Protein AF-A0A957UHN5-F1 (afdb_monomer)

Structure (mmCIF, N/CA/C/O backbone):
data_AF-A0A957UHN5-F1
#
_entry.id   AF-A0A957UHN5-F1
#
loop_
_atom_site.group_PDB
_atom_site.id
_atom_site.type_symbol
_atom_site.label_atom_id
_atom_site.label_alt_id
_atom_site.label_comp_id
_atom_site.label_asym_id
_atom_site.label_entity_id
_atom_site.label_seq_id
_atom_site.pdbx_PDB_ins_code
_atom_site.Cartn_x
_atom_site.Cartn_y
_atom_site.Cartn_z
_atom_site.occupancy
_atom_site.B_iso_or_equiv
_atom_site.auth_seq_id
_atom_site.auth_comp_id
_atom_site.auth_asym_id
_atom_site.auth_atom_id
_atom_site.pdbx_PDB_model_num
ATOM 1 N N . MET A 1 1 ? 10.992 -14.397 36.607 1.00 50.09 1 MET A N 1
ATOM 2 C CA . MET A 1 1 ? 12.455 -14.624 36.574 1.00 50.09 1 MET A CA 1
ATOM 3 C C . MET A 1 1 ? 13.112 -13.612 37.499 1.00 50.09 1 MET A C 1
ATOM 5 O O . MET A 1 1 ? 12.620 -12.495 37.577 1.00 50.09 1 MET A O 1
ATOM 9 N N . SER A 1 2 ? 14.151 -13.987 38.242 1.00 45.00 2 SER A N 1
ATOM 10 C CA . SER A 1 2 ? 14.883 -13.064 39.114 1.00 45.00 2 SER A CA 1
ATOM 11 C C . SER A 1 2 ? 15.567 -11.973 38.268 1.00 45.00 2 SER A C 1
ATOM 13 O O . SER A 1 2 ? 16.329 -12.276 37.353 1.00 45.00 2 SER A O 1
ATOM 15 N N . SER A 1 3 ? 15.278 -10.702 38.579 1.00 57.16 3 SER A N 1
ATOM 16 C CA . SER A 1 3 ? 15.786 -9.481 37.912 1.00 57.16 3 SER A CA 1
ATOM 17 C C . SER A 1 3 ? 17.284 -9.489 37.508 1.00 57.16 3 SER A C 1
ATOM 19 O O . SER A 1 3 ? 17.598 -9.035 36.409 1.00 57.16 3 SER A O 1
ATOM 21 N N . PRO A 1 4 ? 18.224 -10.070 38.287 1.00 66.56 4 PRO A N 1
ATOM 22 C CA . PRO A 1 4 ? 19.654 -10.019 37.962 1.00 66.56 4 PRO A CA 1
ATOM 23 C C . PRO A 1 4 ? 20.065 -10.830 36.725 1.00 66.56 4 PRO A C 1
ATOM 25 O O . PRO A 1 4 ? 20.971 -10.422 36.005 1.00 66.56 4 PRO A O 1
ATOM 28 N N . ILE A 1 5 ? 19.416 -11.971 36.463 1.00 75.88 5 ILE A N 1
ATOM 29 C CA . ILE A 1 5 ? 19.797 -12.859 35.351 1.00 75.88 5 ILE A CA 1
ATOM 30 C C . ILE A 1 5 ? 19.305 -12.284 34.023 1.00 75.88 5 ILE A C 1
ATOM 32 O O . ILE A 1 5 ? 20.009 -12.353 33.023 1.00 75.88 5 ILE A O 1
ATOM 36 N N . LEU A 1 6 ? 18.116 -11.673 34.015 1.00 66.88 6 LEU A N 1
ATOM 37 C CA . LEU A 1 6 ? 17.565 -11.046 32.816 1.00 66.88 6 LEU A CA 1
ATOM 38 C C . LEU A 1 6 ? 18.423 -9.858 32.361 1.00 66.88 6 LEU A C 1
ATOM 40 O O . LEU A 1 6 ? 18.708 -9.733 31.172 1.00 66.88 6 LEU A O 1
ATOM 44 N N . ASN A 1 7 ? 18.899 -9.047 33.310 1.00 72.56 7 ASN A N 1
ATOM 45 C CA . ASN A 1 7 ? 19.839 -7.962 33.026 1.00 72.56 7 ASN A CA 1
ATOM 46 C C . ASN A 1 7 ? 21.154 -8.511 32.456 1.00 72.56 7 ASN A C 1
ATOM 48 O O . ASN A 1 7 ? 21.607 -8.039 31.423 1.00 72.56 7 ASN A O 1
ATOM 52 N N . LEU A 1 8 ? 21.696 -9.590 33.030 1.00 79.19 8 LEU A N 1
ATOM 53 C CA . LEU A 1 8 ? 22.914 -10.235 32.528 1.00 79.19 8 LEU A CA 1
ATOM 54 C C . LEU A 1 8 ? 22.765 -10.797 31.098 1.00 79.19 8 LEU A C 1
ATOM 56 O O . LEU A 1 8 ? 23.678 -10.667 30.284 1.00 79.19 8 LEU A O 1
ATOM 60 N N . LEU A 1 9 ? 21.623 -11.412 30.767 1.00 76.44 9 LEU A N 1
ATOM 61 C CA . LEU A 1 9 ? 21.339 -11.893 29.406 1.00 76.44 9 LEU A CA 1
ATOM 62 C C . LEU A 1 9 ? 21.158 -10.729 28.416 1.00 76.44 9 LEU A C 1
ATOM 64 O O . LEU A 1 9 ? 21.575 -10.828 27.262 1.00 76.44 9 LEU A O 1
ATOM 68 N N . THR A 1 10 ? 20.590 -9.617 28.883 1.00 74.00 10 THR A N 1
ATOM 69 C CA . THR A 1 10 ? 20.438 -8.382 28.103 1.00 74.00 10 THR A CA 1
ATOM 70 C C . THR A 1 10 ? 21.800 -7.736 27.833 1.00 74.00 10 THR A C 1
ATOM 72 O O . THR A 1 10 ? 22.093 -7.382 26.693 1.00 74.00 10 THR A O 1
ATOM 75 N N . ASP A 1 11 ? 22.679 -7.671 28.835 1.00 76.19 11 ASP A N 1
ATOM 76 C CA . ASP A 1 11 ? 24.036 -7.126 28.712 1.00 76.19 11 ASP A CA 1
ATOM 77 C C . ASP A 1 11 ? 24.893 -7.943 27.725 1.00 76.19 11 ASP A C 1
ATOM 79 O O . ASP A 1 11 ? 25.666 -7.382 26.940 1.00 76.19 11 ASP A O 1
ATOM 83 N N . LEU A 1 12 ? 24.723 -9.274 27.708 1.00 76.31 12 LEU A N 1
ATOM 84 C CA . LEU A 1 12 ? 25.336 -10.164 26.713 1.00 76.31 12 LEU A CA 1
ATOM 85 C C . LEU A 1 12 ? 24.874 -9.835 25.282 1.00 76.31 12 LEU A C 1
ATOM 87 O O . LEU A 1 12 ? 25.707 -9.714 24.380 1.00 76.31 12 LEU A O 1
ATOM 91 N N . GLN A 1 13 ? 23.564 -9.651 25.076 1.00 72.94 13 GLN A N 1
ATOM 92 C CA . GLN A 1 13 ? 22.997 -9.298 23.769 1.00 72.94 13 GLN A CA 1
ATOM 93 C C . GLN A 1 13 ? 23.448 -7.907 23.303 1.00 72.94 13 GLN A C 1
ATOM 95 O O . GLN A 1 13 ? 23.866 -7.749 22.155 1.00 72.94 13 GLN A O 1
ATOM 100 N N . GLN A 1 14 ? 23.442 -6.912 24.196 1.00 75.25 14 GLN A N 1
ATOM 101 C CA . GLN A 1 14 ? 23.924 -5.555 23.907 1.00 75.25 14 GLN A CA 1
ATOM 102 C C . GLN A 1 14 ? 25.415 -5.537 23.544 1.00 75.25 14 GLN A C 1
ATOM 104 O O . GLN A 1 14 ? 25.841 -4.773 22.677 1.00 75.25 14 GLN A O 1
ATOM 109 N N . SER A 1 15 ? 26.197 -6.442 24.135 1.00 74.62 15 SER A N 1
ATOM 110 C CA . SER A 1 15 ? 27.620 -6.630 23.828 1.00 74.62 15 SER A CA 1
ATOM 111 C C . SER A 1 15 ? 27.869 -7.449 22.549 1.00 74.62 15 SER A C 1
ATOM 113 O O . SER A 1 15 ? 29.023 -7.738 22.225 1.00 74.62 15 SER A O 1
ATOM 115 N N . LYS A 1 16 ? 26.811 -7.815 21.803 1.00 79.25 16 LYS A N 1
ATOM 116 C CA . LYS A 1 16 ? 26.855 -8.672 20.603 1.00 79.25 16 LYS A CA 1
ATOM 117 C C . LYS A 1 16 ? 27.543 -10.019 20.858 1.00 79.25 16 LYS A C 1
ATOM 119 O O . LYS A 1 16 ? 28.311 -10.502 20.024 1.00 79.25 16 LYS A O 1
ATOM 124 N N . ILE A 1 17 ? 27.300 -10.601 22.030 1.00 77.25 17 ILE A N 1
ATOM 125 C CA . ILE A 1 17 ? 27.783 -11.930 22.399 1.00 77.25 17 ILE A CA 1
ATOM 126 C C . ILE A 1 17 ? 26.618 -12.906 22.241 1.00 77.25 17 ILE A C 1
ATOM 128 O O . ILE A 1 17 ? 25.651 -12.862 22.997 1.00 77.25 17 ILE A O 1
ATOM 132 N N . GLU A 1 18 ? 26.715 -13.791 21.256 1.00 79.44 18 GLU A N 1
ATOM 133 C CA . GLU A 1 18 ? 25.829 -14.946 21.121 1.00 79.44 18 GLU A CA 1
ATOM 134 C C . GLU A 1 18 ? 26.127 -15.945 22.243 1.00 79.44 18 GLU A C 1
ATOM 136 O O . GLU A 1 18 ? 27.290 -16.177 22.587 1.00 79.44 18 GLU A O 1
ATOM 141 N N . PHE A 1 19 ? 25.093 -16.568 22.803 1.00 83.62 19 PHE A N 1
ATOM 142 C CA . PHE A 1 19 ? 25.237 -17.566 23.858 1.00 83.62 19 PHE A CA 1
ATOM 143 C C . PHE A 1 19 ? 24.239 -18.711 23.682 1.00 83.62 19 PHE A C 1
ATOM 145 O O . PHE A 1 19 ? 23.089 -18.493 23.314 1.00 83.62 19 PHE A O 1
ATOM 152 N N . TRP A 1 20 ? 24.679 -19.940 23.940 1.00 83.19 20 TRP A N 1
ATOM 153 C CA . TRP A 1 20 ? 23.849 -21.145 23.837 1.00 83.19 20 TRP A CA 1
ATOM 154 C C . TRP A 1 20 ? 24.332 -22.222 24.809 1.00 83.19 20 TRP A C 1
ATOM 156 O O . TRP A 1 20 ? 25.403 -22.099 25.403 1.00 83.19 20 TRP A O 1
ATOM 166 N N . VAL A 1 21 ? 23.549 -23.286 24.988 1.00 81.75 21 VAL A N 1
ATOM 167 C CA . VAL A 1 21 ? 23.973 -24.468 25.749 1.00 81.75 21 VAL A CA 1
ATOM 168 C C . VAL A 1 21 ? 24.248 -25.609 24.784 1.00 81.75 21 VAL A C 1
ATOM 170 O O . VAL A 1 21 ? 23.410 -25.945 23.956 1.00 81.75 21 VAL A O 1
ATOM 173 N N . GLU A 1 22 ? 25.416 -26.222 24.919 1.00 78.50 22 GLU A N 1
ATOM 174 C CA . GLU A 1 22 ? 25.838 -27.402 24.166 1.00 78.50 22 GLU A CA 1
ATOM 175 C C . GLU A 1 22 ? 26.517 -28.362 25.149 1.00 78.50 22 GLU A C 1
ATOM 177 O O . GLU A 1 22 ? 27.344 -27.928 25.952 1.00 78.50 22 GLU A O 1
ATOM 182 N N . ASP A 1 23 ? 26.135 -29.642 25.155 1.00 80.69 23 ASP A N 1
ATOM 183 C CA . ASP A 1 23 ? 26.653 -30.663 26.085 1.00 80.69 23 ASP A CA 1
ATOM 184 C C . ASP A 1 23 ? 26.649 -30.232 27.564 1.00 80.69 23 ASP A C 1
ATOM 186 O O . ASP A 1 23 ? 27.620 -30.427 28.302 1.00 80.69 23 ASP A O 1
ATOM 190 N N . ASN A 1 24 ? 25.556 -29.597 28.004 1.00 80.25 24 ASN A N 1
ATOM 191 C CA . ASN A 1 24 ? 25.398 -29.062 29.363 1.00 80.25 24 ASN A CA 1
ATOM 192 C C . ASN A 1 24 ? 26.446 -27.989 29.743 1.00 80.25 24 ASN A C 1
ATOM 194 O O . ASN A 1 24 ? 26.750 -27.778 30.918 1.00 80.25 24 ASN A O 1
ATOM 198 N N . LYS A 1 25 ? 27.026 -27.304 28.750 1.00 80.06 25 LYS A N 1
ATOM 199 C CA . LYS A 1 25 ? 27.984 -26.209 28.932 1.00 80.06 25 LYS A CA 1
ATOM 200 C C . LYS A 1 25 ? 27.469 -24.948 28.250 1.00 80.06 25 LYS A C 1
ATOM 202 O O . LYS A 1 25 ? 27.083 -24.976 27.087 1.00 80.06 25 LYS A O 1
ATOM 207 N N . LEU A 1 26 ? 27.516 -23.827 28.969 1.00 84.06 26 LEU A N 1
ATOM 208 C CA . LEU A 1 26 ? 27.280 -22.506 28.393 1.00 84.06 26 LEU A CA 1
ATOM 209 C C . LEU A 1 26 ? 28.421 -22.161 27.425 1.00 84.06 26 LEU A C 1
ATOM 211 O O . LEU A 1 26 ? 29.592 -22.132 27.814 1.00 84.06 26 LEU A O 1
ATOM 215 N N . ARG A 1 27 ? 28.068 -21.915 26.168 1.00 84.94 27 ARG A N 1
ATOM 216 C CA . ARG A 1 27 ? 28.946 -21.469 25.089 1.00 84.94 27 ARG A CA 1
ATOM 217 C C . ARG A 1 27 ? 28.671 -20.004 24.786 1.00 84.94 27 ARG A C 1
ATOM 219 O O . ARG A 1 27 ? 27.535 -19.556 24.897 1.00 84.94 27 ARG A O 1
ATOM 226 N N . LEU A 1 28 ? 29.722 -19.281 24.412 1.00 83.69 28 LEU A N 1
ATOM 227 C CA . LEU A 1 28 ? 29.684 -17.859 24.083 1.00 83.69 28 LEU A CA 1
ATOM 228 C C . LEU A 1 28 ? 30.454 -17.636 22.778 1.00 83.69 28 LEU A C 1
ATOM 230 O O . LEU A 1 28 ? 31.549 -18.181 22.614 1.00 83.69 28 LEU A O 1
ATOM 234 N N . ARG A 1 29 ? 29.927 -16.807 21.879 1.00 82.19 29 ARG A N 1
ATOM 235 C CA . ARG A 1 29 ? 30.596 -16.368 20.650 1.00 82.19 29 ARG A CA 1
ATOM 236 C C . ARG A 1 29 ? 30.459 -14.858 20.514 1.00 82.19 29 ARG A C 1
ATOM 238 O O . ARG A 1 29 ? 29.368 -14.319 20.588 1.00 82.19 29 ARG A O 1
ATOM 245 N N . GLY A 1 30 ? 31.572 -14.169 20.301 1.00 81.19 30 GLY A N 1
ATOM 246 C CA . GLY A 1 30 ? 31.586 -12.718 20.145 1.00 81.19 30 GLY A CA 1
ATOM 247 C C . GLY A 1 30 ? 32.954 -12.207 19.708 1.00 81.19 30 GLY A C 1
ATOM 248 O O . GLY A 1 30 ? 33.914 -12.975 19.593 1.00 81.19 30 GLY A O 1
ATOM 249 N N . ASN A 1 31 ? 33.044 -10.901 19.460 1.00 80.25 31 ASN A N 1
ATOM 250 C CA . ASN A 1 31 ? 34.291 -10.250 19.061 1.00 80.25 31 ASN A CA 1
ATOM 251 C C . ASN A 1 31 ? 35.358 -10.339 20.166 1.00 80.25 31 ASN A C 1
ATOM 253 O O . ASN A 1 31 ? 35.057 -10.338 21.362 1.00 80.25 31 ASN A O 1
ATOM 257 N N . ARG A 1 32 ? 36.636 -10.388 19.770 1.00 68.56 32 ARG A N 1
ATOM 258 C CA . ARG A 1 32 ? 37.772 -10.455 20.703 1.00 68.56 32 ARG A CA 1
ATOM 259 C C . ARG A 1 32 ? 37.766 -9.207 21.601 1.00 68.56 32 ARG A C 1
ATOM 261 O O . ARG A 1 32 ? 37.912 -8.100 21.099 1.00 68.56 32 ARG A O 1
ATOM 268 N N . GLY A 1 33 ? 37.574 -9.392 22.909 1.00 71.12 33 GLY A N 1
ATOM 269 C CA . GLY A 1 33 ? 37.469 -8.298 23.888 1.00 71.12 33 GLY A CA 1
ATOM 270 C C . GLY A 1 33 ? 36.043 -7.833 24.219 1.00 71.12 33 GLY A C 1
ATOM 271 O O . GLY A 1 33 ? 35.894 -6.977 25.082 1.00 71.12 33 GLY A O 1
ATOM 272 N N . ALA A 1 34 ? 35.001 -8.408 23.601 1.00 75.06 34 ALA A N 1
ATOM 273 C CA . ALA A 1 34 ? 33.602 -8.095 23.931 1.00 75.06 34 ALA A CA 1
ATOM 274 C C . ALA A 1 34 ? 33.196 -8.575 25.339 1.00 75.06 34 ALA A C 1
ATOM 276 O O . ALA A 1 34 ? 32.295 -8.016 25.957 1.00 75.06 34 ALA A O 1
ATOM 277 N N . LEU A 1 35 ? 33.878 -9.597 25.865 1.00 82.06 35 LEU A N 1
ATOM 278 C CA . LEU A 1 35 ? 33.633 -10.124 27.203 1.00 82.06 35 LEU A CA 1
ATOM 279 C C . LEU A 1 35 ? 34.475 -9.361 28.236 1.00 82.06 35 LEU A C 1
ATOM 281 O O . LEU A 1 35 ? 35.668 -9.624 28.388 1.00 82.06 35 LEU A O 1
ATOM 285 N N . SER A 1 36 ? 33.862 -8.411 28.943 1.00 83.06 36 SER A N 1
ATOM 286 C CA . SER A 1 36 ? 34.535 -7.692 30.030 1.00 83.06 36 SER A CA 1
ATOM 287 C C . SER A 1 36 ? 34.774 -8.604 31.242 1.00 83.06 36 SER A C 1
ATOM 289 O O . SER A 1 36 ? 34.027 -9.557 31.478 1.00 83.06 36 SER A O 1
ATOM 291 N N . ALA A 1 37 ? 35.789 -8.297 32.059 1.00 80.94 37 ALA A N 1
ATOM 292 C CA . ALA A 1 37 ? 36.086 -9.063 33.277 1.00 80.94 37 ALA A CA 1
ATOM 293 C C . ALA A 1 37 ? 34.902 -9.083 34.268 1.00 80.94 37 ALA A C 1
ATOM 295 O O . ALA A 1 37 ? 34.665 -10.088 34.939 1.00 80.94 37 ALA A O 1
ATOM 296 N N . ALA A 1 38 ? 34.123 -7.996 34.319 1.00 80.19 38 ALA A N 1
ATOM 297 C CA . ALA A 1 38 ? 32.913 -7.904 35.132 1.00 80.19 38 ALA A CA 1
ATOM 298 C C . ALA A 1 38 ? 31.805 -8.843 34.623 1.00 80.19 38 ALA A C 1
ATOM 300 O O . ALA A 1 38 ? 31.204 -9.571 35.414 1.00 80.19 38 ALA A O 1
ATOM 301 N N . LEU A 1 39 ? 31.584 -8.884 33.303 1.00 80.69 39 LEU A N 1
ATOM 302 C CA . LEU A 1 39 ? 30.591 -9.761 32.679 1.00 80.69 39 LEU A CA 1
ATOM 303 C C . LEU A 1 39 ? 30.988 -11.235 32.839 1.00 80.69 39 LEU A C 1
ATOM 305 O O . LEU A 1 39 ? 30.161 -12.074 33.181 1.00 80.69 39 LEU A O 1
ATOM 309 N N . GLN A 1 40 ? 32.279 -11.547 32.697 1.00 83.06 40 GLN A N 1
ATOM 310 C CA . GLN A 1 40 ? 32.812 -12.892 32.911 1.00 83.06 40 GLN A CA 1
ATOM 311 C C . GLN A 1 40 ? 32.597 -13.387 34.352 1.00 83.06 40 GLN A C 1
ATOM 313 O O . GLN A 1 40 ? 32.196 -14.536 34.548 1.00 83.06 40 GLN A O 1
ATOM 318 N N . ALA A 1 41 ? 32.803 -12.525 35.353 1.00 82.62 41 ALA A N 1
ATOM 319 C CA . ALA A 1 41 ? 32.561 -12.860 36.756 1.00 82.62 41 ALA A CA 1
ATOM 320 C C . ALA A 1 41 ? 31.070 -13.113 37.045 1.00 82.62 41 ALA A C 1
ATOM 322 O O . ALA A 1 41 ? 30.730 -14.059 37.759 1.00 82.62 41 ALA A O 1
ATOM 323 N N . GLN A 1 42 ? 30.168 -12.319 36.456 1.00 83.81 42 GLN A N 1
ATOM 324 C CA . GLN A 1 42 ? 28.724 -12.541 36.590 1.00 83.81 42 GLN A CA 1
ATOM 325 C C . GLN A 1 42 ? 28.259 -13.825 35.888 1.00 83.81 42 GLN A C 1
ATOM 327 O O . GLN A 1 42 ? 27.458 -14.570 36.454 1.00 83.81 42 GLN A O 1
ATOM 332 N N . LEU A 1 43 ? 28.814 -14.143 34.714 1.00 85.50 43 LEU A N 1
ATOM 333 C CA . LEU A 1 43 ? 28.518 -15.389 34.000 1.00 85.50 43 LEU A CA 1
ATOM 334 C C . LEU A 1 43 ? 29.001 -16.623 34.750 1.00 85.50 43 LEU A C 1
ATOM 336 O O . LEU A 1 43 ? 28.302 -17.629 34.759 1.00 85.50 43 LEU A O 1
ATOM 340 N N . GLN A 1 44 ? 30.162 -16.558 35.405 1.00 84.88 44 GLN A N 1
ATOM 341 C CA . GLN A 1 44 ? 30.614 -17.637 36.285 1.00 84.88 44 GLN A CA 1
ATOM 342 C C . GLN A 1 44 ? 29.697 -17.806 37.494 1.00 84.88 44 GLN A C 1
ATOM 344 O O . GLN A 1 44 ? 29.377 -18.936 37.853 1.00 84.88 44 GLN A O 1
ATOM 349 N N . LYS A 1 45 ? 29.246 -16.698 38.092 1.00 87.00 45 LYS A N 1
ATOM 350 C CA . LYS A 1 45 ? 28.382 -16.710 39.276 1.00 87.00 45 LYS A CA 1
ATOM 351 C C . LYS A 1 45 ? 26.994 -17.302 39.003 1.00 87.00 45 LYS A C 1
ATOM 353 O O . LYS A 1 45 ? 26.477 -18.016 39.853 1.00 87.00 45 LYS A O 1
ATOM 358 N N . HIS A 1 46 ? 26.411 -17.024 37.836 1.00 86.50 46 HIS A N 1
ATOM 359 C CA . HIS A 1 46 ? 25.054 -17.459 37.469 1.00 86.50 46 HIS A CA 1
ATOM 360 C C . HIS A 1 46 ? 25.026 -18.593 36.433 1.00 86.50 46 HIS A C 1
ATOM 362 O O . HIS A 1 46 ? 23.973 -18.898 35.877 1.00 86.50 46 HIS A O 1
ATOM 368 N N . LYS A 1 47 ? 26.170 -19.235 36.164 1.00 84.06 47 LYS A N 1
ATOM 369 C CA . LYS A 1 47 ? 26.335 -20.227 35.092 1.00 84.06 47 LYS A CA 1
ATOM 370 C C . LYS A 1 47 ? 25.274 -21.327 35.120 1.00 84.06 47 LYS A C 1
ATOM 372 O O . LYS A 1 47 ? 24.663 -21.603 34.091 1.00 84.06 47 LYS A O 1
ATOM 377 N N . ASP A 1 48 ? 25.062 -21.945 36.277 1.00 82.06 48 ASP A N 1
ATOM 378 C CA . ASP A 1 48 ? 24.172 -23.102 36.400 1.00 82.06 48 ASP A CA 1
ATOM 379 C C . ASP A 1 48 ? 22.694 -22.701 36.271 1.00 82.06 48 ASP A C 1
ATOM 381 O O . ASP A 1 48 ? 21.917 -23.412 35.636 1.00 82.06 48 ASP A O 1
ATOM 385 N N . GLU A 1 49 ? 22.310 -21.522 36.773 1.00 80.00 49 GLU A N 1
ATOM 386 C CA . GLU A 1 49 ? 20.966 -20.963 36.573 1.00 80.00 49 GLU A CA 1
ATOM 387 C C . GLU A 1 49 ? 20.718 -20.600 35.104 1.00 80.00 49 GLU A C 1
ATOM 389 O O . GLU A 1 49 ? 19.649 -20.896 34.575 1.00 80.00 49 GLU A O 1
ATOM 394 N N . ILE A 1 50 ? 21.705 -20.012 34.420 1.00 80.94 50 ILE A N 1
ATOM 395 C CA . ILE A 1 50 ? 21.619 -19.687 32.988 1.00 80.94 50 ILE A CA 1
ATOM 396 C C . ILE A 1 50 ? 21.476 -20.968 32.163 1.00 80.94 50 ILE A C 1
ATOM 398 O O . ILE A 1 50 ? 20.612 -21.035 31.291 1.00 80.94 50 ILE A O 1
ATOM 402 N N . ILE A 1 51 ? 22.275 -22.000 32.455 1.00 80.19 51 ILE A N 1
ATOM 403 C CA . ILE A 1 51 ? 22.170 -23.302 31.785 1.00 80.19 51 ILE A CA 1
ATOM 404 C C . ILE A 1 51 ? 20.780 -23.902 32.015 1.00 80.19 51 ILE A C 1
ATOM 406 O O . ILE A 1 51 ? 20.136 -24.300 31.048 1.00 80.19 51 ILE A O 1
ATOM 410 N N . GLN A 1 52 ? 20.268 -23.891 33.250 1.00 75.62 52 GLN A N 1
ATOM 411 C CA . GLN A 1 52 ? 18.919 -24.381 33.546 1.00 75.62 52 GLN A CA 1
ATOM 412 C C . GLN A 1 52 ? 17.820 -23.573 32.849 1.00 75.62 52 GLN A C 1
ATOM 414 O O . GLN A 1 52 ? 16.833 -24.158 32.411 1.00 75.62 52 GLN A O 1
ATOM 419 N N . ILE A 1 53 ? 17.955 -22.250 32.736 1.00 71.81 53 ILE A N 1
ATOM 420 C CA . ILE A 1 53 ? 16.990 -21.395 32.031 1.00 71.81 53 ILE A CA 1
ATOM 421 C C . ILE A 1 53 ? 17.003 -21.717 30.539 1.00 71.81 53 ILE A C 1
ATOM 423 O O . ILE A 1 53 ? 15.947 -21.979 29.965 1.00 71.81 53 ILE A O 1
ATOM 427 N N . LEU A 1 54 ? 18.180 -21.776 29.918 1.00 70.19 54 LEU A N 1
ATOM 428 C CA . LEU A 1 54 ? 18.323 -22.093 28.498 1.00 70.19 54 LEU A CA 1
ATOM 429 C C . LEU A 1 54 ? 17.870 -23.527 28.183 1.00 70.19 54 LEU A C 1
ATOM 431 O O . LEU A 1 54 ? 17.247 -23.755 27.153 1.00 70.19 54 LEU A O 1
ATOM 435 N N . GLN A 1 55 ? 18.071 -24.476 29.099 1.00 68.81 55 GLN A N 1
ATOM 436 C CA . GLN A 1 55 ? 17.573 -25.850 28.968 1.00 68.81 55 GLN A CA 1
ATOM 437 C C . GLN A 1 55 ? 16.074 -25.990 29.249 1.00 68.81 55 GLN A C 1
ATOM 439 O O . GLN A 1 55 ? 15.410 -26.783 28.598 1.00 68.81 55 GLN A O 1
ATOM 444 N N . LYS A 1 56 ? 15.493 -25.217 30.173 1.00 59.22 56 LYS A N 1
ATOM 445 C CA . LYS A 1 56 ? 14.029 -25.168 30.355 1.00 59.22 56 LYS A CA 1
ATOM 446 C C . LYS A 1 56 ? 13.329 -24.520 29.158 1.00 59.22 56 LYS A C 1
ATOM 448 O O . LYS A 1 56 ? 12.192 -24.879 28.863 1.00 59.22 56 LYS A O 1
ATOM 453 N N . SER A 1 57 ? 14.018 -23.604 28.475 1.00 50.66 57 SER A N 1
ATOM 454 C CA . SER A 1 57 ? 13.590 -23.007 27.201 1.00 50.66 57 SER A CA 1
ATOM 455 C C . SER A 1 57 ? 13.703 -24.000 26.038 1.00 50.66 57 SER A C 1
ATOM 457 O O . SER A 1 57 ? 12.896 -23.966 25.116 1.00 50.66 57 SER A O 1
ATOM 459 N N . ALA A 1 58 ? 14.672 -24.917 26.102 1.00 44.00 58 ALA A N 1
ATOM 460 C CA . ALA A 1 58 ? 14.901 -25.976 25.126 1.00 44.00 58 ALA A CA 1
ATOM 461 C C . ALA A 1 58 ? 14.368 -27.328 25.637 1.00 44.00 58 ALA A C 1
ATOM 463 O O . ALA A 1 58 ? 15.117 -28.163 26.143 1.00 44.00 58 ALA A O 1
ATOM 464 N N . ARG A 1 59 ? 13.057 -27.577 25.509 1.00 34.81 59 ARG A N 1
ATOM 465 C CA . ARG A 1 59 ? 12.494 -28.909 25.801 1.00 34.81 59 ARG A CA 1
ATOM 466 C C . ARG A 1 59 ? 13.162 -29.980 24.911 1.00 34.81 59 ARG A C 1
ATOM 468 O O . ARG A 1 59 ? 13.219 -29.794 23.693 1.00 34.81 59 ARG A O 1
ATOM 475 N N . PRO A 1 60 ? 13.618 -31.116 25.473 1.00 31.55 60 PRO A N 1
ATOM 476 C CA . PRO A 1 60 ? 14.218 -32.196 24.697 1.00 31.55 60 PRO A CA 1
ATOM 477 C C . PRO A 1 60 ? 13.130 -32.882 23.860 1.00 31.55 60 PRO A C 1
ATOM 479 O O . PRO A 1 60 ? 12.251 -33.552 24.395 1.00 31.55 60 PRO A O 1
ATOM 482 N N . GLY A 1 61 ? 13.164 -32.641 22.548 1.00 31.25 61 GLY A N 1
ATOM 483 C CA . GLY A 1 61 ? 12.165 -33.097 21.572 1.00 31.25 61 GLY A CA 1
ATOM 484 C C . GLY A 1 61 ? 11.924 -32.095 20.438 1.00 31.25 61 GLY A C 1
ATOM 485 O O . GLY A 1 61 ? 11.555 -32.495 19.341 1.00 31.25 61 GLY A O 1
ATOM 486 N N . ALA A 1 62 ? 12.222 -30.810 20.653 1.00 32.22 62 ALA A N 1
ATOM 487 C CA . ALA A 1 62 ? 12.226 -29.809 19.591 1.00 32.22 62 ALA A CA 1
ATOM 488 C C . ALA A 1 62 ? 13.584 -29.817 18.869 1.00 32.22 62 ALA A C 1
ATOM 490 O O . ALA A 1 62 ? 14.484 -29.042 19.189 1.00 32.22 62 ALA A O 1
ATOM 491 N N . GLN A 1 63 ? 13.756 -30.714 17.896 1.00 32.50 63 GLN A N 1
ATOM 492 C CA . GLN A 1 63 ? 14.745 -30.466 16.845 1.00 32.50 63 GLN A CA 1
ATOM 493 C C . GLN A 1 63 ? 14.368 -29.142 16.159 1.00 32.50 63 GLN A C 1
ATOM 495 O O . GLN A 1 63 ? 13.199 -28.931 15.877 1.00 32.50 63 GLN A O 1
ATOM 500 N N . ASN A 1 64 ? 15.332 -28.237 15.980 1.00 35.53 64 ASN A N 1
ATOM 501 C CA . ASN A 1 64 ? 15.298 -26.987 15.201 1.00 35.53 64 ASN A CA 1
ATOM 502 C C . ASN A 1 64 ? 14.096 -26.768 14.239 1.00 35.53 64 ASN A C 1
ATOM 504 O O . ASN A 1 64 ? 14.257 -26.878 13.027 1.00 35.53 64 ASN A O 1
ATOM 508 N N . HIS A 1 65 ? 12.927 -26.356 14.744 1.00 40.50 65 HIS A N 1
ATOM 509 C CA . HIS A 1 65 ? 11.756 -26.024 13.907 1.00 40.50 65 HIS A CA 1
ATOM 510 C C . HIS A 1 65 ? 11.734 -24.565 13.405 1.00 40.50 65 HIS A C 1
ATOM 512 O O . HIS A 1 65 ? 10.841 -24.191 12.657 1.00 40.50 65 HIS A O 1
ATOM 518 N N . ASN A 1 66 ? 12.742 -23.752 13.750 1.00 46.59 66 ASN A N 1
ATOM 519 C CA . ASN A 1 66 ? 12.835 -22.337 13.353 1.00 46.59 66 ASN A CA 1
ATOM 520 C C . ASN A 1 66 ? 13.945 -22.030 12.331 1.00 46.59 66 ASN A C 1
ATOM 522 O O . ASN A 1 66 ? 14.287 -20.865 12.128 1.00 46.59 66 ASN A O 1
ATOM 526 N N . ILE A 1 67 ? 14.535 -23.036 11.674 1.00 62.38 67 ILE A N 1
ATOM 527 C CA . ILE A 1 67 ? 15.476 -22.762 10.580 1.00 62.38 67 ILE A CA 1
ATOM 528 C C . ILE A 1 67 ? 14.670 -22.567 9.305 1.00 62.38 67 ILE A C 1
ATOM 530 O O . ILE A 1 67 ? 14.283 -23.524 8.638 1.00 62.38 67 ILE A O 1
ATOM 534 N N . VAL A 1 68 ? 14.443 -21.303 8.965 1.00 78.25 68 VAL A N 1
ATOM 535 C CA . VAL A 1 68 ? 13.982 -20.927 7.636 1.00 78.25 68 VAL A CA 1
ATOM 536 C C . VAL A 1 68 ? 15.011 -21.430 6.607 1.00 78.25 68 VAL A C 1
ATOM 538 O O . VAL A 1 68 ? 16.186 -21.055 6.701 1.00 78.25 68 VAL A O 1
ATOM 541 N N . PRO A 1 69 ? 14.628 -22.283 5.639 1.00 85.81 69 PRO A N 1
ATOM 542 C CA . PRO A 1 69 ? 15.563 -22.782 4.639 1.00 85.81 69 PRO A CA 1
ATOM 543 C C . PRO A 1 69 ? 16.035 -21.638 3.727 1.00 85.81 69 PRO A C 1
ATOM 545 O O . PRO A 1 69 ? 15.273 -20.702 3.480 1.00 85.81 69 PRO A O 1
ATOM 548 N N . PRO A 1 70 ? 17.268 -21.680 3.193 1.00 89.06 70 PRO A N 1
ATOM 549 C CA . PRO A 1 70 ? 17.726 -20.662 2.255 1.00 89.06 70 PRO A CA 1
ATOM 550 C C . PRO A 1 70 ? 16.932 -20.727 0.945 1.00 89.06 70 PRO A C 1
ATOM 552 O O . PRO A 1 70 ? 16.608 -21.809 0.455 1.00 89.06 70 PRO A O 1
ATOM 555 N N . ILE A 1 71 ? 16.678 -19.564 0.344 1.00 92.75 71 ILE A N 1
ATOM 556 C CA . ILE A 1 71 ? 16.089 -19.468 -0.996 1.00 92.75 71 ILE A CA 1
ATOM 557 C C . ILE A 1 71 ? 17.181 -19.790 -2.018 1.00 92.75 71 ILE A C 1
ATOM 559 O O . ILE A 1 71 ? 18.218 -19.123 -2.058 1.00 92.75 71 ILE A O 1
ATOM 563 N N . THR A 1 72 ? 16.964 -20.815 -2.839 1.00 93.31 72 THR A N 1
ATOM 564 C CA . THR A 1 72 ? 17.924 -21.279 -3.847 1.00 93.31 72 THR A CA 1
ATOM 565 C C . THR A 1 72 ? 17.309 -21.255 -5.239 1.00 93.31 72 THR A C 1
ATOM 567 O O . THR A 1 72 ? 16.101 -21.406 -5.401 1.00 93.31 72 THR A O 1
ATOM 570 N N . ALA A 1 73 ? 18.150 -21.057 -6.255 1.00 94.06 73 ALA A N 1
ATOM 571 C CA . ALA A 1 73 ? 17.711 -21.106 -7.642 1.00 94.06 73 ALA A CA 1
ATOM 572 C C . ALA A 1 73 ? 17.275 -22.528 -8.028 1.00 94.06 73 ALA A C 1
ATOM 574 O O . ALA A 1 73 ? 17.999 -23.496 -7.783 1.00 94.06 73 ALA A O 1
ATOM 575 N N . VAL A 1 74 ? 16.117 -22.642 -8.673 1.00 92.44 74 VAL A N 1
ATOM 576 C CA . VAL A 1 74 ? 15.557 -23.904 -9.166 1.00 92.44 74 VAL A CA 1
ATOM 577 C C . VAL A 1 74 ? 15.666 -24.024 -10.689 1.00 92.44 74 VAL A C 1
ATOM 579 O O . VAL A 1 74 ? 15.799 -23.039 -11.414 1.00 92.44 74 VAL A O 1
ATOM 582 N N . GLN A 1 75 ? 15.589 -25.238 -11.229 1.00 90.00 75 GLN A N 1
ATOM 583 C CA . GLN A 1 75 ? 15.571 -25.414 -12.684 1.00 90.00 75 GLN A CA 1
ATOM 584 C C . GLN A 1 75 ? 14.223 -24.972 -13.275 1.00 90.00 75 GLN A C 1
ATOM 586 O O . GLN A 1 75 ? 13.171 -25.282 -12.729 1.00 90.00 75 GLN A O 1
ATOM 591 N N . ARG A 1 76 ? 14.242 -24.282 -14.425 1.00 92.19 76 ARG A N 1
ATOM 592 C CA . ARG A 1 76 ? 13.034 -23.801 -15.136 1.00 92.19 76 ARG A CA 1
ATOM 593 C C . ARG A 1 76 ? 12.329 -24.879 -15.978 1.00 92.19 76 ARG A C 1
ATOM 595 O O . ARG A 1 76 ? 11.503 -24.561 -16.822 1.00 92.19 76 ARG A O 1
ATOM 602 N N . THR A 1 77 ? 12.694 -26.146 -15.788 1.00 84.94 77 THR A N 1
ATOM 603 C CA . THR A 1 77 ? 12.140 -27.313 -16.496 1.00 84.94 77 THR A CA 1
ATOM 604 C C . THR A 1 77 ? 10.962 -27.956 -15.765 1.00 84.94 77 THR A C 1
ATOM 606 O O . THR A 1 77 ? 10.268 -28.783 -16.351 1.00 84.94 77 THR A O 1
ATOM 609 N N . GLN A 1 78 ? 10.746 -27.600 -14.498 1.00 84.56 78 GLN A N 1
ATOM 610 C CA . GLN A 1 78 ? 9.617 -28.063 -13.694 1.00 84.56 78 GLN A CA 1
ATOM 611 C C . GLN A 1 78 ? 8.437 -27.090 -13.771 1.00 84.56 78 GLN A C 1
ATOM 613 O O . GLN A 1 78 ? 8.592 -25.939 -14.180 1.00 84.56 78 GLN A O 1
ATOM 618 N N . GLU A 1 79 ? 7.265 -27.545 -13.337 1.00 85.62 79 GLU A N 1
ATOM 619 C CA . GLU A 1 79 ? 6.103 -26.676 -13.175 1.00 85.62 79 GLU A CA 1
ATOM 620 C C . GLU A 1 79 ? 6.384 -25.611 -12.105 1.00 85.62 79 GLU A C 1
ATOM 622 O O . GLU A 1 79 ? 6.882 -25.915 -11.019 1.00 85.62 79 GLU A O 1
ATOM 627 N N . LEU A 1 80 ? 6.109 -24.348 -12.434 1.00 94.25 80 LEU A N 1
ATOM 628 C CA . LEU A 1 80 ? 6.408 -23.210 -11.574 1.00 94.25 80 LEU A CA 1
ATOM 629 C C . LEU A 1 80 ? 5.109 -22.738 -10.904 1.00 94.25 80 LEU A C 1
ATOM 631 O O . LEU A 1 80 ? 4.303 -22.063 -11.549 1.00 94.25 80 LEU A O 1
ATOM 635 N N . PRO A 1 81 ? 4.863 -23.077 -9.627 1.00 94.06 81 PRO A N 1
ATOM 636 C CA . PRO A 1 81 ? 3.666 -22.628 -8.931 1.00 94.06 81 PRO A CA 1
ATOM 637 C C . PRO A 1 81 ? 3.711 -21.117 -8.709 1.00 94.06 81 PRO A C 1
ATOM 639 O O . PRO A 1 81 ? 4.781 -20.529 -8.551 1.00 94.06 81 PRO A O 1
ATOM 642 N N . LEU A 1 82 ? 2.545 -20.482 -8.633 1.00 95.00 82 LEU A N 1
ATOM 643 C CA . LEU A 1 82 ? 2.433 -19.099 -8.168 1.00 95.00 82 LEU A CA 1
ATOM 644 C C . LEU A 1 82 ? 2.758 -19.030 -6.669 1.00 95.00 82 LEU A C 1
ATOM 646 O O . LEU A 1 82 ? 2.436 -19.958 -5.910 1.00 95.00 82 LEU A O 1
ATOM 650 N N . SER A 1 83 ? 3.306 -17.898 -6.220 1.00 92.44 83 SER A N 1
ATOM 651 C CA . SER A 1 83 ? 3.285 -17.569 -4.788 1.00 92.44 83 SER A CA 1
ATOM 652 C C . SER A 1 83 ? 1.834 -17.523 -4.296 1.00 92.44 83 SER A C 1
ATOM 654 O O . SER A 1 83 ? 0.893 -17.436 -5.095 1.00 92.44 83 SER A O 1
ATOM 656 N N . PHE A 1 84 ? 1.607 -17.602 -2.987 1.00 87.19 84 PHE A N 1
ATOM 657 C CA . PHE A 1 84 ? 0.236 -17.534 -2.473 1.00 87.19 84 PHE A CA 1
ATOM 658 C C . PHE A 1 84 ? -0.455 -16.209 -2.845 1.00 87.19 84 PHE A C 1
ATOM 660 O O . PHE A 1 84 ? -1.604 -16.216 -3.287 1.00 87.19 84 PHE A O 1
ATOM 667 N N . ALA A 1 85 ? 0.279 -15.094 -2.766 1.00 86.06 85 ALA A N 1
ATOM 668 C CA . ALA A 1 85 ? -0.214 -13.765 -3.119 1.00 86.06 85 ALA A CA 1
ATOM 669 C C . ALA A 1 85 ? -0.537 -13.652 -4.624 1.00 86.06 85 ALA A C 1
ATOM 671 O O . ALA A 1 85 ? -1.600 -13.165 -5.010 1.00 86.06 85 ALA A O 1
ATOM 672 N N . GLN A 1 86 ? 0.320 -14.192 -5.500 1.00 93.12 86 GLN A N 1
ATOM 673 C CA . GLN A 1 86 ? 0.017 -14.251 -6.933 1.00 93.12 86 GLN A CA 1
ATOM 674 C C . GLN A 1 86 ? -1.203 -15.130 -7.232 1.00 93.12 86 GLN A C 1
ATOM 676 O O . GLN A 1 86 ? -2.035 -14.760 -8.059 1.00 93.12 86 GLN A O 1
ATOM 681 N N . GLN A 1 87 ? -1.335 -16.283 -6.563 1.00 90.62 87 GLN A N 1
ATOM 682 C CA . GLN A 1 87 ? -2.479 -17.181 -6.756 1.00 90.62 87 GLN A CA 1
ATOM 683 C C . GLN A 1 87 ? -3.800 -16.485 -6.411 1.00 90.62 87 GLN A C 1
ATOM 685 O O . GLN A 1 87 ? -4.808 -16.724 -7.079 1.00 90.62 87 GLN A O 1
ATOM 690 N N . ARG A 1 88 ? -3.800 -15.598 -5.409 1.00 84.56 88 ARG A N 1
ATOM 691 C CA . ARG A 1 88 ? -4.968 -14.783 -5.078 1.00 84.56 88 ARG A CA 1
ATOM 692 C C . ARG A 1 88 ? -5.349 -13.838 -6.209 1.00 84.56 88 ARG A C 1
ATOM 694 O O . ARG A 1 88 ? -6.506 -13.868 -6.622 1.00 84.56 88 ARG A O 1
ATOM 701 N N . LEU A 1 89 ? -4.415 -13.015 -6.691 1.00 88.19 89 LEU A N 1
ATOM 702 C CA . LEU A 1 89 ? -4.705 -12.063 -7.769 1.00 88.19 89 LEU A CA 1
ATOM 703 C C . LEU A 1 89 ? -5.174 -12.786 -9.032 1.00 88.19 89 LEU A C 1
ATOM 705 O O . LEU A 1 89 ? -6.132 -12.357 -9.665 1.00 88.19 89 LEU A O 1
ATOM 709 N N . TRP A 1 90 ? -4.575 -13.940 -9.331 1.00 91.94 90 TRP A N 1
ATOM 710 C CA . TRP A 1 90 ? -5.037 -14.808 -10.408 1.00 91.94 90 TRP A CA 1
ATOM 711 C C . TRP A 1 90 ? -6.473 -15.309 -10.188 1.00 91.94 90 TRP A C 1
ATOM 713 O O . TRP A 1 90 ? -7.278 -15.293 -11.112 1.00 91.94 90 TRP A O 1
ATOM 723 N N . PHE A 1 91 ? -6.837 -15.726 -8.969 1.00 86.12 91 PHE A N 1
ATOM 724 C CA . PHE A 1 91 ? -8.211 -16.140 -8.664 1.00 86.12 91 PHE A CA 1
ATOM 725 C C . PHE A 1 91 ? -9.212 -14.988 -8.831 1.00 86.12 91 PHE A C 1
ATOM 727 O O . PHE A 1 91 ? -10.298 -15.215 -9.360 1.00 86.12 91 PHE A O 1
ATOM 734 N N . ILE A 1 92 ? -8.860 -13.776 -8.384 1.00 82.88 92 ILE A N 1
ATOM 735 C CA . ILE A 1 92 ? -9.718 -12.590 -8.527 1.00 82.88 92 ILE A CA 1
ATOM 736 C C . ILE A 1 92 ? -9.925 -12.268 -10.010 1.00 82.88 92 ILE A C 1
ATOM 738 O O . ILE A 1 92 ? -11.069 -12.172 -10.437 1.00 82.88 92 ILE A O 1
ATOM 742 N N . ASP A 1 93 ? -8.855 -12.227 -10.807 1.00 87.12 93 ASP A N 1
ATOM 743 C CA . ASP A 1 93 ? -8.930 -12.020 -12.262 1.00 87.12 93 ASP A CA 1
ATOM 744 C C . ASP A 1 93 ? -9.815 -13.073 -12.956 1.00 87.12 93 ASP A C 1
ATOM 746 O O . ASP A 1 93 ? -10.635 -12.756 -13.815 1.00 87.12 93 ASP A O 1
ATOM 750 N N . ARG A 1 94 ? -9.742 -14.341 -12.532 1.00 85.62 94 ARG A N 1
ATOM 751 C CA . ARG A 1 94 ? -10.613 -15.408 -13.058 1.00 85.62 94 ARG A CA 1
ATOM 752 C C . ARG A 1 94 ? -12.076 -15.273 -12.641 1.00 85.62 94 ARG A C 1
ATOM 754 O O . ARG A 1 94 ? -12.939 -15.785 -13.354 1.00 85.62 94 ARG A O 1
ATOM 761 N N . PHE A 1 95 ? -12.344 -14.661 -11.491 1.00 82.31 95 PHE A N 1
ATOM 762 C CA . PHE A 1 95 ? -13.689 -14.489 -10.946 1.00 82.31 95 PHE A CA 1
ATOM 763 C C . PHE A 1 95 ? -14.381 -13.238 -11.502 1.00 82.31 95 PHE A C 1
ATOM 765 O O . PHE A 1 95 ? -15.537 -13.316 -11.908 1.00 82.31 95 PHE A O 1
ATOM 772 N N . GLU A 1 96 ? -13.673 -12.110 -11.540 1.00 79.19 96 GLU A N 1
ATOM 773 C CA . GLU A 1 96 ? -14.185 -10.810 -11.998 1.00 79.19 96 GLU A CA 1
ATOM 774 C C . GLU A 1 96 ? -14.049 -10.625 -13.519 1.00 79.19 96 GLU A C 1
ATOM 776 O O . GLU A 1 96 ? -14.798 -9.858 -14.123 1.00 79.19 96 GLU A O 1
ATOM 781 N N . GLY A 1 97 ? -13.131 -11.363 -14.151 1.00 79.94 97 GLY A N 1
ATOM 782 C CA . GLY A 1 97 ? -12.668 -11.104 -15.511 1.00 79.94 97 GLY A CA 1
ATOM 783 C C . GLY A 1 97 ? -11.562 -10.037 -15.551 1.00 79.94 97 GLY A C 1
ATOM 784 O O . GLY A 1 97 ? -11.207 -9.474 -14.513 1.00 79.94 97 GLY A O 1
ATOM 785 N N . PRO A 1 98 ? -11.016 -9.734 -16.747 1.00 78.19 98 PRO A N 1
ATOM 786 C CA . PRO A 1 98 ? -9.972 -8.726 -16.897 1.00 78.19 98 PRO A CA 1
ATOM 787 C C . PRO A 1 98 ? -10.431 -7.371 -16.353 1.00 78.19 98 PRO A C 1
ATOM 789 O O . PRO A 1 98 ? -11.417 -6.804 -16.829 1.00 78.19 98 PRO A O 1
ATOM 792 N N . SER A 1 99 ? -9.696 -6.845 -15.376 1.00 83.88 99 SER A N 1
ATOM 793 C CA . SER A 1 99 ? -10.059 -5.636 -14.637 1.00 83.88 99 SER A CA 1
ATOM 794 C C . SER A 1 99 ? -8.844 -4.722 -14.439 1.00 83.88 99 SER A C 1
ATOM 796 O O . SER A 1 99 ? -7.736 -5.221 -14.234 1.00 83.88 99 SER A O 1
ATOM 798 N N . PRO A 1 100 ? -9.014 -3.386 -14.476 1.00 84.56 100 PRO A N 1
ATOM 799 C CA . PRO A 1 100 ? -7.937 -2.449 -14.172 1.00 84.56 100 PRO A CA 1
ATOM 800 C C . PRO A 1 100 ? -7.630 -2.320 -12.674 1.00 84.56 100 PRO A C 1
ATOM 802 O O . PRO A 1 100 ? -6.683 -1.621 -12.324 1.00 84.56 100 PRO A O 1
ATOM 805 N N . THR A 1 101 ? -8.419 -2.955 -11.794 1.00 82.00 101 THR A N 1
ATOM 806 C CA . THR A 1 101 ? -8.333 -2.792 -10.333 1.00 82.00 101 THR A CA 1
ATOM 807 C C . THR A 1 101 ? -6.906 -2.957 -9.810 1.00 82.00 101 THR A C 1
ATOM 809 O O . THR A 1 101 ? -6.472 -2.166 -8.988 1.00 82.00 101 THR A O 1
ATOM 812 N N . TYR A 1 102 ? -6.143 -3.928 -10.315 1.00 87.50 102 TYR A N 1
ATOM 813 C CA . TYR A 1 102 ? -4.780 -4.215 -9.848 1.00 87.50 102 TYR A CA 1
ATOM 814 C C . TYR A 1 102 ? -3.692 -3.671 -10.780 1.00 87.50 102 TYR A C 1
ATOM 816 O O . TYR A 1 102 ? -2.620 -4.262 -10.915 1.00 87.50 102 TYR A O 1
ATOM 824 N N . ASN A 1 103 ? -3.949 -2.540 -11.429 1.00 89.75 103 ASN A N 1
ATOM 825 C CA . ASN A 1 103 ? -2.920 -1.794 -12.139 1.00 89.75 103 ASN A CA 1
ATOM 826 C C . ASN A 1 103 ? -2.107 -0.921 -11.178 1.00 89.75 103 ASN A C 1
ATOM 828 O O . ASN A 1 103 ? -2.651 -0.302 -10.270 1.00 89.75 103 ASN A O 1
ATOM 832 N N . ILE A 1 104 ? -0.808 -0.806 -11.437 1.00 87.38 104 ILE A N 1
ATOM 833 C CA . ILE A 1 104 ? 0.116 0.074 -10.710 1.00 87.38 104 ILE A CA 1
ATOM 834 C C . ILE A 1 104 ? 0.763 1.069 -11.691 1.00 87.38 104 ILE A C 1
ATOM 836 O O . ILE A 1 104 ? 1.880 0.847 -12.168 1.00 87.38 104 ILE A O 1
ATOM 840 N N . PRO A 1 105 ? 0.060 2.161 -12.051 1.00 87.25 105 PRO A N 1
ATOM 841 C CA . PRO A 1 105 ? 0.606 3.179 -12.935 1.00 87.25 105 PRO A CA 1
ATOM 842 C C . PRO A 1 105 ? 1.649 4.045 -12.213 1.00 87.25 105 PRO A C 1
ATOM 844 O O . PRO A 1 105 ? 1.395 4.619 -11.158 1.00 87.25 105 PRO A O 1
ATOM 847 N N . LEU A 1 106 ? 2.814 4.203 -12.833 1.00 86.81 106 LEU A N 1
ATOM 848 C CA . LEU A 1 106 ? 3.866 5.134 -12.443 1.00 86.81 106 LEU A CA 1
ATOM 849 C C . LEU A 1 106 ? 4.003 6.212 -13.521 1.00 86.81 106 LEU A C 1
ATOM 851 O O . LEU A 1 106 ? 4.424 5.917 -14.640 1.00 86.81 106 LEU A O 1
ATOM 855 N N . THR A 1 107 ? 3.691 7.463 -13.175 1.00 87.75 107 THR A N 1
ATOM 856 C CA . THR A 1 107 ? 3.816 8.608 -14.090 1.00 87.75 107 THR A CA 1
ATOM 857 C C . THR A 1 107 ? 4.914 9.554 -13.623 1.00 87.75 107 THR A C 1
ATOM 859 O O . THR A 1 107 ? 4.862 10.100 -12.521 1.00 87.75 107 THR A O 1
ATOM 862 N N . LEU A 1 108 ? 5.906 9.770 -14.482 1.00 89.81 108 LEU A N 1
ATOM 863 C CA . LEU A 1 108 ? 7.064 10.615 -14.222 1.00 89.81 108 LEU A CA 1
ATOM 864 C C . LEU A 1 108 ? 7.166 11.711 -15.271 1.00 89.81 108 LEU A C 1
ATOM 866 O O . LEU A 1 108 ? 7.092 11.451 -16.469 1.00 89.81 108 LEU A O 1
ATOM 870 N N . ARG A 1 109 ? 7.424 12.933 -14.829 1.00 89.50 109 ARG A N 1
ATOM 871 C CA . ARG A 1 109 ? 7.892 14.016 -15.684 1.00 89.50 109 ARG A CA 1
ATOM 872 C C . ARG A 1 109 ? 9.408 13.923 -15.789 1.00 89.50 109 ARG A C 1
ATOM 874 O O . ARG A 1 109 ? 10.092 13.846 -14.772 1.00 89.50 109 ARG A O 1
ATOM 881 N N . LEU A 1 110 ? 9.914 13.913 -17.018 1.00 94.94 110 LEU A N 1
ATOM 882 C CA . LEU A 1 110 ? 11.334 13.874 -17.351 1.00 94.94 110 LEU A CA 1
ATOM 883 C C . LEU A 1 110 ? 11.728 15.186 -18.035 1.00 94.94 110 LEU A C 1
ATOM 885 O O . LEU A 1 110 ? 11.267 15.490 -19.139 1.00 94.94 110 LEU A O 1
ATOM 889 N N . GLU A 1 111 ? 12.611 15.939 -17.391 1.00 93.81 111 GLU A N 1
ATOM 890 C CA . GLU A 1 111 ? 13.122 17.217 -17.878 1.00 93.81 111 GLU A CA 1
ATOM 891 C C . GLU A 1 111 ? 14.604 17.096 -18.262 1.00 93.81 111 GLU A C 1
ATOM 893 O O . GLU A 1 111 ? 15.458 16.719 -17.454 1.00 93.81 111 GLU A O 1
ATOM 898 N N . GLY A 1 112 ? 14.911 17.419 -19.516 1.00 94.62 112 GLY A N 1
ATOM 899 C CA . GLY A 1 112 ? 16.235 17.333 -20.127 1.00 94.62 112 GLY A CA 1
ATOM 900 C C . GLY A 1 112 ? 16.208 16.690 -21.517 1.00 94.62 112 GLY A C 1
ATOM 901 O O . GLY A 1 112 ? 15.168 16.249 -22.008 1.00 94.62 112 GLY A O 1
ATOM 902 N N . ALA A 1 113 ? 17.374 16.643 -22.166 1.00 94.38 113 ALA A N 1
ATOM 903 C CA . ALA A 1 113 ? 17.543 16.014 -23.475 1.00 94.38 113 ALA A CA 1
ATOM 904 C C . ALA A 1 113 ? 17.535 14.479 -23.338 1.00 94.38 113 ALA A C 1
ATOM 906 O O . ALA A 1 113 ? 18.572 13.843 -23.126 1.00 94.38 113 ALA A O 1
ATOM 907 N N . LEU A 1 114 ? 16.340 13.894 -23.426 1.00 96.62 114 LEU A N 1
ATOM 908 C CA . LEU A 1 114 ? 16.118 12.458 -23.296 1.00 96.62 114 LEU A CA 1
ATOM 909 C C . LEU A 1 114 ? 16.691 11.690 -24.495 1.00 96.62 114 LEU A C 1
ATOM 911 O O . LEU A 1 114 ? 16.337 11.947 -25.645 1.00 96.62 114 LEU A O 1
ATOM 915 N N . ASN A 1 115 ? 17.524 10.684 -24.224 1.00 97.12 115 ASN A N 1
ATOM 916 C CA . ASN A 1 115 ? 17.918 9.693 -25.222 1.00 97.12 115 ASN A CA 1
ATOM 917 C C . ASN A 1 115 ? 16.914 8.527 -25.206 1.00 97.12 115 ASN A C 1
ATOM 919 O O . ASN A 1 115 ? 17.000 7.626 -24.370 1.00 97.12 115 ASN A O 1
ATOM 923 N N . THR A 1 116 ? 15.954 8.535 -26.132 1.00 95.75 116 THR A N 1
A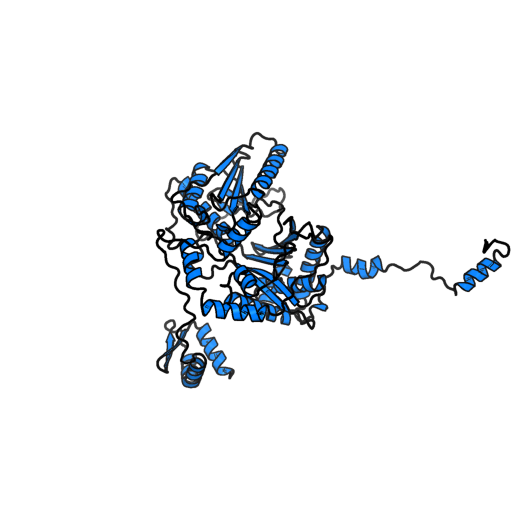TOM 924 C CA . THR A 1 116 ? 14.885 7.521 -26.188 1.00 95.75 116 THR A CA 1
ATOM 925 C C . THR A 1 116 ? 15.404 6.109 -26.466 1.00 95.75 116 THR A C 1
ATOM 927 O O . THR A 1 116 ? 14.852 5.143 -25.941 1.00 95.75 116 THR A O 1
ATOM 930 N N . LYS A 1 117 ? 16.504 5.970 -27.219 1.00 96.62 117 LYS A N 1
ATOM 931 C CA . LYS A 1 117 ? 17.147 4.674 -27.478 1.00 96.62 117 LYS A CA 1
ATOM 932 C C . LYS A 1 117 ? 17.741 4.088 -26.196 1.00 96.62 117 LYS A C 1
ATOM 934 O O . LYS A 1 117 ? 17.495 2.922 -25.902 1.00 96.62 117 LYS A O 1
ATOM 939 N N . ALA A 1 118 ? 18.456 4.902 -25.417 1.00 97.69 118 ALA A N 1
ATOM 940 C CA . ALA A 1 118 ? 19.004 4.486 -24.127 1.00 97.69 118 ALA A CA 1
ATOM 941 C C . ALA A 1 118 ? 17.891 4.121 -23.132 1.00 97.69 118 ALA A C 1
ATOM 943 O O . ALA A 1 118 ? 18.013 3.132 -22.415 1.00 97.69 118 ALA A O 1
ATOM 944 N N . LEU A 1 119 ? 16.776 4.866 -23.130 1.00 97.31 119 LEU A N 1
ATOM 945 C CA . LEU A 1 119 ? 15.601 4.543 -22.313 1.00 97.31 119 LEU A CA 1
ATOM 946 C C . LEU A 1 119 ? 14.991 3.183 -22.696 1.00 97.31 119 LEU A C 1
ATOM 948 O O . LEU A 1 119 ? 14.749 2.353 -21.823 1.00 97.31 119 LEU A O 1
ATOM 952 N N . GLN A 1 120 ? 14.780 2.929 -23.991 1.00 97.50 120 GLN A N 1
ATOM 953 C CA . GLN A 1 120 ? 14.273 1.643 -24.479 1.00 97.50 120 GLN A CA 1
ATOM 954 C C . GLN A 1 120 ? 15.219 0.488 -24.120 1.00 97.50 120 GLN A C 1
ATOM 956 O O . GLN A 1 120 ? 14.761 -0.557 -23.661 1.00 97.50 120 GLN A O 1
ATOM 961 N N . GLN A 1 121 ? 16.531 0.668 -24.305 1.00 97.94 121 GLN A N 1
ATOM 962 C CA . GLN A 1 121 ? 17.537 -0.332 -23.935 1.00 97.94 121 GLN A CA 1
ATOM 963 C C . GLN A 1 121 ? 17.523 -0.613 -22.430 1.00 97.94 121 GLN A C 1
ATOM 965 O O . GLN A 1 121 ? 17.552 -1.775 -22.037 1.00 97.94 121 GLN A O 1
ATOM 970 N N . ALA A 1 122 ? 17.399 0.427 -21.600 1.00 97.94 122 ALA A N 1
ATOM 971 C CA . ALA A 1 122 ? 17.293 0.284 -20.154 1.00 97.94 122 ALA A CA 1
ATOM 972 C C . ALA A 1 122 ? 16.056 -0.530 -19.752 1.00 97.94 122 ALA A C 1
ATOM 974 O O . ALA A 1 122 ? 16.182 -1.487 -18.995 1.00 97.94 122 ALA A O 1
ATOM 975 N N . LEU A 1 123 ? 14.880 -0.227 -20.311 1.00 97.31 123 LEU A N 1
ATOM 976 C CA . LEU A 1 123 ? 13.661 -1.002 -20.046 1.00 97.31 123 LEU A CA 1
ATOM 977 C C . LEU A 1 123 ? 13.791 -2.466 -20.482 1.00 97.31 123 LEU A C 1
ATOM 979 O O . LEU A 1 123 ? 13.381 -3.364 -19.750 1.00 97.31 123 LEU A O 1
ATOM 983 N N . ASN A 1 124 ? 14.383 -2.717 -21.651 1.00 97.75 124 ASN A N 1
ATOM 984 C CA . ASN A 1 124 ? 14.593 -4.075 -22.152 1.00 97.75 124 ASN A CA 1
ATOM 985 C C . ASN A 1 124 ? 15.554 -4.876 -21.271 1.00 97.75 124 ASN A C 1
ATOM 987 O O . ASN A 1 124 ? 15.306 -6.052 -21.020 1.00 97.75 124 ASN A O 1
ATOM 991 N N . GLU A 1 125 ? 16.620 -4.246 -20.778 1.00 98.19 125 GLU A N 1
ATOM 992 C CA . GLU A 1 125 ? 17.570 -4.880 -19.865 1.00 98.19 125 GLU A CA 1
ATOM 993 C C . GLU A 1 125 ? 16.911 -5.223 -18.522 1.00 98.19 125 GLU A C 1
ATOM 995 O O . GLU A 1 125 ? 17.102 -6.330 -18.027 1.00 98.19 125 GLU A O 1
ATOM 1000 N N . ILE A 1 126 ? 16.064 -4.344 -17.967 1.00 98.00 126 ILE A N 1
ATOM 1001 C CA . ILE A 1 126 ? 15.293 -4.638 -16.743 1.00 98.00 126 ILE A CA 1
ATOM 1002 C C . ILE A 1 126 ? 14.349 -5.830 -16.976 1.00 98.00 126 ILE A C 1
ATOM 1004 O O . ILE A 1 126 ? 14.319 -6.759 -16.169 1.00 98.00 126 ILE A O 1
ATOM 1008 N N . VAL A 1 127 ? 13.616 -5.855 -18.096 1.00 97.50 127 VAL A N 1
ATOM 1009 C CA . VAL A 1 127 ? 12.728 -6.982 -18.452 1.00 97.50 127 VAL A CA 1
ATOM 1010 C C . VAL A 1 127 ? 13.507 -8.285 -18.666 1.00 97.50 127 VAL A C 1
ATOM 1012 O O . VAL A 1 127 ? 13.033 -9.357 -18.291 1.00 97.50 127 VAL A O 1
ATOM 1015 N N . ALA A 1 128 ? 14.707 -8.225 -19.243 1.00 97.31 128 ALA A N 1
ATOM 1016 C CA . ALA A 1 128 ? 15.560 -9.399 -19.409 1.00 97.31 128 ALA A CA 1
ATOM 1017 C C . ALA A 1 128 ? 16.078 -9.921 -18.058 1.00 97.31 128 ALA A C 1
ATOM 1019 O O . ALA A 1 128 ? 16.040 -11.130 -17.800 1.00 97.31 128 ALA A O 1
ATOM 1020 N N . ARG A 1 129 ? 16.521 -8.997 -17.198 1.00 97.50 129 ARG A N 1
ATOM 1021 C CA . ARG A 1 129 ? 17.116 -9.239 -15.881 1.00 97.50 129 ARG A CA 1
ATOM 1022 C C . ARG A 1 129 ? 16.135 -9.844 -14.876 1.00 97.50 129 ARG A C 1
ATOM 1024 O O . ARG A 1 129 ? 16.535 -10.736 -14.125 1.00 97.50 129 ARG A O 1
ATOM 1031 N N . HIS A 1 130 ? 14.883 -9.387 -14.873 1.00 98.06 130 HIS A N 1
ATOM 1032 C CA . HIS A 1 130 ? 13.838 -9.834 -13.945 1.00 98.06 130 HIS A CA 1
ATOM 1033 C C . HIS A 1 130 ? 12.812 -10.715 -14.653 1.00 98.06 130 HIS A C 1
ATOM 1035 O O . HIS A 1 130 ? 11.951 -10.227 -15.383 1.00 98.06 130 HIS A O 1
ATOM 1041 N N . GLU A 1 131 ? 12.857 -12.024 -14.392 1.00 97.69 131 GLU A N 1
ATOM 1042 C CA . GLU A 1 131 ? 11.965 -13.012 -15.020 1.00 97.69 131 GLU A CA 1
ATOM 1043 C C . GLU A 1 131 ? 10.480 -12.674 -14.851 1.00 97.69 131 GLU A C 1
ATOM 1045 O O . GLU A 1 131 ? 9.685 -12.878 -15.771 1.00 97.69 131 GLU A O 1
ATOM 1050 N N . VAL A 1 132 ? 10.108 -12.108 -13.701 1.00 97.75 132 VAL A N 1
ATOM 1051 C CA . VAL A 1 132 ? 8.715 -11.790 -13.369 1.00 97.75 132 VAL A CA 1
ATOM 1052 C C . VAL A 1 132 ? 8.073 -10.823 -14.373 1.00 97.75 132 VAL A C 1
ATOM 1054 O O . VAL A 1 132 ? 6.902 -10.977 -14.703 1.00 97.75 132 VAL A O 1
ATOM 1057 N N . LEU A 1 133 ? 8.839 -9.886 -14.949 1.00 97.69 133 LEU A N 1
ATOM 1058 C CA . LEU A 1 133 ? 8.318 -8.901 -15.909 1.00 97.69 133 LEU A CA 1
ATOM 1059 C C . LEU A 1 133 ? 7.960 -9.514 -17.269 1.00 97.69 133 LEU A C 1
ATOM 1061 O O . LEU A 1 133 ? 7.233 -8.913 -18.058 1.00 97.69 133 LEU A O 1
ATOM 1065 N N . ARG A 1 134 ? 8.472 -10.715 -17.541 1.00 97.38 134 ARG A N 1
ATOM 1066 C CA . ARG A 1 134 ? 8.205 -11.515 -18.742 1.00 97.38 134 ARG A CA 1
ATOM 1067 C C . ARG A 1 134 ? 7.458 -12.810 -18.419 1.00 97.38 134 ARG A C 1
ATOM 1069 O O . ARG A 1 134 ? 7.470 -13.750 -19.214 1.00 97.38 134 ARG A O 1
ATOM 1076 N N . THR A 1 135 ? 6.809 -12.852 -17.256 1.00 97.81 135 THR A N 1
ATOM 1077 C CA . THR A 1 135 ? 5.999 -13.980 -16.793 1.00 97.81 135 THR A CA 1
ATOM 1078 C C . THR A 1 135 ? 4.520 -13.764 -17.110 1.00 97.81 135 THR A C 1
ATOM 1080 O O . THR A 1 135 ? 3.993 -12.660 -16.992 1.00 97.81 135 THR A O 1
ATOM 1083 N N . THR A 1 136 ? 3.859 -14.845 -17.513 1.00 96.75 136 THR A N 1
ATOM 1084 C CA . THR A 1 136 ? 2.407 -14.962 -17.707 1.00 96.75 136 THR A CA 1
ATOM 1085 C C . THR A 1 136 ? 1.859 -16.061 -16.798 1.00 96.75 136 THR A C 1
ATOM 1087 O O . THR A 1 136 ? 2.619 -16.896 -16.308 1.00 96.75 136 THR A O 1
ATOM 1090 N N . PHE A 1 137 ? 0.548 -16.066 -16.567 1.00 96.38 137 PHE A N 1
ATOM 1091 C CA . PHE A 1 137 ? -0.127 -16.920 -15.587 1.00 96.38 137 PHE A CA 1
ATOM 1092 C C . PHE A 1 137 ? -1.282 -17.721 -16.217 1.00 96.38 137 PHE A C 1
ATOM 1094 O O . PHE A 1 137 ? -2.454 -17.501 -15.885 1.00 96.38 137 PHE A O 1
ATOM 1101 N N . PRO A 1 138 ? -1.005 -18.627 -17.174 1.00 94.25 138 PRO A N 1
ATOM 1102 C CA . PRO A 1 138 ? -2.036 -19.474 -17.763 1.00 94.25 138 PRO A CA 1
ATOM 1103 C C . PRO A 1 138 ? -2.624 -20.469 -16.750 1.00 94.25 138 PRO A C 1
ATOM 1105 O O . PRO A 1 138 ? -2.017 -20.801 -15.729 1.00 94.25 138 PRO A O 1
ATOM 1108 N N . SER A 1 139 ? -3.809 -20.996 -17.074 1.00 91.19 139 SER A N 1
ATOM 1109 C CA . SER A 1 139 ? -4.344 -22.178 -16.397 1.00 91.19 139 SER A CA 1
ATOM 1110 C C . SER A 1 139 ? -3.825 -23.444 -17.073 1.00 91.19 139 SER A C 1
ATOM 1112 O O . SER A 1 139 ? -4.056 -23.644 -18.266 1.00 91.19 139 SER A O 1
ATOM 1114 N N . VAL A 1 140 ? -3.165 -24.310 -16.312 1.00 87.31 140 VAL A N 1
ATOM 1115 C CA . VAL A 1 140 ? -2.712 -25.635 -16.743 1.00 87.31 140 VAL A CA 1
ATOM 1116 C C . VAL A 1 140 ? -3.456 -26.663 -15.897 1.00 87.31 140 VAL A C 1
ATOM 1118 O O . VAL A 1 140 ? -3.387 -26.630 -14.674 1.00 87.31 140 VAL A O 1
ATOM 1121 N N . ASN A 1 141 ? -4.245 -27.537 -16.530 1.00 84.94 141 ASN A N 1
ATOM 1122 C CA . ASN A 1 141 ? -5.073 -28.544 -15.842 1.00 84.94 141 ASN A CA 1
ATOM 1123 C C . ASN A 1 141 ? -5.983 -27.974 -14.729 1.00 84.94 141 ASN A C 1
ATOM 1125 O O . ASN A 1 141 ? -6.217 -28.618 -13.709 1.00 84.94 141 ASN A O 1
ATOM 1129 N N . GLY A 1 142 ? -6.491 -26.749 -14.908 1.00 81.38 142 GLY A N 1
ATOM 1130 C CA . GLY A 1 142 ? -7.342 -26.075 -13.921 1.00 81.38 142 GLY A CA 1
ATOM 1131 C C . GLY A 1 142 ? -6.587 -25.427 -12.755 1.00 81.38 142 GLY A C 1
ATOM 1132 O O . GLY A 1 142 ? -7.224 -24.838 -11.884 1.00 81.38 142 GLY A O 1
ATOM 1133 N N . GLN A 1 143 ? -5.253 -25.480 -12.744 1.00 86.00 143 GLN A N 1
ATOM 1134 C CA . GLN A 1 143 ? -4.400 -24.821 -11.754 1.00 86.00 143 GLN A CA 1
ATOM 1135 C C . GLN A 1 143 ? -3.641 -23.647 -12.378 1.00 86.00 143 GLN A C 1
ATOM 1137 O O . GLN A 1 143 ? -3.431 -23.599 -13.589 1.00 86.00 143 GLN A O 1
ATOM 1142 N N . ALA A 1 144 ? -3.271 -22.665 -11.559 1.00 89.94 144 ALA A N 1
ATOM 1143 C CA . ALA A 1 144 ? -2.470 -21.531 -12.002 1.00 89.94 144 ALA A CA 1
ATOM 1144 C C . ALA A 1 144 ? -0.993 -21.937 -12.089 1.00 89.94 144 ALA A C 1
ATOM 1146 O O . ALA A 1 144 ? -0.471 -22.535 -11.147 1.00 89.94 144 ALA A O 1
ATOM 1147 N N . SER A 1 145 ? -0.318 -21.568 -13.177 1.00 94.00 145 SER A N 1
ATOM 1148 C CA . SER A 1 145 ? 1.108 -21.848 -13.384 1.00 94.00 145 SER A CA 1
ATOM 1149 C C . SER A 1 145 ? 1.835 -20.606 -13.895 1.00 94.00 145 SER A C 1
ATOM 1151 O O . SER A 1 145 ? 1.248 -19.810 -14.624 1.00 94.00 145 SER A O 1
ATOM 1153 N N . GLN A 1 146 ? 3.098 -20.418 -13.508 1.00 96.50 146 GLN A N 1
ATOM 1154 C CA . GLN A 1 146 ? 3.946 -19.349 -14.034 1.00 96.50 146 GLN A CA 1
ATOM 1155 C C . GLN A 1 146 ? 4.618 -19.814 -15.327 1.00 96.50 146 GLN A C 1
ATOM 1157 O O . GLN A 1 146 ? 5.347 -20.805 -15.347 1.00 96.50 146 GLN A O 1
ATOM 1162 N N . HIS A 1 147 ? 4.430 -19.058 -16.404 1.00 96.12 147 HIS A N 1
ATOM 1163 C CA . HIS A 1 147 ? 5.113 -19.275 -17.672 1.00 96.12 147 HIS A CA 1
ATOM 1164 C C . HIS A 1 147 ? 6.007 -18.080 -18.001 1.00 96.12 147 HIS A C 1
ATOM 1166 O O . HIS A 1 147 ? 5.530 -16.988 -18.316 1.00 96.12 147 HIS A O 1
ATOM 1172 N N . ILE A 1 148 ? 7.318 -18.305 -17.918 1.00 96.50 148 ILE A N 1
ATOM 1173 C CA . ILE A 1 148 ? 8.348 -17.285 -18.112 1.00 96.50 148 ILE A CA 1
ATOM 1174 C C . ILE A 1 148 ? 8.781 -17.287 -19.581 1.00 96.50 148 ILE A C 1
ATOM 1176 O O . ILE A 1 148 ? 9.449 -18.213 -20.041 1.00 96.50 148 ILE A O 1
ATOM 1180 N N . CYS A 1 149 ? 8.446 -16.230 -20.320 1.00 95.56 149 CYS A N 1
ATOM 1181 C CA . CYS A 1 149 ? 8.861 -16.092 -21.713 1.00 95.56 149 CYS A CA 1
ATOM 1182 C C . CYS A 1 149 ? 10.384 -15.877 -21.795 1.00 95.56 149 CYS A C 1
ATOM 1184 O O . CYS A 1 149 ? 10.862 -14.950 -21.141 1.00 95.56 149 CYS A O 1
ATOM 1186 N N . PRO A 1 150 ? 11.164 -16.643 -22.590 1.00 93.19 150 PRO A N 1
ATOM 1187 C CA . PRO A 1 150 ? 12.630 -16.543 -22.624 1.00 93.19 150 PRO A CA 1
ATOM 1188 C C . PRO A 1 150 ? 13.158 -15.144 -22.950 1.00 93.19 150 PRO A C 1
ATOM 1190 O O . PRO A 1 150 ? 14.176 -14.719 -22.411 1.00 93.19 150 PRO A O 1
ATOM 1193 N N . THR A 1 151 ? 12.449 -14.423 -23.817 1.00 93.38 151 THR A N 1
ATOM 1194 C CA . THR A 1 151 ? 12.804 -13.074 -24.254 1.00 93.38 151 THR A CA 1
ATOM 1195 C C . THR A 1 151 ? 11.548 -12.235 -24.414 1.00 93.38 151 THR A C 1
ATOM 1197 O O . THR A 1 151 ? 10.607 -12.659 -25.081 1.00 93.38 151 THR A O 1
ATOM 1200 N N . LEU A 1 152 ? 11.558 -11.019 -23.877 1.00 94.44 152 LEU A N 1
ATOM 1201 C CA . LEU A 1 152 ? 10.506 -10.029 -24.082 1.00 94.44 152 LEU A CA 1
ATOM 1202 C C . LEU A 1 152 ? 11.156 -8.656 -24.258 1.00 94.44 152 LEU A C 1
ATOM 1204 O O . LEU A 1 152 ? 12.037 -8.287 -23.487 1.00 94.44 152 LEU A O 1
ATOM 1208 N N . GLN A 1 153 ? 10.729 -7.913 -25.275 1.00 92.81 153 GLN A N 1
ATOM 1209 C CA . GLN A 1 153 ? 11.071 -6.499 -25.417 1.00 92.81 153 GLN A CA 1
ATOM 1210 C C . GLN A 1 153 ? 9.961 -5.684 -24.754 1.00 92.81 153 GLN A C 1
ATOM 1212 O O . GLN A 1 153 ? 8.781 -5.933 -25.010 1.00 92.81 153 GLN A O 1
ATOM 1217 N N . ALA A 1 154 ? 10.326 -4.735 -23.895 1.00 89.38 154 ALA A N 1
ATOM 1218 C CA . ALA A 1 154 ? 9.365 -3.884 -23.212 1.00 89.38 154 ALA A CA 1
ATOM 1219 C C . ALA A 1 154 ? 8.645 -2.993 -24.242 1.00 89.38 154 ALA A C 1
ATOM 1221 O O . ALA A 1 154 ? 9.320 -2.255 -24.971 1.00 89.38 154 ALA A O 1
ATOM 1222 N N . PRO A 1 155 ? 7.303 -3.019 -24.319 1.00 89.75 155 PRO A N 1
ATOM 1223 C CA . PRO A 1 155 ? 6.580 -2.147 -25.232 1.00 89.75 155 PRO A CA 1
ATOM 1224 C C . PRO A 1 155 ? 6.680 -0.698 -24.742 1.00 89.75 155 PRO A C 1
ATOM 1226 O O . PRO A 1 155 ? 6.169 -0.372 -23.670 1.00 89.75 155 PRO A O 1
ATOM 1229 N N . LEU A 1 156 ? 7.336 0.161 -25.529 1.00 95.19 156 LEU A N 1
ATOM 1230 C CA . LEU A 1 156 ? 7.426 1.606 -25.313 1.00 95.19 156 LEU A CA 1
ATOM 1231 C C . LEU A 1 156 ? 6.731 2.334 -26.465 1.00 95.19 156 LEU A C 1
ATOM 1233 O O . LEU A 1 156 ? 7.268 2.463 -27.566 1.00 95.19 156 LEU A O 1
ATOM 1237 N N . HIS A 1 157 ? 5.524 2.820 -26.211 1.00 95.62 157 HIS A N 1
ATOM 1238 C CA . HIS A 1 157 ? 4.781 3.610 -27.186 1.00 95.62 157 HIS A CA 1
ATOM 1239 C C . HIS A 1 157 ? 5.199 5.076 -27.101 1.00 95.62 157 HIS A C 1
ATOM 1241 O O . HIS A 1 157 ? 5.197 5.654 -26.020 1.00 95.62 157 HIS A O 1
ATOM 1247 N N . MET A 1 158 ? 5.544 5.694 -28.228 1.00 95.56 158 MET A N 1
ATOM 1248 C CA . MET A 1 158 ? 5.855 7.124 -28.281 1.00 95.56 158 MET A CA 1
ATOM 1249 C C . MET A 1 158 ? 4.634 7.901 -28.769 1.00 95.56 158 MET A C 1
ATOM 1251 O O . MET A 1 158 ? 4.017 7.521 -29.764 1.00 95.56 158 MET A O 1
ATOM 1255 N N . VAL A 1 159 ? 4.292 8.981 -28.069 1.00 95.88 159 VAL A N 1
ATOM 1256 C CA . VAL A 1 159 ? 3.179 9.874 -28.408 1.00 95.88 159 VAL A CA 1
ATOM 1257 C C . VAL A 1 159 ? 3.706 11.302 -28.496 1.00 95.88 159 VAL A C 1
ATOM 1259 O O . VAL A 1 159 ? 4.185 11.865 -27.513 1.00 95.88 159 VAL A O 1
ATOM 1262 N N . GLU A 1 160 ? 3.602 11.895 -29.678 1.00 95.38 160 GLU A N 1
ATOM 1263 C CA . GLU A 1 160 ? 4.044 13.264 -29.943 1.00 95.38 160 GLU A CA 1
ATOM 1264 C C . GLU A 1 160 ? 2.922 14.252 -29.591 1.00 95.38 160 GLU A C 1
ATOM 1266 O O . GLU A 1 160 ? 1.854 14.223 -30.199 1.00 95.38 160 GLU A O 1
ATOM 1271 N N . LEU A 1 161 ? 3.150 15.120 -28.598 1.00 92.44 161 LEU A N 1
ATOM 1272 C CA . LEU A 1 161 ? 2.210 16.173 -28.166 1.00 92.44 161 LEU A CA 1
ATOM 1273 C C . LEU A 1 161 ? 2.815 17.585 -28.276 1.00 92.44 161 LEU A C 1
ATOM 1275 O O . LEU A 1 161 ? 2.228 18.568 -27.812 1.00 92.44 161 LEU A O 1
ATOM 1279 N N . GLN A 1 162 ? 4.009 17.683 -28.859 1.00 90.31 162 GLN A N 1
ATOM 1280 C CA . GLN A 1 162 ? 4.809 18.904 -28.921 1.00 90.31 162 GLN A CA 1
ATOM 1281 C C . GLN A 1 162 ? 4.186 20.006 -29.790 1.00 90.31 162 GLN A C 1
ATOM 1283 O O . GLN A 1 162 ? 4.337 21.181 -29.461 1.00 90.31 162 GLN A O 1
ATOM 1288 N N . ASP A 1 163 ? 3.434 19.630 -30.828 1.00 92.06 163 ASP A N 1
ATOM 1289 C CA . ASP A 1 163 ? 2.822 20.563 -31.785 1.00 92.06 163 ASP A CA 1
ATOM 1290 C C . ASP A 1 163 ? 1.414 21.029 -31.365 1.00 92.06 163 ASP A C 1
ATOM 1292 O O . ASP A 1 163 ? 0.809 21.865 -32.033 1.00 92.06 163 ASP A O 1
ATOM 1296 N N . LEU A 1 164 ? 0.884 20.501 -30.255 1.00 91.12 164 LEU A N 1
ATOM 1297 C CA . LEU A 1 164 ? -0.415 20.896 -29.705 1.00 91.12 164 LEU A CA 1
ATOM 1298 C C . LEU A 1 164 ? -0.303 22.161 -28.851 1.00 91.12 164 LEU A C 1
ATOM 1300 O O . LEU A 1 164 ? 0.725 22.403 -28.205 1.00 91.12 164 LEU A O 1
ATOM 1304 N N . THR A 1 165 ? -1.400 22.919 -28.769 1.00 90.00 165 THR A N 1
ATOM 1305 C CA . THR A 1 165 ? -1.530 23.982 -27.765 1.00 90.00 165 THR A CA 1
ATOM 1306 C C . THR A 1 165 ? -1.457 23.399 -26.349 1.00 90.00 165 THR A C 1
ATOM 1308 O O . THR A 1 165 ? -1.664 22.203 -26.132 1.00 90.00 165 THR A O 1
ATOM 1311 N N . ILE A 1 166 ? -1.163 24.241 -25.353 1.00 77.94 166 ILE A N 1
ATOM 1312 C CA . ILE A 1 166 ? -1.063 23.801 -23.949 1.00 77.94 166 ILE A CA 1
ATOM 1313 C C . ILE A 1 166 ? -2.377 23.156 -23.482 1.00 77.94 166 ILE A C 1
ATOM 1315 O O . ILE A 1 166 ? -2.345 22.117 -22.829 1.00 77.94 166 ILE A O 1
ATOM 1319 N N . GLU A 1 167 ? -3.521 23.738 -23.843 1.00 76.44 167 GLU A N 1
ATOM 1320 C CA . GLU A 1 167 ? -4.838 23.231 -23.451 1.00 76.44 167 GLU A CA 1
ATOM 1321 C C . GLU A 1 167 ? -5.128 21.852 -24.062 1.00 76.44 167 GLU A C 1
ATOM 1323 O O . GLU A 1 167 ? -5.430 20.904 -23.334 1.00 76.44 167 GLU A O 1
ATOM 1328 N N . GLU A 1 168 ? -4.943 21.701 -25.376 1.00 86.75 168 GLU A N 1
ATOM 1329 C CA . GLU A 1 168 ? -5.131 20.421 -26.075 1.00 86.75 168 GLU A CA 1
ATOM 1330 C C . GLU A 1 168 ? -4.181 19.342 -25.549 1.00 86.75 168 GLU A C 1
ATOM 1332 O O . GLU A 1 168 ? -4.570 18.184 -25.378 1.00 86.75 168 GLU A O 1
ATOM 1337 N N . ARG A 1 169 ? -2.930 19.717 -25.259 1.00 82.94 169 ARG A N 1
ATOM 1338 C CA . ARG A 1 169 ? -1.925 18.829 -24.671 1.00 82.94 169 ARG A CA 1
ATOM 1339 C C . ARG A 1 169 ? -2.362 18.327 -23.299 1.00 82.94 169 ARG A C 1
ATOM 1341 O O . ARG A 1 169 ? -2.286 17.124 -23.061 1.00 82.94 169 ARG A O 1
ATOM 1348 N N . CYS A 1 170 ? -2.821 19.217 -22.420 1.00 75.50 170 CYS A N 1
ATOM 1349 C CA . CYS A 1 170 ? -3.312 18.852 -21.092 1.00 75.50 170 CYS A CA 1
ATOM 1350 C C . CYS A 1 170 ? -4.514 17.902 -21.183 1.00 75.50 170 CYS A C 1
ATOM 1352 O O . CYS A 1 170 ? -4.489 16.838 -20.568 1.00 75.50 170 CYS A O 1
ATOM 1354 N N . GLN A 1 171 ? -5.515 18.229 -22.007 1.00 80.06 171 GLN A N 1
ATOM 1355 C CA . GLN A 1 171 ? -6.704 17.389 -22.198 1.00 80.06 171 GLN A CA 1
ATOM 1356 C C . GLN A 1 171 ? -6.352 16.003 -22.759 1.00 80.06 171 GLN A C 1
ATOM 1358 O O . GLN A 1 171 ? -6.858 14.978 -22.289 1.00 80.06 171 GLN A O 1
ATOM 1363 N N . ARG A 1 172 ? -5.456 15.950 -23.753 1.00 87.44 172 ARG A N 1
ATOM 1364 C CA . ARG A 1 172 ? -5.012 14.696 -24.373 1.00 87.44 172 ARG A CA 1
ATOM 1365 C C . ARG A 1 172 ? -4.223 13.832 -23.395 1.00 87.44 172 ARG A C 1
ATOM 1367 O O . ARG A 1 172 ? -4.501 12.639 -23.290 1.00 87.44 172 ARG A O 1
ATOM 1374 N N . LEU A 1 173 ? -3.274 14.431 -22.673 1.00 84.56 173 LEU A N 1
ATOM 1375 C CA . LEU A 1 173 ? -2.484 13.738 -21.659 1.00 84.56 173 LEU A CA 1
ATOM 1376 C C . LEU A 1 173 ? -3.393 13.175 -20.565 1.00 84.56 173 LEU A C 1
ATOM 1378 O O . LEU A 1 173 ? -3.309 11.990 -20.262 1.00 84.56 173 LEU A O 1
ATOM 1382 N N . GLN A 1 174 ? -4.310 13.988 -20.037 1.00 81.56 174 GLN A N 1
ATOM 1383 C CA . GLN A 1 174 ? -5.2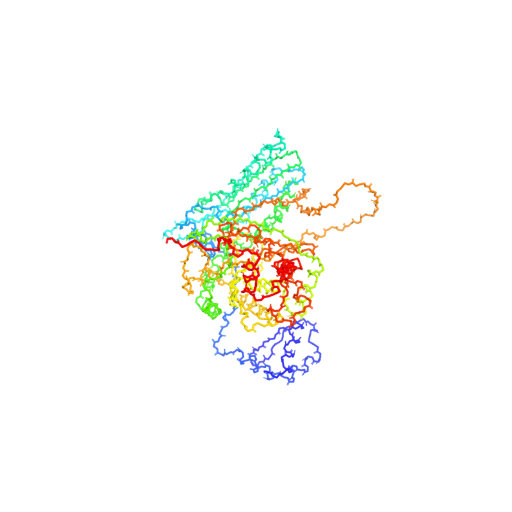82 13.555 -19.037 1.00 81.56 174 GLN A CA 1
ATOM 1384 C C . GLN A 1 174 ? -6.122 12.379 -19.549 1.00 81.56 174 GLN A C 1
ATOM 1386 O O . GLN A 1 174 ? -6.258 11.377 -18.853 1.00 81.56 174 GLN A O 1
ATOM 1391 N N . SER A 1 175 ? -6.639 12.448 -20.778 1.00 85.31 175 SER A N 1
ATOM 1392 C CA . SER A 1 175 ? -7.428 11.359 -21.372 1.00 85.31 175 SER A CA 1
ATOM 1393 C C . SER A 1 175 ? -6.628 10.055 -21.489 1.00 85.31 175 SER A C 1
ATOM 1395 O O . SER A 1 175 ? -7.125 8.993 -21.123 1.00 85.31 175 SER A O 1
ATOM 1397 N N . HIS A 1 176 ? -5.373 10.126 -21.941 1.00 88.94 176 HIS A N 1
ATOM 1398 C CA . HIS A 1 176 ? -4.523 8.942 -22.094 1.00 88.94 176 HIS A CA 1
ATOM 1399 C C . HIS A 1 176 ? -4.082 8.348 -20.746 1.00 88.94 176 HIS A C 1
ATOM 1401 O O . HIS A 1 176 ? -3.965 7.128 -20.623 1.00 88.94 176 HIS A O 1
ATOM 1407 N N . LEU A 1 177 ? -3.856 9.180 -19.722 1.00 83.06 177 LEU A N 1
ATOM 1408 C CA . LEU A 1 177 ? -3.577 8.705 -18.363 1.00 83.06 177 LEU A CA 1
ATOM 1409 C C . LEU A 1 177 ? -4.774 7.926 -17.799 1.00 83.06 177 LEU A C 1
ATOM 1411 O O . LEU A 1 177 ? -4.588 6.817 -17.299 1.00 83.06 177 LEU A O 1
ATOM 1415 N N . HIS A 1 178 ? -5.999 8.438 -17.970 1.00 82.31 178 HIS A N 1
ATOM 1416 C CA . HIS A 1 178 ? -7.218 7.716 -17.587 1.00 82.31 178 HIS A CA 1
ATOM 1417 C C . HIS A 1 178 ? -7.397 6.404 -18.364 1.00 82.31 178 HIS A C 1
ATOM 1419 O O . HIS A 1 178 ? -7.759 5.385 -17.778 1.00 82.31 178 HIS A O 1
ATOM 1425 N N . GLU A 1 179 ? -7.161 6.408 -19.680 1.00 87.56 179 GLU A N 1
ATOM 1426 C CA . GLU A 1 179 ? -7.247 5.195 -20.504 1.00 87.56 179 GLU A CA 1
ATOM 1427 C C . GLU A 1 179 ? -6.230 4.145 -20.046 1.00 87.56 179 GLU A C 1
ATOM 1429 O O . GLU A 1 179 ? -6.563 2.970 -19.906 1.00 87.56 179 GLU A O 1
ATOM 1434 N N . SER A 1 180 ? -5.000 4.573 -19.750 1.00 86.69 180 SER A N 1
ATOM 1435 C CA . SER A 1 180 ? -3.974 3.686 -19.218 1.00 86.69 180 SER A CA 1
ATOM 1436 C C . SER A 1 180 ? -4.364 3.123 -17.855 1.00 86.69 180 SER A C 1
ATOM 1438 O O . SER A 1 180 ? -4.199 1.925 -17.649 1.00 86.69 180 SER A O 1
ATOM 1440 N N . ALA A 1 181 ? -4.894 3.941 -16.941 1.00 80.12 181 ALA A N 1
ATOM 1441 C CA . ALA A 1 181 ? -5.357 3.472 -15.635 1.00 80.12 181 ALA A CA 1
ATOM 1442 C C . ALA A 1 181 ? -6.452 2.402 -15.774 1.00 80.12 181 ALA A C 1
ATOM 1444 O O . ALA A 1 181 ? -6.433 1.415 -15.047 1.00 80.12 181 ALA A O 1
ATOM 1445 N N . ARG A 1 182 ? -7.341 2.549 -16.768 1.00 85.31 182 ARG A N 1
ATOM 1446 C CA . ARG A 1 182 ? -8.443 1.619 -17.079 1.00 85.31 182 ARG A CA 1
ATOM 1447 C C . ARG A 1 182 ? -8.047 0.453 -17.993 1.00 85.31 182 ARG A C 1
ATOM 1449 O O . ARG A 1 182 ? -8.908 -0.338 -18.375 1.00 85.31 182 ARG A O 1
ATOM 1456 N N . HIS A 1 183 ? -6.770 0.326 -18.350 1.00 89.88 183 HIS A N 1
ATOM 1457 C CA . HIS A 1 183 ? -6.296 -0.772 -19.184 1.00 89.88 183 HIS A CA 1
ATOM 1458 C C . HIS A 1 183 ? -6.474 -2.120 -18.476 1.00 89.88 183 HIS A C 1
ATOM 1460 O O . HIS A 1 183 ? -6.127 -2.264 -17.311 1.00 89.88 183 HIS A O 1
ATOM 1466 N N . THR A 1 184 ? -6.962 -3.133 -19.181 1.00 92.81 184 THR A N 1
ATOM 1467 C CA . THR A 1 184 ? -7.086 -4.492 -18.643 1.00 92.81 184 THR A CA 1
ATOM 1468 C C . THR A 1 184 ? -5.958 -5.368 -19.176 1.00 92.81 184 THR A C 1
ATOM 1470 O O . THR A 1 184 ? -5.849 -5.552 -20.392 1.00 92.81 184 THR A O 1
ATOM 1473 N N . PHE A 1 185 ? -5.145 -5.936 -18.288 1.00 94.12 185 PHE A N 1
ATOM 1474 C CA . PHE A 1 185 ? -4.135 -6.925 -18.665 1.00 94.12 185 PHE A CA 1
ATOM 1475 C C . PHE A 1 185 ? -4.745 -8.334 -18.729 1.00 94.12 185 PHE A C 1
ATOM 1477 O O . PHE A 1 185 ? -5.503 -8.721 -17.849 1.00 94.12 185 PHE A O 1
ATOM 1484 N N . ASP A 1 186 ? -4.389 -9.123 -19.747 1.00 93.56 186 ASP A N 1
ATOM 1485 C CA . ASP A 1 186 ? -4.710 -10.559 -19.800 1.00 93.56 186 ASP A CA 1
ATOM 1486 C C . ASP A 1 186 ? -3.571 -11.340 -19.134 1.00 93.56 186 ASP A C 1
ATOM 1488 O O . ASP A 1 186 ? -2.498 -11.509 -19.728 1.00 93.56 186 ASP A O 1
ATOM 1492 N N . LEU A 1 187 ? -3.799 -11.819 -17.905 1.00 95.38 187 LEU A N 1
ATOM 1493 C CA . LEU A 1 187 ? -2.781 -12.515 -17.113 1.00 95.38 187 LEU A CA 1
ATOM 1494 C C . LEU A 1 187 ? -2.224 -13.758 -17.810 1.00 95.38 187 LEU A C 1
ATOM 1496 O O . LEU A 1 187 ? -1.055 -14.086 -17.613 1.00 95.38 187 LEU A O 1
ATOM 1500 N N . ALA A 1 188 ? -3.014 -14.431 -18.649 1.00 93.88 188 ALA A N 1
ATOM 1501 C CA . ALA A 1 188 ? -2.597 -15.651 -19.330 1.00 93.88 188 ALA A CA 1
ATOM 1502 C C . ALA A 1 188 ? -1.730 -15.388 -20.571 1.00 93.88 188 ALA A C 1
ATOM 1504 O O . ALA A 1 188 ? -1.006 -16.289 -20.995 1.00 93.88 188 ALA A O 1
ATOM 1505 N N . LYS A 1 189 ? -1.801 -14.187 -21.164 1.00 92.19 189 LYS A N 1
ATOM 1506 C CA . LYS A 1 189 ? -1.124 -13.867 -22.436 1.00 92.19 189 LYS A CA 1
ATOM 1507 C C . LYS A 1 189 ? -0.030 -12.810 -22.315 1.00 92.19 189 LYS A C 1
ATOM 1509 O O . LYS A 1 189 ? 0.975 -12.910 -23.015 1.00 92.19 189 LYS A O 1
ATOM 1514 N N . GLY A 1 190 ? -0.206 -11.825 -21.436 1.00 91.31 190 GLY A N 1
ATOM 1515 C CA . GLY A 1 190 ? 0.713 -10.697 -21.291 1.00 91.31 190 GLY A CA 1
ATOM 1516 C C . GLY A 1 190 ? 0.918 -9.874 -22.581 1.00 91.31 190 GLY A C 1
ATOM 1517 O O . GLY A 1 190 ? 0.145 -10.002 -23.533 1.00 91.31 190 GLY A O 1
ATOM 1518 N N . PRO A 1 191 ? 1.962 -9.020 -22.628 1.00 94.81 191 PRO A N 1
ATOM 1519 C CA . PRO A 1 191 ? 2.836 -8.664 -21.508 1.00 94.81 191 PRO A CA 1
ATOM 1520 C C . PRO A 1 191 ? 2.065 -7.918 -20.412 1.00 94.81 191 PRO A C 1
ATOM 1522 O O . PRO A 1 191 ? 1.105 -7.207 -20.690 1.00 94.81 191 PRO A O 1
ATOM 1525 N N . LEU A 1 192 ? 2.497 -8.065 -19.159 1.00 96.12 192 LEU A N 1
ATOM 1526 C CA . LEU A 1 192 ? 1.837 -7.457 -17.991 1.00 96.12 192 LEU A CA 1
ATOM 1527 C C . LEU A 1 192 ? 2.463 -6.112 -17.591 1.00 96.12 192 LEU A C 1
ATOM 1529 O O . LEU A 1 192 ? 2.350 -5.664 -16.453 1.00 96.12 192 LEU A O 1
ATOM 1533 N N . ILE A 1 193 ? 3.159 -5.497 -18.546 1.00 95.50 193 ILE A N 1
ATOM 1534 C CA . ILE A 1 193 ? 3.905 -4.247 -18.444 1.00 95.50 193 ILE A CA 1
ATOM 1535 C C . ILE A 1 193 ? 3.723 -3.473 -19.749 1.00 95.50 193 ILE A C 1
ATOM 1537 O O . ILE A 1 193 ? 3.865 -4.031 -20.839 1.00 95.50 193 ILE A O 1
ATOM 1541 N N . LYS A 1 194 ? 3.428 -2.178 -19.643 1.00 94.94 194 LYS A N 1
ATOM 1542 C CA . LYS A 1 194 ? 3.257 -1.265 -20.773 1.00 94.94 194 LYS A CA 1
ATOM 1543 C C . LYS A 1 194 ? 3.862 0.092 -20.451 1.00 94.94 194 LYS A C 1
ATOM 1545 O O . LYS A 1 194 ? 3.489 0.712 -19.461 1.00 94.94 194 LYS A O 1
ATOM 1550 N N . ALA A 1 195 ? 4.762 0.570 -21.304 1.00 95.94 195 ALA A N 1
ATOM 1551 C CA . ALA A 1 195 ? 5.343 1.898 -21.185 1.00 95.94 195 ALA A CA 1
ATOM 1552 C C . ALA A 1 195 ? 4.844 2.821 -22.305 1.00 95.94 195 ALA A C 1
ATOM 1554 O O . ALA A 1 195 ? 4.673 2.407 -23.454 1.00 95.94 195 ALA A O 1
ATOM 1555 N N . THR A 1 196 ? 4.614 4.088 -21.975 1.00 97.00 196 THR A N 1
ATOM 1556 C CA . THR A 1 196 ? 4.285 5.151 -22.929 1.00 97.00 196 THR A CA 1
ATOM 1557 C C . THR A 1 196 ? 5.121 6.386 -22.617 1.00 97.00 196 THR A C 1
ATOM 1559 O O . THR A 1 196 ? 5.217 6.803 -21.466 1.00 97.00 196 THR A O 1
ATOM 1562 N N . LEU A 1 197 ? 5.731 6.976 -23.639 1.00 97.25 197 LEU A N 1
ATOM 1563 C CA . LEU A 1 197 ? 6.490 8.214 -23.554 1.00 97.25 197 LEU A CA 1
ATOM 1564 C C . LEU A 1 197 ? 5.763 9.303 -24.344 1.00 97.25 197 LEU A C 1
ATOM 1566 O O . LEU A 1 197 ? 5.669 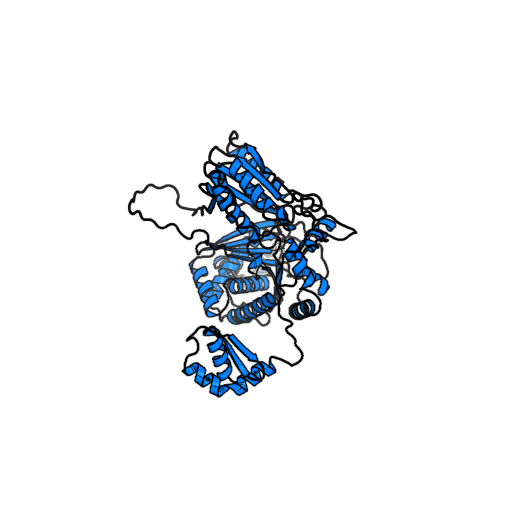9.234 -25.569 1.00 97.25 197 LEU A O 1
ATOM 1570 N N . TYR A 1 198 ? 5.278 10.319 -23.642 1.00 95.81 198 TYR A N 1
ATOM 1571 C CA . TYR A 1 198 ? 4.678 11.510 -24.226 1.00 95.81 198 TYR A CA 1
ATOM 1572 C C . TYR A 1 198 ? 5.743 12.587 -24.380 1.00 95.81 198 TYR A C 1
ATOM 1574 O O . TYR A 1 198 ? 6.338 13.015 -23.391 1.00 95.81 198 TYR A O 1
ATOM 1582 N N . ARG A 1 199 ? 5.975 13.055 -25.603 1.00 95.50 199 ARG A N 1
ATOM 1583 C CA . ARG A 1 199 ? 6.908 14.148 -25.872 1.00 95.50 199 ARG A CA 1
ATOM 1584 C C . ARG A 1 199 ? 6.159 15.474 -25.907 1.00 95.50 199 ARG A C 1
ATOM 1586 O O . ARG A 1 199 ? 5.324 15.690 -26.782 1.00 95.50 199 ARG A O 1
ATOM 1593 N N . LEU A 1 200 ? 6.439 16.345 -24.936 1.00 91.44 200 LEU A N 1
ATOM 1594 C CA . LEU A 1 200 ? 5.803 17.664 -24.820 1.00 91.44 200 LEU A CA 1
ATOM 1595 C C . LEU A 1 200 ? 6.658 18.761 -25.466 1.00 91.44 200 LEU A C 1
ATOM 1597 O O . LEU A 1 200 ? 6.134 19.762 -25.946 1.00 91.44 200 LEU A O 1
ATOM 1601 N N . SER A 1 201 ? 7.979 18.581 -25.473 1.00 92.25 201 SER A N 1
ATOM 1602 C CA . SER A 1 201 ? 8.938 19.427 -26.185 1.00 92.25 201 SER A CA 1
ATOM 1603 C C . SER A 1 201 ? 10.245 18.660 -26.433 1.00 92.25 201 SER A C 1
ATOM 1605 O O . SER A 1 201 ? 10.336 17.458 -26.187 1.00 92.25 201 SER A O 1
ATOM 1607 N N . ALA A 1 202 ? 11.297 19.338 -26.901 1.00 93.00 202 ALA A N 1
ATOM 1608 C CA . ALA A 1 202 ? 12.627 18.735 -27.018 1.00 93.00 202 ALA A CA 1
ATOM 1609 C C . ALA A 1 202 ? 13.263 18.366 -25.661 1.00 93.00 202 ALA A C 1
ATOM 1611 O O . ALA A 1 202 ? 14.166 17.532 -25.623 1.00 93.00 202 ALA A O 1
ATOM 1612 N N . THR A 1 203 ? 12.814 18.983 -24.564 1.00 94.50 203 THR A N 1
ATOM 1613 C CA . THR A 1 203 ? 13.407 18.815 -23.227 1.00 94.50 203 THR A CA 1
ATOM 1614 C C . THR A 1 203 ? 12.393 18.443 -22.154 1.00 94.50 203 THR A C 1
ATOM 1616 O O . THR A 1 203 ? 12.746 18.407 -20.983 1.00 94.50 203 THR A O 1
ATOM 1619 N N . GLU A 1 204 ? 11.140 18.187 -22.515 1.00 93.69 204 GLU A N 1
ATOM 1620 C CA . GLU A 1 204 ? 10.077 17.875 -21.562 1.00 93.69 204 GLU A CA 1
ATOM 1621 C C . GLU A 1 204 ? 9.273 16.682 -22.062 1.00 93.69 204 GLU A C 1
ATOM 1623 O O . GLU A 1 204 ? 8.745 16.684 -23.180 1.00 93.69 204 GLU A O 1
ATOM 1628 N N . HIS A 1 205 ? 9.193 15.657 -21.219 1.00 95.00 205 HIS A N 1
ATOM 1629 C CA . HIS A 1 205 ? 8.533 14.401 -21.534 1.00 95.00 205 HIS A CA 1
ATOM 1630 C C . HIS A 1 205 ? 7.755 13.898 -20.322 1.00 95.00 205 HIS A C 1
ATOM 1632 O O . HIS A 1 205 ? 8.152 14.138 -19.182 1.00 95.00 205 HIS A O 1
ATOM 1638 N N . ILE A 1 206 ? 6.685 13.147 -20.563 1.00 93.75 206 ILE A N 1
ATOM 1639 C CA . ILE A 1 206 ? 6.010 12.356 -19.534 1.00 93.75 206 ILE A CA 1
ATOM 1640 C C . ILE A 1 206 ? 6.246 10.884 -19.847 1.00 93.75 206 ILE A C 1
ATOM 1642 O O . ILE A 1 206 ? 5.922 10.416 -20.935 1.00 93.75 206 ILE A O 1
ATOM 1646 N N . PHE A 1 207 ? 6.816 10.152 -18.902 1.00 95.50 207 PHE A N 1
ATOM 1647 C CA . PHE A 1 207 ? 6.988 8.711 -18.964 1.00 95.50 207 PHE A CA 1
ATOM 1648 C C . PHE A 1 207 ? 5.948 8.040 -18.071 1.00 95.50 207 PHE A C 1
ATOM 1650 O O . PHE A 1 207 ? 5.918 8.271 -16.865 1.00 95.50 207 PHE A O 1
ATOM 1657 N N . LEU A 1 208 ? 5.101 7.216 -18.674 1.00 94.38 208 LEU A N 1
ATOM 1658 C CA . LEU A 1 208 ? 4.089 6.417 -18.002 1.00 94.38 208 LEU A CA 1
ATOM 1659 C C . LEU A 1 208 ? 4.472 4.946 -18.108 1.00 94.38 208 LEU A C 1
ATOM 1661 O O . LEU A 1 208 ? 4.585 4.417 -19.212 1.00 94.38 208 LEU A O 1
ATOM 1665 N N . LEU A 1 209 ? 4.618 4.281 -16.971 1.00 94.25 209 LEU A N 1
ATOM 1666 C CA . LEU A 1 209 ? 4.803 2.843 -16.880 1.00 94.25 209 LEU A CA 1
ATOM 1667 C C . LEU A 1 209 ? 3.610 2.251 -16.142 1.00 94.25 209 LEU A C 1
ATOM 1669 O O . LEU A 1 209 ? 3.431 2.522 -14.963 1.00 94.25 209 LEU A O 1
ATOM 1673 N N . ASN A 1 210 ? 2.805 1.443 -16.820 1.00 93.38 210 ASN A N 1
ATOM 1674 C CA . ASN A 1 210 ? 1.720 0.704 -16.194 1.00 93.38 210 ASN A CA 1
ATOM 1675 C C . ASN A 1 210 ? 2.066 -0.785 -16.141 1.00 93.38 210 ASN A C 1
ATOM 1677 O O . ASN A 1 210 ? 2.537 -1.355 -17.128 1.00 93.38 210 ASN A O 1
ATOM 1681 N N . GLN A 1 211 ? 1.851 -1.410 -14.991 1.00 94.50 211 GLN A N 1
ATOM 1682 C CA . GLN A 1 211 ? 2.119 -2.825 -14.749 1.00 94.50 211 GLN A CA 1
ATOM 1683 C C . GLN A 1 211 ? 0.946 -3.445 -13.992 1.00 94.50 211 GLN A C 1
ATOM 1685 O O . GLN A 1 211 ? 0.241 -2.746 -13.267 1.00 94.50 211 GLN A O 1
ATOM 1690 N N . HIS A 1 212 ? 0.756 -4.756 -14.123 1.00 95.25 212 HIS A N 1
ATOM 1691 C CA . HIS A 1 212 ? -0.169 -5.479 -13.253 1.00 95.25 212 HIS A CA 1
ATOM 1692 C C . HIS A 1 212 ? 0.507 -5.819 -11.915 1.00 95.25 212 HIS A C 1
ATOM 1694 O O . HIS A 1 212 ? 1.644 -6.297 -11.885 1.00 95.25 212 HIS A O 1
ATOM 1700 N N . HIS A 1 213 ? -0.206 -5.659 -10.802 1.00 93.56 213 HIS A N 1
ATOM 1701 C CA . HIS A 1 213 ? 0.321 -5.853 -9.447 1.00 93.56 213 HIS A CA 1
ATOM 1702 C C . HIS A 1 213 ? 0.797 -7.299 -9.182 1.00 93.56 213 HIS A C 1
ATOM 1704 O O . HIS A 1 213 ? 1.628 -7.542 -8.321 1.00 93.56 213 HIS A O 1
ATOM 1710 N N . ILE A 1 214 ? 0.351 -8.281 -9.975 1.00 95.81 214 ILE A N 1
ATOM 1711 C CA . ILE A 1 214 ? 0.813 -9.685 -9.882 1.00 95.81 214 ILE A CA 1
ATOM 1712 C C . ILE A 1 214 ? 2.309 -9.878 -10.211 1.00 95.81 214 ILE A C 1
ATOM 1714 O O . ILE A 1 214 ? 2.898 -10.891 -9.823 1.00 95.81 214 ILE A O 1
ATOM 1718 N N . ILE A 1 215 ? 2.932 -8.926 -10.918 1.00 96.88 215 ILE A N 1
ATOM 1719 C CA . ILE A 1 215 ? 4.354 -8.985 -11.299 1.00 96.88 215 ILE A CA 1
ATOM 1720 C C . ILE A 1 215 ? 5.235 -7.954 -10.584 1.00 96.88 215 ILE A C 1
ATOM 1722 O O . ILE A 1 215 ? 6.443 -7.937 -10.812 1.00 96.88 215 ILE A O 1
ATOM 1726 N N . SER A 1 216 ? 4.667 -7.071 -9.762 1.00 94.31 216 SER A N 1
ATOM 1727 C CA . SER A 1 216 ? 5.387 -5.932 -9.179 1.00 94.31 216 SER A CA 1
ATOM 1728 C C . SER A 1 216 ? 4.608 -5.346 -7.998 1.00 94.31 216 SER A C 1
ATOM 1730 O O . SER A 1 216 ? 3.404 -5.535 -7.882 1.00 94.31 216 SER A O 1
ATOM 1732 N N . ASP A 1 217 ? 5.290 -4.655 -7.096 1.00 88.94 217 ASP A N 1
ATOM 1733 C CA . ASP A 1 217 ? 4.732 -3.986 -5.922 1.00 88.94 217 ASP A CA 1
ATOM 1734 C C . ASP A 1 217 ? 5.394 -2.616 -5.697 1.00 88.94 217 ASP A C 1
ATOM 1736 O O . ASP A 1 217 ? 6.304 -2.222 -6.427 1.00 88.94 217 ASP A O 1
ATOM 1740 N N . GLY A 1 218 ? 4.956 -1.866 -4.680 1.00 81.44 218 GLY A N 1
ATOM 1741 C CA . GLY A 1 218 ? 5.511 -0.536 -4.392 1.00 81.44 218 GLY A CA 1
ATOM 1742 C C . GLY A 1 218 ? 7.032 -0.540 -4.168 1.00 81.44 218 GLY A C 1
ATOM 1743 O O . GLY A 1 218 ? 7.727 0.364 -4.632 1.00 81.44 218 GLY A O 1
ATOM 1744 N N . TRP A 1 219 ? 7.574 -1.591 -3.539 1.00 85.62 219 TRP A N 1
ATOM 1745 C CA . TRP A 1 219 ? 9.023 -1.766 -3.385 1.00 85.62 219 TRP A CA 1
ATOM 1746 C C . TRP A 1 219 ? 9.711 -2.001 -4.735 1.00 85.62 219 TRP A C 1
ATOM 1748 O O . TRP A 1 219 ? 10.741 -1.394 -5.032 1.00 85.62 219 TRP A O 1
ATOM 1758 N N . SER A 1 220 ? 9.113 -2.840 -5.584 1.00 91.19 220 SER A N 1
ATOM 1759 C CA . SER A 1 220 ? 9.589 -3.123 -6.940 1.00 91.19 220 SER A CA 1
ATOM 1760 C C . SER A 1 220 ? 9.672 -1.855 -7.790 1.00 91.19 220 SER A C 1
ATOM 1762 O O . SER A 1 220 ? 10.632 -1.698 -8.536 1.00 91.19 220 SER A O 1
ATOM 1764 N N . LEU A 1 221 ? 8.740 -0.905 -7.651 1.00 89.38 221 LEU A N 1
ATOM 1765 C CA . LEU A 1 221 ? 8.834 0.387 -8.348 1.00 89.38 221 LEU A CA 1
ATOM 1766 C C . LEU A 1 221 ? 10.087 1.180 -7.939 1.00 89.38 221 LEU A C 1
ATOM 1768 O O . LEU A 1 221 ? 10.723 1.807 -8.788 1.00 89.38 221 LEU A O 1
ATOM 1772 N N . GLY A 1 222 ? 10.477 1.123 -6.662 1.00 87.31 222 GLY A N 1
ATOM 1773 C CA . GLY A 1 222 ? 11.719 1.720 -6.165 1.00 87.31 222 GLY A CA 1
ATOM 1774 C C . GLY A 1 222 ? 12.960 1.110 -6.821 1.00 87.31 222 GLY A C 1
ATOM 1775 O O . GLY A 1 222 ? 13.760 1.843 -7.406 1.00 87.31 222 GLY A O 1
ATOM 1776 N N . VAL A 1 223 ? 13.061 -0.224 -6.799 1.00 92.00 223 VAL A N 1
ATOM 1777 C CA . VAL A 1 223 ? 14.149 -0.985 -7.444 1.00 92.00 223 VAL A CA 1
ATOM 1778 C C . VAL A 1 223 ? 14.201 -0.698 -8.947 1.00 92.00 223 VAL A C 1
ATOM 1780 O O . VAL A 1 223 ? 15.264 -0.402 -9.488 1.00 92.00 223 VAL A O 1
ATOM 1783 N N . LEU A 1 224 ? 13.047 -0.706 -9.620 1.00 94.69 224 LEU A N 1
ATOM 1784 C CA . LEU A 1 224 ? 12.939 -0.421 -11.049 1.00 94.69 224 LEU A CA 1
ATOM 1785 C C . LEU A 1 224 ? 13.480 0.970 -11.382 1.00 94.69 224 LEU A C 1
ATOM 1787 O O . LEU A 1 224 ? 14.205 1.120 -12.361 1.00 94.69 224 LEU A O 1
ATOM 1791 N N . LEU A 1 225 ? 13.160 1.988 -10.579 1.00 91.69 225 LEU A N 1
ATOM 1792 C CA . LEU A 1 225 ? 13.638 3.353 -10.809 1.00 91.69 225 LEU A CA 1
ATOM 1793 C C . LEU A 1 225 ? 15.142 3.512 -10.581 1.00 91.69 225 LEU A C 1
ATOM 1795 O O . LEU A 1 225 ? 15.788 4.301 -11.276 1.00 91.69 225 LEU A O 1
ATOM 1799 N N . GLU A 1 226 ? 15.702 2.790 -9.615 1.00 91.94 226 GLU A N 1
ATOM 1800 C CA . GLU A 1 226 ? 17.147 2.753 -9.381 1.00 91.94 226 GLU A CA 1
ATOM 1801 C C . GLU A 1 226 ? 17.877 2.090 -10.548 1.00 91.94 226 GLU A C 1
ATOM 1803 O O . GLU A 1 226 ? 18.788 2.691 -11.124 1.00 91.94 226 GLU A O 1
ATOM 1808 N N . GLU A 1 227 ? 17.428 0.902 -10.960 1.00 96.12 227 GLU A N 1
ATOM 1809 C CA . GLU A 1 227 ? 18.003 0.192 -12.101 1.00 96.12 227 GLU A CA 1
ATOM 1810 C C . GLU A 1 227 ? 17.849 0.996 -13.397 1.00 96.12 227 GLU A C 1
ATOM 1812 O O . GLU A 1 227 ? 18.812 1.121 -14.152 1.00 96.12 227 GLU A O 1
ATOM 1817 N N . LEU A 1 228 ? 16.691 1.626 -13.627 1.00 95.75 228 LEU A N 1
ATOM 1818 C CA . LEU A 1 228 ? 16.449 2.485 -14.788 1.00 95.75 228 LEU A CA 1
ATOM 1819 C C . LEU A 1 228 ? 17.438 3.652 -14.842 1.00 95.75 228 LEU A C 1
ATOM 1821 O O . LEU A 1 228 ? 17.957 3.955 -15.914 1.00 95.75 228 LEU A O 1
ATOM 1825 N N . SER A 1 229 ? 17.738 4.283 -13.702 1.00 94.25 229 SER A N 1
ATOM 1826 C CA . SER A 1 229 ? 18.721 5.372 -13.629 1.00 94.25 229 SER A CA 1
ATOM 1827 C C . SER A 1 229 ? 20.129 4.900 -13.991 1.00 94.25 229 SER A C 1
ATOM 1829 O O . SER A 1 229 ? 20.800 5.536 -14.808 1.00 94.25 229 SER A O 1
ATOM 1831 N N . VAL A 1 230 ? 20.560 3.766 -13.431 1.00 95.88 230 VAL A N 1
ATOM 1832 C CA . VAL A 1 230 ? 21.889 3.188 -13.680 1.00 95.88 230 VAL A CA 1
ATOM 1833 C C . VAL A 1 230 ? 22.037 2.743 -15.138 1.00 95.88 230 VAL A C 1
ATOM 1835 O O . VAL A 1 230 ? 23.025 3.071 -15.797 1.00 95.88 230 VAL A O 1
ATOM 1838 N N . LEU A 1 231 ? 21.042 2.033 -15.666 1.00 97.88 231 LEU A N 1
ATOM 1839 C CA . LEU A 1 231 ? 21.052 1.502 -17.028 1.00 97.88 231 LEU A CA 1
ATOM 1840 C C . LEU A 1 231 ? 20.939 2.602 -18.079 1.00 97.88 231 LEU A C 1
ATOM 1842 O O . LEU A 1 231 ? 21.657 2.567 -19.075 1.00 97.88 231 LEU A O 1
ATOM 1846 N N . TYR A 1 232 ? 20.090 3.607 -17.847 1.00 97.44 232 TYR A N 1
ATOM 1847 C CA . TYR A 1 232 ? 19.983 4.754 -18.744 1.00 97.44 232 TYR A CA 1
ATOM 1848 C C . TYR A 1 232 ? 21.327 5.478 -18.881 1.00 97.44 232 TYR A C 1
ATOM 1850 O O . TYR A 1 232 ? 21.733 5.797 -19.996 1.00 97.44 232 TYR A O 1
ATOM 1858 N N . GLN A 1 233 ? 22.048 5.696 -17.773 1.00 96.06 233 GLN A N 1
ATOM 1859 C CA . GLN A 1 233 ? 23.381 6.307 -17.811 1.00 96.06 233 GLN A CA 1
ATOM 1860 C C . GLN A 1 233 ? 24.382 5.470 -18.612 1.00 96.06 233 GLN A C 1
ATOM 1862 O O . GLN A 1 233 ? 25.082 6.017 -19.464 1.00 96.06 233 GLN A O 1
ATOM 1867 N N . ALA A 1 234 ? 24.430 4.157 -18.366 1.00 97.06 234 ALA A N 1
ATOM 1868 C CA . ALA A 1 234 ? 25.344 3.256 -19.059 1.00 97.06 234 ALA A CA 1
ATOM 1869 C C . ALA A 1 234 ? 25.063 3.215 -20.569 1.00 97.06 234 ALA A C 1
ATOM 1871 O O . ALA A 1 234 ? 25.957 3.485 -21.370 1.00 97.06 234 ALA A O 1
ATOM 1872 N N . PHE A 1 235 ? 23.811 2.979 -20.967 1.00 98.00 235 PHE A N 1
ATOM 1873 C CA . PHE A 1 235 ? 23.444 2.884 -22.380 1.00 98.00 235 PHE A CA 1
ATOM 1874 C C . PHE A 1 235 ? 23.512 4.219 -23.116 1.00 98.00 235 PHE A C 1
ATOM 1876 O O . PHE A 1 235 ? 23.837 4.245 -24.299 1.00 98.00 235 PHE A O 1
ATOM 1883 N N . LYS A 1 236 ? 23.284 5.347 -22.432 1.00 96.62 236 LYS A N 1
ATOM 1884 C CA . LYS A 1 236 ? 23.524 6.673 -23.016 1.00 96.62 236 LYS A CA 1
ATOM 1885 C C . LYS A 1 236 ? 25.005 6.904 -23.338 1.00 96.62 236 LYS A C 1
ATOM 1887 O O . LYS A 1 236 ? 25.302 7.643 -24.271 1.00 96.62 236 LYS A O 1
ATOM 1892 N N . ALA A 1 237 ? 25.909 6.292 -22.575 1.00 96.50 237 ALA A N 1
ATOM 1893 C CA . ALA A 1 237 ? 27.352 6.326 -22.800 1.00 96.50 237 ALA A CA 1
ATOM 1894 C C . ALA A 1 237 ? 27.860 5.174 -23.695 1.00 96.50 237 ALA A C 1
ATOM 1896 O O . ALA A 1 237 ? 29.069 4.967 -23.772 1.00 96.50 237 ALA A O 1
ATOM 1897 N N . ASP A 1 238 ? 26.958 4.416 -24.333 1.00 97.12 238 ASP A N 1
ATOM 1898 C CA . ASP A 1 238 ? 27.268 3.217 -25.128 1.00 97.12 238 ASP A CA 1
ATOM 1899 C C . ASP A 1 238 ? 28.075 2.148 -24.353 1.00 97.12 238 ASP A C 1
ATOM 1901 O O . ASP A 1 238 ? 28.854 1.382 -24.923 1.00 97.12 238 ASP A O 1
ATOM 1905 N N . LEU A 1 239 ? 27.874 2.072 -23.033 1.00 97.62 239 LEU A N 1
ATOM 1906 C CA . LEU A 1 239 ? 28.463 1.063 -22.151 1.00 97.62 239 LEU A CA 1
ATOM 1907 C C . LEU A 1 239 ? 27.490 -0.108 -21.916 1.00 97.62 239 LEU A C 1
ATOM 1909 O O . LEU A 1 239 ? 26.272 0.082 -21.966 1.00 97.62 239 LEU A O 1
ATOM 1913 N N . PRO A 1 240 ? 27.995 -1.325 -21.633 1.00 97.00 240 PRO A N 1
ATOM 1914 C CA . PRO A 1 240 ? 27.145 -2.452 -21.260 1.00 97.00 240 PRO A CA 1
ATOM 1915 C C . PRO A 1 240 ? 26.484 -2.244 -19.887 1.00 97.00 240 PRO A C 1
ATOM 1917 O O . PRO A 1 240 ? 26.911 -1.405 -19.093 1.00 97.00 240 PRO A O 1
ATOM 1920 N N . SER A 1 241 ? 25.469 -3.063 -19.594 1.00 97.69 241 SER A N 1
ATOM 1921 C CA . SER A 1 241 ? 24.807 -3.117 -18.285 1.00 97.69 241 SER A CA 1
ATOM 1922 C C . SER A 1 241 ? 25.832 -3.348 -17.159 1.00 97.69 241 SER A C 1
ATOM 1924 O O . SER A 1 241 ? 26.547 -4.353 -17.190 1.00 97.69 241 SER A O 1
ATOM 1926 N N . PRO A 1 242 ? 25.929 -2.451 -16.156 1.00 96.62 242 PRO A N 1
ATOM 1927 C CA . PRO A 1 242 ? 26.824 -2.630 -15.014 1.00 96.62 242 PRO A CA 1
ATOM 1928 C C . PRO A 1 242 ? 26.184 -3.458 -13.887 1.00 96.62 242 PRO A C 1
ATOM 1930 O O . PRO A 1 242 ? 26.823 -3.699 -12.862 1.00 96.62 242 PRO A O 1
ATOM 1933 N N . LEU A 1 243 ? 24.913 -3.856 -14.028 1.00 96.50 243 LEU A N 1
ATOM 1934 C CA . LEU A 1 243 ? 24.169 -4.536 -12.972 1.00 96.50 243 LEU A CA 1
ATOM 1935 C C . LEU A 1 243 ? 24.573 -6.022 -12.887 1.00 96.50 243 LEU A C 1
ATOM 1937 O O . LEU A 1 243 ? 24.481 -6.743 -13.882 1.00 96.50 243 LEU A O 1
ATOM 1941 N N . PRO A 1 244 ? 24.966 -6.538 -11.707 1.00 95.50 244 PRO A N 1
ATOM 1942 C CA . PRO A 1 244 ? 25.394 -7.930 -11.554 1.00 95.50 244 PRO A CA 1
ATOM 1943 C C . PRO A 1 244 ? 24.209 -8.884 -11.679 1.00 95.50 244 PRO A C 1
ATOM 1945 O O . PRO A 1 244 ? 23.136 -8.571 -11.176 1.00 95.50 244 PRO A O 1
ATOM 1948 N N . SER A 1 245 ? 24.368 -10.060 -12.283 1.00 94.31 245 SER A N 1
ATOM 1949 C CA . SER A 1 245 ? 23.272 -11.034 -12.416 1.00 94.31 245 SER A CA 1
ATOM 1950 C C . SER A 1 245 ? 22.623 -11.391 -11.067 1.00 94.31 245 SER A C 1
ATOM 1952 O O . SER A 1 245 ? 23.304 -11.521 -10.046 1.00 94.31 245 SER A O 1
ATOM 1954 N N . LEU A 1 246 ? 21.298 -11.553 -11.064 1.00 96.25 246 LEU A N 1
ATOM 1955 C CA . LEU A 1 246 ? 20.538 -11.929 -9.871 1.00 96.25 246 LEU A CA 1
ATOM 1956 C C . LEU A 1 246 ? 20.782 -13.403 -9.530 1.00 96.25 246 LEU A C 1
ATOM 1958 O O . LEU A 1 246 ? 20.763 -14.263 -10.408 1.00 96.25 246 LEU A O 1
ATOM 1962 N N . LYS A 1 247 ? 21.011 -13.692 -8.244 1.00 95.44 247 LYS A N 1
ATOM 1963 C CA . LYS A 1 247 ? 21.288 -15.058 -7.756 1.00 95.44 247 LYS A CA 1
ATOM 1964 C C . LYS A 1 247 ? 20.041 -15.942 -7.696 1.00 95.44 247 LYS A C 1
ATOM 1966 O O . LYS A 1 247 ? 20.162 -17.160 -7.746 1.00 95.44 247 LYS A O 1
ATOM 1971 N N . ILE A 1 248 ? 18.882 -15.314 -7.541 1.00 96.81 248 ILE A N 1
ATOM 1972 C CA . ILE A 1 248 ? 17.554 -15.922 -7.498 1.00 96.81 248 ILE A CA 1
ATOM 1973 C C . ILE A 1 248 ? 16.584 -15.004 -8.246 1.00 96.81 248 ILE A C 1
ATOM 1975 O O . ILE A 1 248 ? 16.894 -13.840 -8.496 1.00 96.81 248 ILE A O 1
ATOM 1979 N N . GLN A 1 249 ? 15.420 -15.527 -8.596 1.00 97.44 249 GLN A N 1
ATOM 1980 C CA . GLN A 1 249 ? 14.327 -14.823 -9.259 1.00 97.44 249 GLN A CA 1
ATOM 1981 C C . GLN A 1 249 ? 13.025 -15.053 -8.489 1.00 97.44 249 GLN A C 1
ATOM 1983 O O . GLN A 1 249 ? 12.947 -15.905 -7.602 1.00 97.44 249 GLN A O 1
ATOM 1988 N N . TYR A 1 250 ? 11.967 -14.326 -8.849 1.00 97.12 250 TYR A N 1
ATOM 1989 C CA . TYR A 1 250 ? 10.682 -14.431 -8.155 1.00 97.12 250 TYR A CA 1
ATOM 1990 C C . TYR A 1 250 ? 10.105 -15.862 -8.145 1.00 97.12 250 TYR A C 1
ATOM 1992 O O . TYR A 1 250 ? 9.555 -16.305 -7.139 1.00 97.12 250 TYR A O 1
ATOM 2000 N N . ALA A 1 251 ? 10.270 -16.620 -9.234 1.00 96.69 251 ALA A N 1
ATOM 2001 C CA . ALA A 1 251 ? 9.812 -18.009 -9.299 1.00 96.69 251 ALA A CA 1
ATOM 2002 C C . ALA A 1 251 ? 10.504 -18.916 -8.260 1.00 96.69 251 ALA A C 1
ATOM 2004 O O . ALA A 1 251 ? 9.872 -19.821 -7.717 1.00 96.69 251 ALA A O 1
ATOM 2005 N N . ASP A 1 252 ? 11.771 -18.640 -7.933 1.00 96.25 252 ASP A N 1
ATOM 2006 C CA . ASP A 1 252 ? 12.510 -19.365 -6.894 1.00 96.25 252 ASP A CA 1
ATOM 2007 C C . ASP A 1 252 ? 11.916 -19.088 -5.507 1.00 96.25 252 ASP A C 1
ATOM 2009 O O . ASP A 1 252 ? 11.706 -20.012 -4.720 1.00 96.25 252 ASP A O 1
ATOM 2013 N N . PHE A 1 253 ? 11.569 -17.824 -5.237 1.00 94.88 253 PHE A N 1
ATOM 2014 C CA . PHE A 1 253 ? 10.849 -17.431 -4.026 1.00 94.88 253 PHE A CA 1
ATOM 2015 C C . PHE A 1 253 ? 9.483 -18.118 -3.928 1.00 94.88 253 PHE A C 1
ATOM 2017 O O . PHE A 1 253 ? 9.155 -18.655 -2.874 1.00 94.88 253 PHE A O 1
ATOM 2024 N N . ALA A 1 254 ? 8.705 -18.154 -5.013 1.00 94.12 254 ALA A N 1
ATOM 2025 C CA . ALA A 1 254 ? 7.387 -18.786 -5.013 1.00 94.12 254 ALA A CA 1
ATOM 2026 C C . ALA A 1 254 ? 7.462 -20.281 -4.650 1.00 94.12 254 ALA A C 1
ATOM 2028 O O . ALA A 1 254 ? 6.674 -20.763 -3.836 1.00 94.12 254 ALA A O 1
ATOM 2029 N N . ILE A 1 255 ? 8.439 -21.009 -5.199 1.00 94.38 255 ILE A N 1
ATOM 2030 C CA . ILE A 1 255 ? 8.657 -22.428 -4.882 1.00 94.38 255 ILE A CA 1
ATOM 2031 C C . ILE A 1 255 ? 9.115 -22.608 -3.439 1.00 94.38 255 ILE A C 1
ATOM 2033 O O . ILE A 1 255 ? 8.577 -23.453 -2.721 1.00 94.38 255 ILE A O 1
ATOM 2037 N N . TRP A 1 256 ? 10.085 -21.804 -3.005 1.00 93.56 256 TRP A N 1
ATOM 2038 C CA . TRP A 1 256 ? 10.567 -21.825 -1.631 1.00 93.56 256 TRP A CA 1
ATOM 2039 C C . TRP A 1 256 ? 9.429 -21.567 -0.631 1.00 93.56 256 TRP A C 1
ATOM 2041 O O . TRP A 1 256 ? 9.270 -22.333 0.318 1.00 93.56 256 TRP A O 1
ATOM 2051 N N . GLN A 1 257 ? 8.581 -20.567 -0.888 1.00 90.88 257 GLN A N 1
ATOM 2052 C CA . GLN A 1 257 ? 7.454 -20.209 -0.026 1.00 90.88 257 GLN A CA 1
ATOM 2053 C C . GLN A 1 257 ? 6.467 -21.375 0.098 1.00 90.88 257 GLN A C 1
ATOM 2055 O O . GLN A 1 257 ? 6.054 -21.718 1.204 1.00 90.88 257 GLN A O 1
ATOM 2060 N N . ARG A 1 258 ? 6.133 -22.031 -1.022 1.00 89.00 258 ARG A N 1
ATOM 2061 C CA . ARG A 1 258 ? 5.245 -23.207 -1.046 1.00 89.00 258 ARG A CA 1
ATOM 2062 C C . ARG A 1 258 ? 5.818 -24.400 -0.285 1.00 89.00 258 ARG A C 1
ATOM 2064 O O . ARG A 1 258 ? 5.061 -25.136 0.336 1.00 89.00 258 ARG A O 1
ATOM 2071 N N . GLY A 1 259 ? 7.132 -24.605 -0.355 1.00 90.06 259 GLY A N 1
ATOM 2072 C CA . GLY A 1 259 ? 7.801 -25.727 0.303 1.00 90.06 259 GLY A CA 1
ATOM 2073 C C . GLY A 1 259 ? 8.057 -25.510 1.795 1.00 90.06 259 GLY A C 1
ATOM 2074 O O . GLY A 1 259 ? 8.089 -26.477 2.554 1.00 90.06 259 GLY A O 1
ATOM 2075 N N . TRP A 1 260 ? 8.249 -24.265 2.225 1.00 88.62 260 TRP A N 1
ATOM 2076 C CA . TRP A 1 260 ? 8.541 -23.935 3.619 1.00 88.62 260 TRP A CA 1
ATOM 2077 C C . TRP A 1 260 ? 7.280 -23.681 4.453 1.00 88.62 260 TRP A C 1
ATOM 2079 O O . TRP A 1 260 ? 7.174 -24.202 5.564 1.00 88.62 260 TRP A O 1
ATOM 2089 N N . LEU A 1 261 ? 6.309 -22.928 3.925 1.00 85.62 261 LEU A N 1
ATOM 2090 C CA . LEU A 1 261 ? 5.097 -22.538 4.649 1.00 85.62 261 LEU A CA 1
ATOM 2091 C C . LEU A 1 261 ? 4.023 -23.640 4.583 1.00 85.62 261 LEU A C 1
ATOM 2093 O O . LEU A 1 261 ? 2.948 -23.474 4.007 1.00 85.62 261 LEU A O 1
ATOM 2097 N N . GLN A 1 262 ? 4.334 -24.795 5.162 1.00 84.88 262 GLN A N 1
ATOM 2098 C CA . GLN A 1 262 ? 3.453 -25.962 5.227 1.00 84.88 262 GLN A CA 1
ATOM 2099 C C . GLN A 1 262 ? 3.650 -26.733 6.540 1.00 84.88 262 GLN A C 1
ATOM 2101 O O . GLN A 1 262 ? 4.593 -26.478 7.291 1.00 84.88 262 GLN A O 1
ATOM 2106 N N . GLY A 1 263 ? 2.759 -27.687 6.825 1.00 86.88 263 GLY A N 1
ATOM 2107 C CA . GLY A 1 263 ? 2.850 -28.539 8.013 1.00 86.88 263 GLY A CA 1
ATOM 2108 C C . GLY A 1 263 ? 2.867 -27.735 9.317 1.00 86.88 263 GLY A C 1
ATOM 2109 O O . GLY A 1 263 ? 2.044 -26.841 9.511 1.00 86.88 263 GLY A O 1
ATOM 2110 N N . GLU A 1 264 ? 3.812 -28.046 10.204 1.00 84.50 264 GLU A N 1
ATOM 2111 C CA . GLU A 1 264 ? 3.922 -27.413 11.526 1.00 84.50 264 GLU A CA 1
ATOM 2112 C C . GLU A 1 264 ? 4.230 -25.911 11.463 1.00 84.50 264 GLU A C 1
ATOM 2114 O O . GLU A 1 264 ? 3.718 -25.157 12.287 1.00 84.50 264 GLU A O 1
ATOM 2119 N N . VAL A 1 265 ? 5.005 -25.455 10.468 1.00 86.56 265 VAL A N 1
ATOM 2120 C CA . VAL A 1 265 ? 5.330 -24.025 10.296 1.00 86.56 265 VAL A CA 1
ATOM 2121 C C . VAL A 1 265 ? 4.059 -23.228 10.016 1.00 86.56 265 VAL A C 1
ATOM 2123 O O . VAL A 1 265 ? 3.803 -22.211 10.659 1.00 86.56 265 VAL A O 1
ATOM 2126 N N . LEU A 1 266 ? 3.235 -23.721 9.088 1.00 86.06 266 LEU A N 1
ATOM 2127 C CA . LEU A 1 266 ? 1.950 -23.107 8.774 1.00 86.06 266 LEU A CA 1
ATOM 2128 C C . LEU A 1 266 ? 1.000 -23.155 9.978 1.00 86.06 266 LEU A C 1
ATOM 2130 O O . LEU A 1 266 ? 0.359 -22.153 10.279 1.00 86.06 266 LEU A O 1
ATOM 2134 N N . ALA A 1 267 ? 0.925 -24.289 10.681 1.00 86.62 267 ALA A N 1
ATOM 2135 C CA . ALA A 1 267 ? 0.067 -24.431 11.856 1.00 86.62 267 ALA A CA 1
ATOM 2136 C C . ALA A 1 267 ? 0.439 -23.431 12.962 1.00 86.62 267 ALA A C 1
ATOM 2138 O O . ALA A 1 267 ? -0.432 -22.724 13.458 1.00 86.62 267 ALA A O 1
ATOM 2139 N N . HIS A 1 268 ? 1.731 -23.299 13.276 1.00 87.75 268 HIS A N 1
ATOM 2140 C CA . HIS A 1 268 ? 2.215 -22.353 14.282 1.00 87.75 268 HIS A CA 1
ATOM 2141 C C . HIS A 1 268 ? 1.845 -20.906 13.943 1.00 87.75 268 HIS A C 1
ATOM 2143 O O . HIS A 1 268 ? 1.364 -20.159 14.794 1.00 87.75 268 HIS A O 1
ATOM 2149 N N . GLN A 1 269 ? 2.033 -20.531 12.681 1.00 88.12 269 GLN A N 1
ATOM 2150 C CA . GLN A 1 269 ? 1.677 -19.210 12.194 1.00 88.12 269 GLN A CA 1
ATOM 2151 C C . GLN A 1 269 ? 0.154 -18.973 12.264 1.00 88.12 269 GLN A C 1
ATOM 2153 O O . GLN A 1 269 ? -0.287 -17.909 12.696 1.00 88.12 269 GLN A O 1
ATOM 2158 N N . LEU A 1 270 ? -0.663 -19.971 11.904 1.00 89.88 270 LEU A N 1
ATOM 2159 C CA . LEU A 1 270 ? -2.126 -19.882 11.957 1.00 89.88 270 LEU A CA 1
ATOM 2160 C C . LEU A 1 270 ? -2.667 -19.804 13.384 1.00 89.88 270 LEU A C 1
ATOM 2162 O O . LEU A 1 270 ? -3.649 -19.101 13.609 1.00 89.88 270 LEU A O 1
ATOM 2166 N N . ASP A 1 271 ? -2.059 -20.505 14.339 1.00 92.50 271 ASP A N 1
ATOM 2167 C CA . ASP A 1 271 ? -2.522 -20.529 15.729 1.00 92.50 271 ASP A CA 1
ATOM 2168 C C . ASP A 1 271 ? -2.481 -19.135 16.366 1.00 92.50 271 ASP A C 1
ATOM 2170 O O . ASP A 1 271 ? -3.426 -18.740 17.056 1.00 92.50 271 ASP A O 1
ATOM 2174 N N . TYR A 1 272 ? -1.435 -18.354 16.074 1.00 93.81 272 TYR A N 1
ATOM 2175 C CA . TYR A 1 272 ? -1.370 -16.951 16.477 1.00 93.81 272 TYR A CA 1
ATOM 2176 C C . TYR A 1 272 ? -2.545 -16.155 15.903 1.00 93.81 272 TYR A C 1
ATOM 2178 O O . TYR A 1 272 ? -3.294 -15.534 16.659 1.00 93.81 272 TYR A O 1
ATOM 2186 N N . TRP A 1 273 ? -2.749 -16.201 14.584 1.00 94.94 273 TRP A N 1
ATOM 2187 C CA . TRP A 1 273 ? -3.785 -15.397 13.941 1.00 94.94 273 TRP A CA 1
ATOM 2188 C C . TRP A 1 273 ? -5.206 -15.826 14.314 1.00 94.94 273 TRP A C 1
ATOM 2190 O O . TRP A 1 273 ? -6.070 -14.967 14.475 1.00 94.94 273 TRP A O 1
ATOM 2200 N N . ARG A 1 274 ? -5.446 -17.128 14.514 1.00 93.44 274 ARG A N 1
ATOM 2201 C CA . ARG A 1 274 ? -6.711 -17.653 15.051 1.00 93.44 274 ARG A CA 1
ATOM 2202 C C . ARG A 1 274 ? -7.016 -17.072 16.420 1.00 93.44 274 ARG A C 1
ATOM 2204 O O . ARG A 1 274 ? -8.153 -16.700 16.662 1.00 93.44 274 ARG A O 1
ATOM 2211 N N . SER A 1 275 ? -6.011 -16.976 17.286 1.00 92.94 275 SER A N 1
ATOM 2212 C CA . SER A 1 275 ? -6.160 -16.368 18.608 1.00 92.94 275 SER A CA 1
ATOM 2213 C C . SER A 1 275 ? -6.398 -14.856 18.515 1.00 92.94 275 SER A C 1
ATOM 2215 O O . SER A 1 275 ? -7.342 -14.341 19.105 1.00 92.94 275 SER A O 1
ATOM 2217 N N . GLN A 1 276 ? -5.592 -14.140 17.725 1.00 94.31 276 GLN A N 1
ATOM 2218 C CA . GLN A 1 276 ? -5.687 -12.679 17.603 1.00 94.31 276 GLN A CA 1
ATOM 2219 C C . GLN A 1 276 ? -6.995 -12.197 16.971 1.00 94.31 276 GLN A C 1
ATOM 2221 O O . GLN A 1 276 ? -7.561 -11.186 17.390 1.00 94.31 276 GLN A O 1
ATOM 2226 N N . LEU A 1 277 ? -7.480 -12.909 15.954 1.00 94.12 277 LEU A N 1
ATOM 2227 C CA . LEU A 1 277 ? -8.675 -12.539 15.196 1.00 94.12 277 LEU A CA 1
ATOM 2228 C C . LEU A 1 277 ? -9.926 -13.307 15.647 1.00 94.12 277 LEU A C 1
ATOM 2230 O O . LEU A 1 277 ? -10.967 -13.205 14.998 1.00 94.12 277 LEU A O 1
ATOM 2234 N N . ALA A 1 278 ? -9.848 -14.054 16.754 1.00 91.12 278 ALA A N 1
ATOM 2235 C CA . ALA A 1 278 ? -11.006 -14.707 17.356 1.00 91.12 278 ALA A CA 1
ATOM 2236 C C . ALA A 1 278 ? -12.068 -13.665 17.718 1.00 91.12 278 ALA A C 1
ATOM 2238 O O . ALA A 1 278 ? -11.776 -12.705 18.429 1.00 91.12 278 ALA A O 1
ATOM 2239 N N . ASP A 1 279 ? -13.292 -13.846 17.228 1.00 90.12 279 ASP A N 1
ATOM 2240 C CA . ASP A 1 279 ? -14.411 -12.926 17.467 1.00 90.12 279 ASP A CA 1
ATOM 2241 C C . ASP A 1 279 ? -14.136 -11.477 17.024 1.00 90.12 279 ASP A C 1
ATOM 2243 O O . ASP A 1 279 ? -14.755 -10.542 17.527 1.00 90.12 279 ASP A O 1
ATOM 2247 N N . ALA A 1 280 ? -13.197 -11.275 16.091 1.00 91.38 280 ALA A N 1
ATOM 2248 C CA . ALA A 1 280 ? -12.946 -9.959 15.524 1.00 91.38 280 ALA A CA 1
ATOM 2249 C C . ALA A 1 280 ? -14.224 -9.401 14.868 1.00 91.38 280 ALA A C 1
ATOM 2251 O O . ALA A 1 280 ? -14.991 -10.158 14.256 1.00 91.38 280 ALA A O 1
ATOM 2252 N N . PRO A 1 281 ? -14.460 -8.080 14.957 1.00 90.00 281 PRO A N 1
ATOM 2253 C CA . PRO A 1 281 ? -15.625 -7.457 14.354 1.00 90.00 281 PRO A CA 1
ATOM 2254 C C . PRO A 1 281 ? -15.630 -7.715 12.848 1.00 90.00 281 PRO A C 1
ATOM 2256 O O . PRO A 1 281 ? -14.626 -7.553 12.158 1.00 90.00 281 PRO A O 1
ATOM 2259 N N . THR A 1 282 ? -16.788 -8.101 12.317 1.00 83.25 282 THR A N 1
ATOM 2260 C CA . THR A 1 282 ? -16.916 -8.412 10.887 1.00 83.25 282 THR A CA 1
ATOM 2261 C C . THR A 1 282 ? -16.870 -7.161 10.013 1.00 83.25 282 THR A C 1
ATOM 2263 O O . THR A 1 282 ? -16.569 -7.260 8.825 1.00 83.25 282 THR A O 1
ATOM 2266 N N . MET A 1 283 ? -17.204 -5.997 10.580 1.00 89.88 283 MET A N 1
ATOM 2267 C CA . MET A 1 283 ? -17.286 -4.731 9.860 1.00 89.88 283 MET A CA 1
ATOM 2268 C C . MET A 1 283 ? -17.076 -3.528 10.790 1.00 89.88 283 MET A C 1
ATOM 2270 O O . MET A 1 283 ? -17.699 -3.429 11.851 1.00 89.88 283 MET A O 1
ATOM 2274 N N . LEU A 1 284 ? -16.247 -2.583 10.348 1.00 94.50 284 LEU A N 1
ATOM 2275 C CA . LEU A 1 284 ? -16.173 -1.235 10.894 1.00 94.50 284 LEU A CA 1
ATOM 2276 C C . LEU A 1 284 ? -17.305 -0.386 10.294 1.00 94.50 284 LEU A C 1
ATOM 2278 O O . LEU A 1 284 ? -17.385 -0.181 9.083 1.00 94.50 284 LEU A O 1
ATOM 2282 N N . THR A 1 285 ? -18.188 0.119 11.146 1.00 93.12 285 THR A N 1
ATOM 2283 C CA . THR A 1 285 ? -19.387 0.871 10.769 1.00 93.12 285 THR A CA 1
ATOM 2284 C C . THR A 1 285 ? -19.113 2.364 10.894 1.00 93.12 285 THR A C 1
ATOM 2286 O O . THR A 1 285 ? -19.488 3.008 11.870 1.00 93.12 285 THR A O 1
ATOM 2289 N N . LEU A 1 286 ? -18.417 2.922 9.904 1.00 95.69 286 LEU A N 1
ATOM 2290 C CA . LEU A 1 286 ? -18.230 4.369 9.810 1.00 95.69 286 LEU A CA 1
ATOM 2291 C C . LEU A 1 286 ? -19.534 5.061 9.370 1.00 95.69 286 LEU A C 1
ATOM 2293 O O . LEU A 1 286 ? -20.279 4.499 8.561 1.00 95.69 286 LEU A O 1
ATOM 2297 N N . PRO A 1 287 ? -19.809 6.288 9.852 1.00 94.88 287 PRO A N 1
ATOM 2298 C CA . PRO A 1 287 ? -20.893 7.101 9.321 1.00 94.88 287 PRO A CA 1
ATOM 2299 C C . PRO A 1 287 ? -20.558 7.476 7.875 1.00 94.88 287 PRO A C 1
ATOM 2301 O O . PRO A 1 287 ? -19.562 8.148 7.616 1.00 94.88 287 PRO A O 1
ATOM 2304 N N . THR A 1 288 ? -21.380 6.992 6.949 1.00 96.12 288 THR A N 1
ATOM 2305 C CA . THR A 1 288 ? -21.245 7.204 5.502 1.00 96.12 288 THR A CA 1
ATOM 2306 C C . THR A 1 288 ? -22.252 8.251 5.040 1.00 96.12 288 THR A C 1
ATOM 2308 O O . THR A 1 288 ? -23.339 8.365 5.610 1.00 96.12 288 THR A O 1
ATOM 2311 N N . ASP A 1 289 ? -21.893 9.018 4.015 1.00 97.81 289 ASP A N 1
ATOM 2312 C CA . ASP A 1 289 ? -22.769 10.031 3.413 1.00 97.81 289 ASP A CA 1
ATOM 2313 C C . ASP A 1 289 ? -23.787 9.388 2.451 1.00 97.81 289 ASP A C 1
ATOM 2315 O O . ASP A 1 289 ? -24.865 9.930 2.187 1.00 97.81 289 ASP A O 1
ATOM 2319 N N . HIS A 1 290 ? -23.469 8.193 1.947 1.00 96.19 290 HIS A N 1
ATOM 2320 C CA . HIS A 1 290 ? -24.287 7.428 1.012 1.00 96.19 290 HIS A CA 1
ATOM 2321 C C . HIS A 1 290 ? -24.449 5.967 1.464 1.00 96.19 290 HIS A C 1
ATOM 2323 O O . HIS A 1 290 ? -23.561 5.409 2.111 1.00 96.19 290 HIS A O 1
ATOM 2329 N N . PRO A 1 291 ? -25.579 5.310 1.134 1.00 94.31 291 PRO A N 1
ATOM 2330 C CA . PRO A 1 291 ? -25.783 3.909 1.481 1.00 94.31 291 PRO A CA 1
ATOM 2331 C C . PRO A 1 291 ? -24.784 3.012 0.744 1.00 94.31 291 PRO A C 1
ATOM 2333 O O . PRO A 1 291 ? -24.607 3.129 -0.468 1.00 94.31 291 PRO A O 1
ATOM 2336 N N . ARG A 1 292 ? -24.188 2.055 1.465 1.00 93.81 292 ARG A N 1
ATOM 2337 C CA . ARG A 1 292 ? -23.230 1.108 0.883 1.00 93.81 292 ARG A CA 1
ATOM 2338 C C . ARG A 1 292 ? -23.852 0.313 -0.275 1.00 93.81 292 ARG A C 1
ATOM 2340 O O . ARG A 1 292 ? -24.888 -0.328 -0.071 1.00 93.81 292 ARG A O 1
ATOM 2347 N N . PRO A 1 293 ? -23.205 0.262 -1.453 1.00 90.38 293 PRO A N 1
ATOM 2348 C CA . PRO A 1 293 ? -23.679 -0.559 -2.559 1.00 90.38 293 PRO A CA 1
ATOM 2349 C C . PRO A 1 293 ? -23.507 -2.061 -2.262 1.00 90.38 293 PRO A C 1
ATOM 2351 O O . PRO A 1 293 ? -22.557 -2.454 -1.585 1.00 90.38 293 PRO A O 1
ATOM 2354 N N . PRO A 1 294 ? -24.373 -2.938 -2.807 1.00 87.69 294 PRO A N 1
ATOM 2355 C CA . PRO A 1 294 ? -24.283 -4.387 -2.594 1.00 87.69 294 PRO A CA 1
ATOM 2356 C C . PRO A 1 294 ? -23.028 -5.018 -3.224 1.00 87.69 294 PRO A C 1
ATOM 2358 O O . PRO A 1 294 ? -22.623 -6.111 -2.829 1.00 87.69 294 PRO A O 1
ATOM 2361 N N . VAL A 1 295 ? -22.396 -4.338 -4.182 1.00 80.75 295 VAL A N 1
ATOM 2362 C CA . VAL A 1 295 ? -21.130 -4.735 -4.806 1.00 80.75 295 VAL A CA 1
ATOM 2363 C C . VAL A 1 295 ? -20.212 -3.517 -4.830 1.00 80.75 295 VAL A C 1
ATOM 2365 O O . VAL A 1 295 ? -20.639 -2.440 -5.243 1.00 80.75 295 VAL A O 1
ATOM 2368 N N . GLN A 1 296 ? -18.971 -3.679 -4.379 1.00 78.12 296 GLN A N 1
ATOM 2369 C CA . GLN A 1 296 ? -17.971 -2.618 -4.362 1.00 78.12 296 GLN A CA 1
ATOM 2370 C C . GLN A 1 296 ? -17.591 -2.228 -5.798 1.00 78.12 296 GLN A C 1
ATOM 2372 O O . GLN A 1 296 ? -17.216 -3.084 -6.596 1.00 78.12 296 GLN A O 1
ATOM 2377 N N . SER A 1 297 ? -17.677 -0.935 -6.130 1.00 74.75 297 SER A N 1
ATOM 2378 C CA . SER A 1 297 ? -17.339 -0.435 -7.471 1.00 74.75 297 SER A CA 1
ATOM 2379 C C . SER A 1 297 ? -15.906 0.105 -7.587 1.00 74.75 297 SER A C 1
ATOM 2381 O O . SER A 1 297 ? -15.532 0.590 -8.654 1.00 74.75 297 SER A O 1
ATOM 2383 N N . PHE A 1 298 ? -15.140 0.080 -6.491 1.00 77.25 298 PHE A N 1
ATOM 2384 C CA . PHE A 1 298 ? -13.772 0.597 -6.365 1.00 77.25 298 PHE A CA 1
ATOM 2385 C C . PHE A 1 298 ? -13.572 2.066 -6.755 1.00 77.25 298 PHE A C 1
ATOM 2387 O O . PHE A 1 298 ? -12.429 2.481 -6.903 1.00 77.25 298 PHE A O 1
ATOM 2394 N N . LYS A 1 299 ? -14.629 2.871 -6.913 1.00 80.12 299 LYS A N 1
ATOM 2395 C CA . LYS A 1 299 ? -14.469 4.296 -7.218 1.00 80.12 299 LYS A CA 1
ATOM 2396 C C . LYS A 1 299 ? -13.886 5.011 -6.014 1.00 80.12 299 LYS A C 1
ATOM 2398 O O . LYS A 1 299 ? -14.389 4.875 -4.902 1.00 80.12 299 LYS A O 1
ATOM 2403 N N . GLY A 1 300 ? -12.835 5.774 -6.251 1.00 86.12 300 GLY A N 1
ATOM 2404 C CA . GLY A 1 300 ? -12.094 6.466 -5.217 1.00 86.12 300 GLY A CA 1
ATOM 2405 C C . GLY A 1 300 ? -11.847 7.925 -5.535 1.00 86.12 300 GLY A C 1
ATOM 2406 O O . GLY A 1 300 ? -12.011 8.366 -6.669 1.00 86.12 300 GLY A O 1
ATOM 2407 N N . ASN A 1 301 ? -11.459 8.662 -4.507 1.00 85.94 301 ASN A N 1
ATOM 2408 C CA . ASN A 1 301 ? -10.773 9.939 -4.625 1.00 85.94 301 ASN A CA 1
ATOM 2409 C C . ASN A 1 301 ? -9.826 10.084 -3.420 1.00 85.94 301 ASN A C 1
ATOM 2411 O O . ASN A 1 301 ? -9.876 9.280 -2.486 1.00 85.94 301 ASN A O 1
ATOM 2415 N N . THR A 1 302 ? -8.959 11.093 -3.427 1.00 86.69 302 THR A N 1
ATOM 2416 C CA . THR A 1 302 ? -7.914 11.274 -2.418 1.00 86.69 302 THR A CA 1
ATOM 2417 C C . THR A 1 302 ? -7.906 12.700 -1.888 1.00 86.69 302 THR A C 1
ATOM 2419 O O . THR A 1 302 ? -7.938 13.659 -2.652 1.00 86.69 302 THR A O 1
ATOM 2422 N N . PHE A 1 303 ? -7.809 12.851 -0.568 1.00 91.94 303 PHE A N 1
ATOM 2423 C CA . PHE A 1 303 ? -7.582 14.137 0.090 1.00 91.94 303 PHE A CA 1
ATOM 2424 C C . PHE A 1 303 ? -6.192 14.173 0.732 1.00 91.94 303 PHE A C 1
ATOM 2426 O O . PHE A 1 303 ? -5.907 13.390 1.638 1.00 91.94 303 PHE A O 1
ATOM 2433 N N . SER A 1 304 ? -5.333 15.090 0.283 1.00 91.12 304 SER A N 1
ATOM 2434 C CA . SER A 1 304 ? -3.937 15.202 0.731 1.00 91.12 304 SER A CA 1
ATOM 2435 C C . SER A 1 304 ? -3.733 16.357 1.711 1.00 91.12 304 SER A C 1
ATOM 2437 O O . SER A 1 304 ? -4.251 17.454 1.519 1.00 91.12 304 SER A O 1
ATOM 2439 N N . PHE A 1 305 ? -2.917 16.136 2.739 1.00 92.62 305 PHE A N 1
ATOM 2440 C CA . PHE A 1 305 ? -2.555 17.134 3.742 1.00 92.62 305 PHE A CA 1
ATOM 2441 C C . PHE A 1 305 ? -1.116 16.932 4.239 1.00 92.62 305 PHE A C 1
ATOM 2443 O O . PHE A 1 305 ? -0.479 15.901 4.020 1.00 92.62 305 PHE A O 1
ATOM 2450 N N . VAL A 1 306 ? -0.564 17.950 4.897 1.00 92.56 306 VAL A N 1
ATOM 2451 C CA . VAL A 1 306 ? 0.800 17.921 5.443 1.00 92.56 306 VAL A CA 1
ATOM 2452 C C . VAL A 1 306 ? 0.722 18.162 6.939 1.00 92.56 306 VAL A C 1
ATOM 2454 O O . VAL A 1 306 ? 0.093 19.126 7.366 1.00 92.56 306 VAL A O 1
ATOM 2457 N N . LEU A 1 307 ? 1.367 17.303 7.729 1.00 94.25 307 LEU A N 1
ATOM 2458 C CA . LEU A 1 307 ? 1.441 17.506 9.171 1.00 94.25 307 LEU A CA 1
ATOM 2459 C C . LEU A 1 307 ? 2.467 18.586 9.521 1.00 94.25 307 LEU A C 1
ATOM 2461 O O . LEU A 1 307 ? 3.539 18.666 8.914 1.00 94.25 307 LEU A O 1
ATOM 2465 N N . ASP A 1 308 ? 2.127 19.406 10.519 1.00 93.69 308 ASP A N 1
ATOM 2466 C CA . ASP A 1 308 ? 3.005 20.464 11.016 1.00 93.69 308 ASP A CA 1
ATOM 2467 C C . ASP A 1 308 ? 4.374 19.879 11.431 1.00 93.69 308 ASP A C 1
ATOM 2469 O O . ASP A 1 308 ? 4.418 18.890 12.169 1.00 93.69 308 ASP A O 1
ATOM 2473 N N . PRO A 1 309 ? 5.506 20.453 10.982 1.00 92.50 309 PRO A N 1
ATOM 2474 C CA . PRO A 1 309 ? 6.827 19.911 11.293 1.00 92.50 309 PRO A CA 1
ATOM 2475 C C . PRO A 1 309 ? 7.142 19.805 12.793 1.00 92.50 309 PRO A C 1
ATOM 2477 O O . PRO A 1 309 ? 7.862 18.885 13.186 1.00 92.50 309 PRO A O 1
ATOM 2480 N N . ASN A 1 310 ? 6.611 20.704 13.632 1.00 94.62 310 ASN A N 1
ATOM 2481 C CA . ASN A 1 310 ? 6.796 20.623 15.083 1.00 94.62 310 ASN A CA 1
ATOM 2482 C C . ASN A 1 310 ? 6.007 19.443 15.648 1.00 94.62 310 ASN A C 1
ATOM 2484 O O . ASN A 1 310 ? 6.570 18.643 16.391 1.00 94.62 310 ASN A O 1
ATOM 2488 N N . LEU A 1 311 ? 4.755 19.266 15.209 1.00 95.12 311 LEU A N 1
ATOM 2489 C CA . LEU A 1 311 ? 3.949 18.100 15.577 1.00 95.12 311 LEU A CA 1
ATOM 2490 C C . LEU A 1 311 ? 4.643 16.791 15.171 1.00 95.12 311 LEU A C 1
ATOM 2492 O O . LEU A 1 311 ? 4.689 15.843 15.949 1.00 95.12 311 LEU A O 1
ATOM 2496 N N . VAL A 1 312 ? 5.243 16.728 13.978 1.00 95.00 312 VAL A N 1
ATOM 2497 C CA . VAL A 1 312 ? 6.008 15.548 13.533 1.00 95.00 312 VAL A CA 1
ATOM 2498 C C . VAL A 1 312 ? 7.209 15.278 14.445 1.00 95.00 312 VAL A C 1
ATOM 2500 O O . VAL A 1 312 ? 7.477 14.120 14.778 1.00 95.00 312 VAL A O 1
ATOM 2503 N N . ALA A 1 313 ? 7.936 16.317 14.861 1.00 94.44 313 ALA A N 1
ATOM 2504 C CA . ALA A 1 313 ? 9.055 16.175 15.790 1.00 94.44 313 ALA A CA 1
ATOM 2505 C C . ALA A 1 313 ? 8.593 15.658 17.164 1.00 94.44 313 ALA A C 1
ATOM 2507 O O . ALA A 1 313 ? 9.199 14.729 17.702 1.00 94.44 313 ALA A O 1
ATOM 2508 N N . GLU A 1 314 ? 7.488 16.190 17.688 1.00 96.25 314 GLU A N 1
ATOM 2509 C CA . GLU A 1 314 ? 6.885 15.758 18.953 1.00 96.25 314 GLU A CA 1
ATOM 2510 C C . GLU A 1 314 ? 6.364 14.316 18.881 1.00 96.25 314 GLU A C 1
ATOM 2512 O O . GLU A 1 314 ? 6.630 13.520 19.781 1.00 96.25 314 GLU A O 1
ATOM 2517 N N . LEU A 1 315 ? 5.711 13.924 17.781 1.00 96.19 315 LEU A N 1
ATOM 2518 C CA . LEU A 1 315 ? 5.272 12.544 17.545 1.00 96.19 315 LEU A CA 1
ATOM 2519 C C . LEU A 1 315 ? 6.458 11.574 17.503 1.00 96.19 315 LEU A C 1
ATOM 2521 O O . LEU A 1 315 ? 6.397 10.488 18.086 1.00 96.19 315 LEU A O 1
ATOM 2525 N N . LYS A 1 316 ? 7.561 11.952 16.846 1.00 95.06 316 LYS A N 1
ATOM 2526 C CA . LYS A 1 316 ? 8.796 11.151 16.824 1.00 95.06 316 LYS A CA 1
ATOM 2527 C C . LYS A 1 316 ? 9.403 11.021 18.215 1.00 95.06 316 LYS A C 1
ATOM 2529 O O . LYS A 1 316 ? 9.781 9.916 18.603 1.00 95.06 316 LYS A O 1
ATOM 2534 N N . GLN A 1 317 ? 9.462 12.113 18.973 1.00 96.19 317 GLN A N 1
ATOM 2535 C CA . GLN A 1 317 ? 9.958 12.100 20.346 1.00 96.19 317 GLN A CA 1
ATOM 2536 C C . GLN A 1 317 ? 9.082 11.223 21.252 1.00 96.19 317 GLN A C 1
ATOM 2538 O O . GLN A 1 317 ? 9.614 10.406 22.005 1.00 96.19 317 GLN A O 1
ATOM 2543 N N . LEU A 1 318 ? 7.754 11.334 21.153 1.00 96.31 318 LEU A N 1
ATOM 2544 C CA . LEU A 1 318 ? 6.807 10.493 21.886 1.00 96.31 318 LEU A CA 1
ATOM 2545 C C . LEU A 1 318 ? 7.016 9.011 21.560 1.00 96.31 318 LEU A C 1
ATOM 2547 O O . LEU A 1 318 ? 7.142 8.195 22.472 1.00 96.31 318 LEU A O 1
ATOM 2551 N N . SER A 1 319 ? 7.122 8.686 20.269 1.00 95.75 319 SER A N 1
ATOM 2552 C CA . SER A 1 319 ? 7.369 7.321 19.788 1.00 95.75 319 SER A CA 1
ATOM 2553 C C . SER A 1 319 ? 8.648 6.751 20.409 1.00 95.75 319 SER A C 1
ATOM 2555 O O . SER A 1 319 ? 8.617 5.695 21.036 1.00 95.75 319 SER A O 1
ATOM 2557 N N . GLN A 1 320 ? 9.756 7.499 20.336 1.00 95.19 320 GLN A N 1
ATOM 2558 C CA . GLN A 1 320 ? 11.034 7.110 20.941 1.00 95.19 320 GLN A CA 1
ATOM 2559 C C . GLN A 1 320 ? 10.929 6.923 22.459 1.00 95.19 320 GLN A C 1
ATOM 2561 O O . GLN A 1 320 ? 11.409 5.921 22.985 1.00 95.19 320 GLN A O 1
ATOM 2566 N N . THR A 1 321 ? 10.270 7.850 23.159 1.00 94.81 321 THR A N 1
ATOM 2567 C CA . THR A 1 321 ? 10.106 7.800 24.623 1.00 94.81 321 THR A CA 1
ATOM 2568 C C . THR A 1 321 ? 9.328 6.562 25.072 1.00 94.81 321 THR A C 1
ATOM 2570 O O . THR A 1 321 ? 9.637 5.988 26.112 1.00 94.81 321 THR A O 1
ATOM 2573 N N . GLN A 1 322 ? 8.348 6.123 24.279 1.00 93.25 322 GLN A N 1
ATOM 2574 C CA . GLN A 1 322 ? 7.521 4.945 24.561 1.00 93.25 322 GLN A CA 1
ATOM 2575 C C . GLN A 1 322 ? 8.087 3.646 23.954 1.00 93.25 322 GLN A C 1
ATOM 2577 O O . GLN A 1 322 ? 7.445 2.600 24.022 1.00 93.25 322 GLN A O 1
ATOM 2582 N N . GLY A 1 323 ? 9.277 3.686 23.337 1.00 95.00 323 GLY A N 1
ATOM 2583 C CA . GLY A 1 323 ? 9.874 2.524 22.669 1.00 95.00 323 GLY A CA 1
ATOM 2584 C C . GLY A 1 323 ? 9.061 2.009 21.474 1.00 95.00 323 GLY A C 1
ATOM 2585 O O . GLY A 1 323 ? 9.145 0.828 21.137 1.00 95.00 323 GLY A O 1
ATOM 2586 N N . ALA A 1 324 ? 8.257 2.871 20.850 1.00 96.44 324 ALA A N 1
ATOM 2587 C CA . ALA A 1 324 ? 7.416 2.569 19.698 1.00 96.44 324 ALA A CA 1
ATOM 2588 C C . ALA A 1 324 ? 7.964 3.224 18.417 1.00 96.44 324 ALA A C 1
ATOM 2590 O O . ALA A 1 324 ? 8.755 4.168 18.451 1.00 96.44 324 ALA A O 1
ATOM 2591 N N . SER A 1 325 ? 7.533 2.725 17.259 1.00 95.56 325 SER A N 1
ATOM 2592 C CA . SER A 1 325 ? 7.809 3.375 15.973 1.00 95.56 325 SER A CA 1
ATOM 2593 C C . SER A 1 325 ? 6.814 4.508 15.703 1.00 95.56 325 SER A C 1
ATOM 2595 O O . SER A 1 325 ? 5.703 4.502 16.230 1.00 95.56 325 SER A O 1
ATOM 2597 N N . LEU A 1 326 ? 7.180 5.452 14.827 1.00 95.56 326 LEU A N 1
ATOM 2598 C CA . LEU A 1 326 ? 6.252 6.497 14.377 1.00 95.56 326 LEU A CA 1
ATOM 2599 C C . LEU A 1 326 ? 4.996 5.900 13.725 1.00 95.56 326 LEU A C 1
ATOM 2601 O O . LEU A 1 326 ? 3.896 6.388 13.964 1.00 95.56 326 LEU A O 1
ATOM 2605 N N . PHE A 1 327 ? 5.153 4.805 12.975 1.00 95.75 327 PHE A N 1
ATOM 2606 C CA . PHE A 1 327 ? 4.038 4.031 12.434 1.00 95.75 327 PHE A CA 1
ATOM 2607 C C . PHE A 1 327 ? 3.067 3.577 13.533 1.00 95.75 327 PHE A C 1
ATOM 2609 O O . PHE A 1 327 ? 1.879 3.844 13.422 1.00 95.75 327 PHE A O 1
ATOM 2616 N N . MET A 1 328 ? 3.557 2.961 14.617 1.00 97.88 328 MET A N 1
ATOM 2617 C CA . MET A 1 328 ? 2.707 2.504 15.731 1.00 97.88 328 MET A CA 1
ATOM 2618 C C . MET A 1 328 ? 1.955 3.669 16.394 1.00 97.88 328 MET A C 1
ATOM 2620 O O . MET A 1 328 ? 0.785 3.531 16.741 1.00 97.88 328 MET A O 1
ATOM 2624 N N . THR A 1 329 ? 2.598 4.831 16.534 1.00 97.75 329 THR A N 1
ATOM 2625 C CA . THR A 1 329 ? 1.969 6.047 17.078 1.00 97.75 329 THR A CA 1
ATOM 2626 C C . THR A 1 329 ? 0.854 6.567 16.169 1.00 97.75 329 THR A C 1
ATOM 2628 O O . THR A 1 329 ? -0.239 6.869 16.649 1.00 97.75 329 THR A O 1
ATOM 2631 N N . LEU A 1 330 ? 1.099 6.636 14.857 1.00 97.88 330 LEU A N 1
ATOM 2632 C CA . LEU A 1 330 ? 0.097 7.056 13.872 1.00 97.88 330 LEU A CA 1
ATOM 2633 C C . LEU A 1 330 ? -1.048 6.044 13.760 1.00 97.88 330 LEU A C 1
ATOM 2635 O O . LEU A 1 330 ? -2.205 6.449 13.709 1.00 97.88 330 LEU A O 1
ATOM 2639 N N . TYR A 1 331 ? -0.737 4.747 13.801 1.00 98.38 331 TYR A N 1
ATOM 2640 C CA . TYR A 1 331 ? -1.715 3.664 13.850 1.00 98.38 331 TYR A CA 1
ATOM 2641 C C . TYR A 1 331 ? -2.642 3.821 15.060 1.00 98.38 331 TYR A C 1
ATOM 2643 O O . TYR A 1 331 ? -3.859 3.800 14.906 1.00 98.38 331 TYR A O 1
ATOM 2651 N N . ALA A 1 332 ? -2.085 4.038 16.259 1.00 98.25 332 ALA A N 1
ATOM 2652 C CA . ALA A 1 332 ? -2.872 4.237 17.475 1.00 98.25 332 ALA A CA 1
ATOM 2653 C C . ALA A 1 332 ? -3.764 5.488 17.385 1.00 98.25 332 ALA A C 1
ATOM 2655 O O . ALA A 1 332 ? -4.943 5.430 17.727 1.00 98.25 332 ALA A O 1
ATOM 2656 N N . GLY A 1 333 ? -3.230 6.607 16.880 1.00 98.06 333 GLY A N 1
ATOM 2657 C CA . GLY A 1 333 ? -4.012 7.828 16.652 1.00 98.06 333 GLY A CA 1
ATOM 2658 C C . GLY A 1 333 ? -5.153 7.623 15.650 1.00 98.06 333 GLY A C 1
ATOM 2659 O O . GLY A 1 333 ? -6.272 8.080 15.881 1.00 98.06 333 GLY A O 1
ATOM 2660 N N . PHE A 1 334 ? -4.897 6.885 14.570 1.00 98.44 334 PHE A N 1
ATOM 2661 C CA . PHE A 1 334 ? -5.906 6.564 13.567 1.00 98.44 334 PHE A CA 1
ATOM 2662 C C . PHE A 1 334 ? -6.970 5.600 14.106 1.00 98.44 334 PHE A C 1
ATOM 2664 O O . PHE A 1 334 ? -8.155 5.835 13.898 1.00 98.44 334 PHE A O 1
ATOM 2671 N N . ALA A 1 335 ? -6.586 4.587 14.884 1.00 98.31 335 ALA A N 1
ATOM 2672 C CA . ALA A 1 335 ? -7.531 3.702 15.560 1.00 98.31 335 ALA A CA 1
ATOM 2673 C C . ALA A 1 335 ? -8.472 4.471 16.501 1.00 98.31 335 ALA A C 1
ATOM 2675 O O . ALA A 1 335 ? -9.678 4.243 16.475 1.00 98.31 335 ALA A O 1
ATOM 2676 N N . ILE A 1 336 ? -7.956 5.440 17.268 1.00 98.38 336 ILE A N 1
ATOM 2677 C CA . ILE A 1 336 ? -8.801 6.305 18.106 1.00 98.38 336 ILE A CA 1
ATOM 2678 C C . ILE A 1 336 ? -9.783 7.097 17.238 1.00 98.38 336 ILE A C 1
ATOM 2680 O O . ILE A 1 336 ? -10.967 7.138 17.557 1.00 98.38 336 ILE A O 1
ATOM 2684 N N . LEU A 1 337 ? -9.329 7.701 16.135 1.00 98.25 337 LEU A N 1
ATOM 2685 C CA . LEU A 1 337 ? -10.215 8.423 15.216 1.00 98.25 337 LEU A CA 1
ATOM 2686 C C . LEU A 1 337 ? -11.366 7.525 14.733 1.00 98.25 337 LEU A C 1
ATOM 2688 O O . LEU A 1 337 ? -12.531 7.911 14.828 1.00 98.25 337 LEU A O 1
ATOM 2692 N N . LEU A 1 338 ? -11.045 6.318 14.260 1.00 98.12 338 LEU A N 1
ATOM 2693 C CA . LEU A 1 338 ? -12.029 5.352 13.770 1.00 98.12 338 LEU A CA 1
ATOM 2694 C C . LEU A 1 338 ? -13.003 4.920 14.873 1.00 98.12 338 LEU A C 1
ATOM 2696 O O . LEU A 1 338 ? -14.206 4.851 14.621 1.00 98.12 338 LEU A O 1
ATOM 2700 N N . ALA A 1 339 ? -12.520 4.711 16.101 1.00 97.69 339 ALA A N 1
ATOM 2701 C CA . ALA A 1 339 ? -13.359 4.385 17.256 1.00 97.69 339 ALA A CA 1
ATOM 2702 C C . ALA A 1 339 ? -14.347 5.508 17.578 1.00 97.69 339 ALA A C 1
ATOM 2704 O O . ALA A 1 339 ? -15.525 5.267 17.829 1.00 97.69 339 ALA A O 1
ATOM 2705 N N . ARG A 1 340 ? -13.895 6.765 17.515 1.00 96.38 340 ARG A N 1
ATOM 2706 C CA . ARG A 1 340 ? -14.739 7.935 17.800 1.00 96.38 340 ARG A CA 1
ATOM 2707 C C . ARG A 1 340 ? -15.811 8.168 16.745 1.00 96.38 340 ARG A C 1
ATOM 2709 O O . ARG A 1 340 ? -16.889 8.636 17.096 1.00 96.38 340 ARG A O 1
ATOM 2716 N N . TYR A 1 341 ? -15.529 7.847 15.486 1.00 97.06 341 TYR A N 1
ATOM 2717 C CA . TYR A 1 341 ? -16.503 7.961 14.403 1.00 97.06 341 TYR A CA 1
ATOM 2718 C C . TYR A 1 341 ? -17.493 6.794 14.361 1.00 97.06 341 TYR A C 1
ATOM 2720 O O . TYR A 1 341 ? -18.679 7.024 14.145 1.00 97.06 341 TYR A O 1
ATOM 2728 N N . SER A 1 342 ? -17.024 5.561 14.564 1.00 96.56 342 SER A N 1
ATOM 2729 C CA . SER A 1 342 ? -17.869 4.357 14.503 1.00 96.56 342 SER A CA 1
ATOM 2730 C C . SER A 1 342 ? -18.633 4.067 15.797 1.00 96.56 342 SER A C 1
ATOM 2732 O O . SER A 1 342 ? -19.646 3.374 15.774 1.00 96.56 342 SER A O 1
ATOM 2734 N N . GLY A 1 343 ? -18.141 4.561 16.937 1.00 95.69 343 GLY A N 1
ATOM 2735 C CA . GLY A 1 343 ? -18.617 4.152 18.259 1.00 95.69 343 GLY A CA 1
ATOM 2736 C C . GLY A 1 343 ? -18.199 2.730 18.654 1.00 95.69 343 GLY A C 1
ATOM 2737 O O . GLY A 1 343 ? -18.690 2.228 19.661 1.00 95.69 343 GLY A O 1
ATOM 2738 N N . GLN A 1 344 ? -17.320 2.082 17.881 1.00 96.69 344 GLN A N 1
ATOM 2739 C CA . GLN A 1 344 ? -16.785 0.751 18.167 1.00 96.69 344 GLN A CA 1
ATOM 2740 C C . GLN A 1 344 ? -15.451 0.861 18.908 1.00 96.69 344 GLN A C 1
ATOM 2742 O O . GLN A 1 344 ? -14.630 1.726 18.604 1.00 96.69 344 GLN A O 1
ATOM 2747 N N . ASP A 1 345 ? -15.233 -0.017 19.879 1.00 96.19 345 ASP A N 1
ATOM 2748 C CA . ASP A 1 345 ? -14.014 -0.094 20.683 1.00 96.19 345 ASP A CA 1
ATOM 2749 C C . ASP A 1 345 ? -13.073 -1.224 20.252 1.00 96.19 345 ASP A C 1
ATOM 2751 O O . ASP A 1 345 ? -11.888 -1.152 20.536 1.00 96.19 345 ASP A O 1
ATOM 2755 N N . ASP A 1 346 ? -13.544 -2.214 19.505 1.00 96.25 346 ASP A N 1
ATOM 2756 C CA . ASP A 1 346 ? -12.703 -3.227 18.868 1.00 96.25 346 ASP A CA 1
ATOM 2757 C C . ASP A 1 346 ? -12.545 -2.911 17.377 1.00 96.25 346 ASP A C 1
ATOM 2759 O O . ASP A 1 346 ? -13.535 -2.798 16.647 1.00 96.25 346 ASP A O 1
ATOM 2763 N N . ILE A 1 347 ? -11.305 -2.711 16.923 1.00 96.44 347 ILE A N 1
ATOM 2764 C CA . ILE A 1 347 ? -11.009 -2.252 15.562 1.00 96.44 347 ILE A CA 1
ATOM 2765 C C . ILE A 1 347 ? -9.924 -3.109 14.930 1.00 96.44 347 ILE A C 1
ATOM 2767 O O . ILE A 1 347 ? -8.854 -3.313 15.500 1.00 96.44 347 ILE A O 1
ATOM 2771 N N . VAL A 1 348 ? -10.169 -3.524 13.689 1.00 97.25 348 VAL A N 1
ATOM 2772 C CA . VAL A 1 348 ? -9.172 -4.162 12.830 1.00 97.25 348 VAL A CA 1
ATOM 2773 C C . VAL A 1 348 ? -8.820 -3.213 11.687 1.00 97.25 348 VAL A C 1
ATOM 2775 O O . VAL A 1 348 ? -9.702 -2.779 10.944 1.00 97.25 348 VAL A O 1
ATOM 2778 N N . ILE A 1 349 ? -7.536 -2.888 11.538 1.00 97.62 349 ILE A N 1
ATOM 2779 C CA . ILE A 1 349 ? -7.023 -2.047 10.449 1.00 97.62 349 ILE A CA 1
ATOM 2780 C C . ILE A 1 349 ? -6.005 -2.861 9.653 1.00 97.62 349 ILE A C 1
ATOM 2782 O O . ILE A 1 349 ? -5.109 -3.495 10.216 1.00 97.62 349 ILE A O 1
ATOM 2786 N N . GLY A 1 350 ? -6.137 -2.841 8.330 1.00 95.50 350 GLY A N 1
ATOM 2787 C CA . GLY A 1 350 ? -5.148 -3.432 7.439 1.00 95.50 350 GLY A CA 1
ATOM 2788 C C . GLY A 1 350 ? -3.861 -2.609 7.419 1.00 95.50 350 GLY A C 1
ATOM 2789 O O . GLY A 1 350 ? -3.905 -1.380 7.384 1.00 95.50 350 GLY A O 1
ATOM 2790 N N . SER A 1 351 ? -2.711 -3.274 7.388 1.00 94.31 351 SER A N 1
ATOM 2791 C CA . SER A 1 351 ? -1.415 -2.634 7.153 1.00 94.31 351 SER A CA 1
ATOM 2792 C C . SER A 1 351 ? -0.605 -3.450 6.150 1.00 94.31 351 SER A C 1
ATOM 2794 O O . SER A 1 351 ? -0.302 -4.614 6.432 1.00 94.31 351 SER A O 1
ATOM 2796 N N . PRO A 1 352 ? -0.221 -2.889 4.990 1.00 88.94 352 PRO A N 1
ATOM 2797 C CA . PRO A 1 352 ? 0.665 -3.579 4.074 1.00 88.94 352 PRO A CA 1
ATOM 2798 C C . PRO A 1 352 ? 2.078 -3.643 4.660 1.00 88.94 352 PRO A C 1
ATOM 2800 O O . PRO A 1 352 ? 2.547 -2.722 5.330 1.00 88.94 352 PRO A O 1
ATOM 2803 N N . ILE A 1 353 ? 2.770 -4.734 4.368 1.00 85.75 353 ILE A N 1
ATOM 2804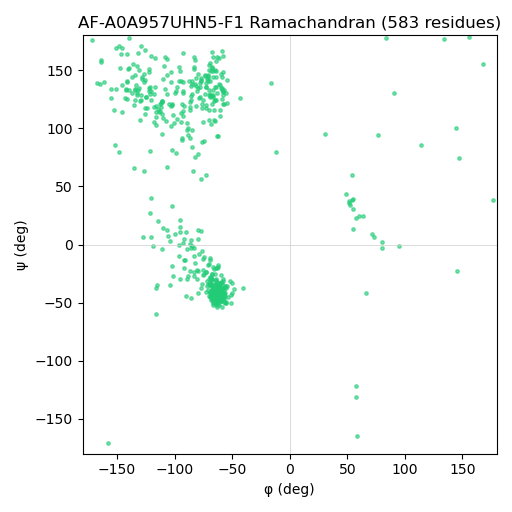 C CA . ILE A 1 353 ? 4.182 -4.941 4.664 1.00 85.75 353 ILE A CA 1
ATOM 2805 C C . ILE A 1 353 ? 4.904 -5.340 3.382 1.00 85.75 353 ILE A C 1
ATOM 2807 O O . ILE A 1 353 ? 4.349 -6.035 2.534 1.00 85.75 353 ILE A O 1
ATOM 2811 N N . ALA A 1 354 ? 6.165 -4.932 3.241 1.00 79.19 354 ALA A N 1
ATOM 2812 C CA . ALA A 1 354 ? 6.956 -5.285 2.063 1.00 79.19 354 ALA A CA 1
ATOM 2813 C C . ALA A 1 354 ? 7.221 -6.797 1.957 1.00 79.19 354 ALA A C 1
ATOM 2815 O O . ALA A 1 354 ? 7.445 -7.280 0.852 1.00 79.19 354 ALA A O 1
ATOM 2816 N N . ASN A 1 355 ? 7.207 -7.522 3.089 1.00 81.38 355 ASN A N 1
ATOM 2817 C CA . ASN A 1 355 ? 7.478 -8.963 3.178 1.00 81.38 355 ASN A CA 1
ATOM 2818 C C . ASN A 1 355 ? 8.831 -9.366 2.542 1.00 81.38 355 ASN A C 1
ATOM 2820 O O . ASN A 1 355 ? 8.965 -10.374 1.849 1.00 81.38 355 ASN A O 1
ATOM 2824 N N . ARG A 1 356 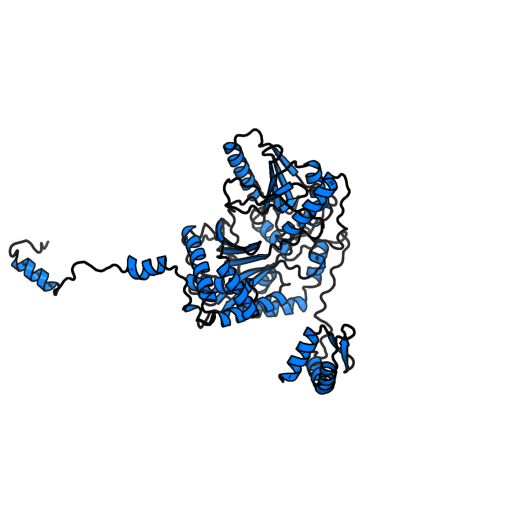? 9.843 -8.510 2.737 1.00 83.19 356 ARG A N 1
ATOM 2825 C CA . ARG A 1 356 ? 11.216 -8.650 2.217 1.00 83.19 356 ARG A CA 1
ATOM 2826 C C . ARG A 1 356 ? 12.236 -8.692 3.353 1.00 83.19 356 ARG A C 1
ATOM 2828 O O . ARG A 1 356 ? 13.299 -8.090 3.272 1.00 83.19 356 ARG A O 1
ATOM 2835 N N . HIS A 1 357 ? 11.912 -9.390 4.438 1.00 76.75 357 HIS A N 1
ATOM 2836 C CA . HIS A 1 357 ? 12.809 -9.566 5.589 1.00 76.75 357 HIS A CA 1
ATOM 2837 C C . HIS A 1 357 ? 14.018 -10.460 5.285 1.00 76.75 357 HIS A C 1
ATOM 2839 O O . HIS A 1 357 ? 14.989 -10.453 6.040 1.00 76.75 357 HIS A O 1
ATOM 2845 N N . TYR A 1 358 ? 14.006 -11.188 4.164 1.00 83.88 358 TYR A N 1
ATOM 2846 C CA . TYR A 1 358 ? 15.180 -11.888 3.647 1.00 83.88 358 TYR A CA 1
ATOM 2847 C C . TYR A 1 358 ? 15.954 -11.003 2.671 1.00 83.88 358 TYR A C 1
ATOM 2849 O O . TYR A 1 358 ? 15.463 -10.686 1.589 1.00 83.88 358 TYR A O 1
ATOM 2857 N N . GLN A 1 359 ? 17.213 -10.708 2.999 1.00 82.81 359 GLN A N 1
ATOM 2858 C CA . GLN A 1 359 ? 18.098 -9.852 2.196 1.00 82.81 359 GLN A CA 1
ATOM 2859 C C . GLN A 1 359 ? 18.188 -10.269 0.713 1.00 82.81 359 GLN A C 1
ATOM 2861 O O . GLN A 1 359 ? 18.345 -9.435 -0.173 1.00 82.81 359 GLN A O 1
ATOM 2866 N N . ALA A 1 360 ? 18.064 -11.568 0.415 1.00 87.75 360 ALA A N 1
ATOM 2867 C CA . ALA A 1 360 ? 18.098 -12.077 -0.956 1.00 87.75 360 ALA A CA 1
ATOM 2868 C C . ALA A 1 360 ? 16.940 -11.562 -1.840 1.00 87.75 360 ALA A C 1
ATOM 2870 O O . ALA A 1 360 ? 17.060 -11.600 -3.063 1.00 87.75 360 ALA A O 1
ATOM 2871 N N . LEU A 1 361 ? 15.844 -11.086 -1.235 1.00 91.75 361 LEU A N 1
ATOM 2872 C CA . LEU A 1 361 ? 14.647 -10.595 -1.922 1.00 91.75 361 LEU A CA 1
ATOM 2873 C C . LEU A 1 361 ? 14.678 -9.089 -2.198 1.00 91.75 361 LEU A C 1
ATOM 2875 O O . LEU A 1 361 ? 13.949 -8.628 -3.072 1.00 91.75 361 LEU A O 1
ATOM 2879 N N . GLU A 1 362 ? 15.507 -8.320 -1.486 1.00 89.88 362 GLU A N 1
ATOM 2880 C CA . GLU A 1 362 ? 15.606 -6.860 -1.631 1.00 89.88 362 GLU A CA 1
ATOM 2881 C C . GLU A 1 362 ? 15.799 -6.377 -3.082 1.00 89.88 362 GLU A C 1
ATOM 2883 O O . GLU A 1 362 ? 15.101 -5.435 -3.464 1.00 89.88 362 GLU A O 1
ATOM 2888 N N . PRO A 1 363 ? 16.669 -6.995 -3.916 1.00 93.44 363 PRO A N 1
ATOM 2889 C CA . PRO A 1 363 ? 16.915 -6.516 -5.275 1.00 93.44 363 PRO A CA 1
ATOM 2890 C C . PRO A 1 363 ? 15.912 -7.040 -6.311 1.00 93.44 363 PRO A C 1
ATOM 2892 O O . PRO A 1 363 ? 16.070 -6.739 -7.489 1.00 93.44 363 PRO A O 1
ATOM 2895 N N . LEU A 1 364 ? 14.940 -7.879 -5.936 1.00 96.12 364 LEU A N 1
ATOM 2896 C CA . LEU A 1 364 ? 14.045 -8.527 -6.899 1.00 96.12 364 LEU A CA 1
ATOM 2897 C C . LEU A 1 364 ? 12.828 -7.661 -7.215 1.00 96.12 364 LEU A C 1
ATOM 2899 O O . LEU A 1 364 ? 12.196 -7.113 -6.312 1.00 96.12 364 LEU A O 1
ATOM 2903 N N . LEU A 1 365 ? 12.412 -7.640 -8.478 1.00 96.56 365 LEU A N 1
ATOM 2904 C CA . LEU A 1 365 ? 11.048 -7.243 -8.815 1.00 96.56 365 LEU A CA 1
ATOM 2905 C C . LEU A 1 365 ? 10.087 -8.412 -8.567 1.00 96.56 365 LEU A C 1
ATOM 2907 O O . LEU A 1 365 ? 10.451 -9.579 -8.738 1.00 96.56 365 LEU A O 1
ATOM 2911 N N . GLY A 1 366 ? 8.859 -8.100 -8.156 1.00 94.50 366 GLY A N 1
ATOM 2912 C CA . GLY A 1 366 ? 7.794 -9.081 -7.972 1.00 94.50 366 GLY A CA 1
ATOM 2913 C C . GLY A 1 366 ? 6.725 -8.643 -6.981 1.00 94.50 366 GLY A C 1
ATOM 2914 O O . GLY A 1 366 ? 6.817 -7.571 -6.392 1.00 94.50 366 GLY A O 1
ATOM 2915 N N . PHE A 1 367 ? 5.709 -9.481 -6.787 1.00 93.19 367 PHE A N 1
ATOM 2916 C CA . PHE A 1 367 ? 4.621 -9.210 -5.848 1.00 93.19 367 PHE A CA 1
ATOM 2917 C C . PHE A 1 367 ? 4.910 -9.843 -4.481 1.00 93.19 367 PHE A C 1
ATOM 2919 O O . PHE A 1 367 ? 4.594 -11.012 -4.262 1.00 93.19 367 PHE A O 1
ATOM 2926 N N . PHE A 1 368 ? 5.577 -9.114 -3.587 1.00 89.94 368 PHE A N 1
ATOM 2927 C CA . PHE A 1 368 ? 5.922 -9.614 -2.249 1.00 89.94 368 PHE A CA 1
ATOM 2928 C C . PHE A 1 368 ? 4.990 -9.087 -1.169 1.00 89.94 368 PHE A C 1
ATOM 2930 O O . PHE A 1 368 ? 4.801 -9.782 -0.172 1.00 89.94 368 PHE A O 1
ATOM 2937 N N . VAL A 1 369 ? 4.406 -7.900 -1.386 1.00 83.81 369 VAL A N 1
ATOM 2938 C CA . VAL A 1 369 ? 3.506 -7.248 -0.429 1.00 83.81 369 VAL A CA 1
ATOM 2939 C C . VAL A 1 369 ? 2.517 -8.241 0.172 1.00 83.81 369 VAL A C 1
ATOM 2941 O O . VAL A 1 369 ? 1.796 -8.939 -0.538 1.00 83.81 369 VAL A O 1
ATOM 2944 N N . ASN A 1 370 ? 2.494 -8.269 1.499 1.00 88.19 370 ASN A N 1
ATOM 2945 C CA . ASN A 1 370 ? 1.485 -8.964 2.280 1.00 88.19 370 ASN A CA 1
ATOM 2946 C C . ASN A 1 370 ? 0.718 -7.936 3.119 1.00 88.19 370 ASN A C 1
ATOM 2948 O O . ASN A 1 370 ? 1.211 -6.831 3.354 1.00 88.19 370 ASN A O 1
ATOM 2952 N N . THR A 1 371 ? -0.476 -8.282 3.584 1.00 89.25 371 THR A N 1
ATOM 2953 C CA . THR A 1 371 ? -1.295 -7.404 4.421 1.00 89.25 371 THR A CA 1
ATOM 2954 C C . THR A 1 371 ? -1.529 -8.039 5.781 1.00 89.25 371 THR A C 1
ATOM 2956 O O . THR A 1 371 ? -1.955 -9.184 5.884 1.00 89.25 371 THR A O 1
ATOM 2959 N N . LEU A 1 372 ? -1.265 -7.280 6.841 1.00 93.50 372 LEU A N 1
ATOM 2960 C CA . LEU A 1 372 ? -1.522 -7.696 8.214 1.00 93.50 372 LEU A CA 1
ATOM 2961 C C . LEU A 1 372 ? -2.830 -7.072 8.695 1.00 93.50 372 LEU A C 1
ATOM 2963 O O . LEU A 1 372 ? -3.022 -5.864 8.563 1.00 93.50 372 LEU A O 1
ATOM 2967 N N . ALA A 1 373 ? -3.715 -7.889 9.263 1.00 95.06 373 ALA A N 1
ATOM 2968 C CA . ALA A 1 373 ? -4.925 -7.429 9.936 1.00 95.06 373 ALA A CA 1
ATOM 2969 C C . ALA A 1 373 ? -4.595 -7.153 11.406 1.00 95.06 373 ALA A C 1
ATOM 2971 O O . ALA A 1 373 ? -4.567 -8.068 12.229 1.00 95.06 373 ALA A O 1
ATOM 2972 N N . LEU A 1 374 ? -4.281 -5.902 11.731 1.00 96.69 374 LEU A N 1
ATOM 2973 C CA . LEU A 1 374 ? -3.895 -5.516 13.083 1.00 96.69 374 LEU A CA 1
ATOM 2974 C C . LEU A 1 374 ? -5.164 -5.204 13.883 1.00 96.69 374 LEU A C 1
ATOM 2976 O O . LEU A 1 374 ? -5.927 -4.314 13.520 1.00 96.69 374 LEU A O 1
ATOM 2980 N N . ARG A 1 375 ? -5.413 -5.952 14.960 1.00 96.50 375 ARG A N 1
ATOM 2981 C CA . ARG A 1 375 ? -6.556 -5.730 15.855 1.00 96.50 375 ARG A CA 1
ATOM 2982 C C . ARG A 1 375 ? -6.130 -4.936 17.080 1.00 96.50 375 ARG A C 1
ATOM 2984 O O . ARG A 1 375 ? -5.095 -5.217 17.684 1.00 96.50 375 ARG A O 1
ATOM 2991 N N . VAL A 1 376 ? -6.930 -3.953 17.456 1.00 95.19 376 VAL A N 1
ATOM 2992 C CA . VAL A 1 376 ? -6.708 -3.124 18.633 1.00 95.19 376 VAL A CA 1
ATOM 2993 C C . VAL A 1 376 ? -8.007 -2.984 19.413 1.00 95.19 376 VAL A C 1
ATOM 2995 O O . VAL A 1 376 ? -9.058 -2.724 18.837 1.00 95.19 376 VAL A O 1
ATOM 2998 N N . ASP A 1 377 ? -7.902 -3.163 20.726 1.00 96.25 377 ASP A N 1
ATOM 2999 C CA . ASP A 1 377 ? -9.004 -3.032 21.673 1.00 96.25 377 ASP A CA 1
ATOM 3000 C C . ASP A 1 377 ? -8.855 -1.707 22.435 1.00 96.25 377 ASP A C 1
ATOM 3002 O O . ASP A 1 377 ? -7.832 -1.450 23.070 1.00 96.25 377 ASP A O 1
ATOM 3006 N N . LEU A 1 378 ? -9.865 -0.853 22.319 1.00 96.88 378 LEU A N 1
ATOM 3007 C CA . LEU A 1 378 ? -9.991 0.461 22.938 1.00 96.88 378 LEU A CA 1
ATOM 3008 C C . LEU A 1 378 ? -11.005 0.448 24.103 1.00 96.88 378 LEU A C 1
ATOM 3010 O O . LEU A 1 378 ? -11.329 1.513 24.651 1.00 96.88 378 LEU A O 1
ATOM 3014 N N . ALA A 1 379 ? -11.516 -0.725 24.495 1.00 95.62 379 ALA A N 1
ATOM 3015 C CA . ALA A 1 379 ? -12.488 -0.873 25.568 1.00 95.62 379 ALA A CA 1
ATOM 3016 C C . ALA A 1 379 ? -11.934 -0.354 26.901 1.00 95.62 379 ALA A C 1
ATOM 3018 O O . ALA A 1 379 ? -10.740 -0.410 27.201 1.00 95.62 379 ALA A O 1
ATOM 3019 N N . GLY A 1 380 ? -12.820 0.204 27.728 1.00 94.50 380 GLY A N 1
ATOM 3020 C CA . GLY A 1 380 ? -12.433 0.782 29.019 1.00 94.50 380 GLY A CA 1
ATOM 3021 C C . GLY A 1 380 ? -11.683 2.118 28.933 1.00 94.50 380 GLY A C 1
ATOM 3022 O O . GLY A 1 380 ? -11.264 2.621 29.972 1.00 94.50 380 GLY A O 1
ATOM 3023 N N . GLN A 1 381 ? -11.562 2.715 27.737 1.00 93.81 381 GLN A N 1
ATOM 3024 C CA . GLN A 1 381 ? -10.976 4.045 27.517 1.00 93.81 381 GLN A CA 1
ATOM 3025 C C . GLN A 1 381 ? -9.557 4.173 28.109 1.00 93.81 381 GLN A C 1
ATOM 3027 O O . GLN A 1 381 ? -9.323 5.024 28.976 1.00 93.81 381 GLN A O 1
ATOM 3032 N N . PRO A 1 382 ? -8.593 3.337 27.667 1.00 97.38 382 PRO A N 1
ATOM 3033 C CA . PRO A 1 382 ? -7.227 3.378 28.175 1.00 97.38 382 PRO A CA 1
ATOM 3034 C C . PRO A 1 382 ? -6.583 4.751 27.950 1.00 97.38 382 PRO A C 1
ATOM 3036 O O . PRO A 1 382 ? -7.058 5.580 27.172 1.00 97.38 382 PRO A O 1
ATOM 3039 N N . THR A 1 383 ? -5.456 5.006 28.611 1.00 98.25 383 THR A N 1
ATOM 3040 C CA . THR A 1 383 ? -4.629 6.163 28.248 1.00 98.25 383 THR A CA 1
ATOM 3041 C C . THR A 1 383 ? -3.987 5.948 26.880 1.00 98.25 383 THR A C 1
ATOM 3043 O O . THR A 1 383 ? -3.771 4.804 26.468 1.00 98.25 383 THR A O 1
ATOM 3046 N N . PHE A 1 384 ? -3.620 7.026 26.181 1.00 98.06 384 PHE A N 1
ATOM 3047 C CA . PHE A 1 384 ? -2.910 6.883 24.905 1.00 98.06 384 PHE A CA 1
ATOM 3048 C C . PHE A 1 384 ? -1.615 6.067 25.055 1.00 98.06 384 PHE A C 1
ATOM 3050 O O . PHE A 1 384 ? -1.338 5.192 24.241 1.00 98.06 384 PHE A O 1
ATOM 3057 N N . ALA A 1 385 ? -0.838 6.292 26.119 1.00 97.25 385 ALA A N 1
ATOM 3058 C CA . ALA A 1 385 ? 0.385 5.534 26.384 1.00 97.25 385 ALA A CA 1
ATOM 3059 C C . ALA A 1 385 ? 0.129 4.027 26.591 1.00 97.25 385 ALA A C 1
ATOM 3061 O O . ALA A 1 385 ? 0.936 3.199 26.162 1.00 97.25 385 ALA A O 1
ATOM 3062 N N . ALA A 1 386 ? -0.986 3.652 27.226 1.00 97.62 386 ALA A N 1
ATOM 3063 C CA . ALA A 1 386 ? -1.374 2.250 27.369 1.00 97.62 386 ALA A CA 1
ATOM 3064 C C . ALA A 1 386 ? -1.772 1.641 26.014 1.00 97.62 386 ALA A C 1
ATOM 3066 O O . ALA A 1 386 ? -1.269 0.574 25.656 1.00 97.62 386 ALA A O 1
ATOM 3067 N N . LEU A 1 387 ? -2.579 2.360 25.226 1.00 98.19 387 LEU A N 1
ATOM 3068 C CA . LEU A 1 387 ? -2.969 1.940 23.879 1.00 98.19 387 LEU A CA 1
ATOM 3069 C C . LEU A 1 387 ? -1.754 1.783 22.952 1.00 98.19 387 LEU A C 1
ATOM 3071 O O . LEU A 1 387 ? -1.638 0.792 22.238 1.00 98.19 387 LEU A O 1
ATOM 3075 N N . LEU A 1 388 ? -0.805 2.721 22.983 1.00 98.25 388 LEU A N 1
ATOM 3076 C CA . LEU A 1 388 ? 0.410 2.648 22.170 1.00 98.25 388 LEU A CA 1
ATOM 3077 C C . LEU A 1 388 ? 1.258 1.419 22.524 1.00 98.25 388 LEU A C 1
ATOM 3079 O O . LEU A 1 388 ? 1.816 0.776 21.637 1.00 98.25 388 LEU A O 1
ATOM 3083 N N . ASN A 1 389 ? 1.333 1.058 23.806 1.00 97.38 389 ASN A N 1
ATOM 3084 C CA . ASN A 1 389 ? 2.023 -0.158 24.231 1.00 97.38 389 ASN A CA 1
ATOM 3085 C C . ASN A 1 389 ? 1.331 -1.431 23.729 1.00 97.38 389 ASN A C 1
ATOM 3087 O O . ASN A 1 389 ? 2.020 -2.359 23.303 1.00 97.38 389 ASN A O 1
ATOM 3091 N N . GLN A 1 390 ? -0.002 -1.460 23.731 1.00 97.44 390 GLN A N 1
ATOM 3092 C CA . GLN A 1 390 ? -0.777 -2.550 23.141 1.00 97.44 390 GLN A CA 1
ATOM 3093 C C . GLN A 1 390 ? -0.535 -2.646 21.631 1.00 97.44 390 GLN A C 1
ATOM 3095 O O . GLN A 1 390 ? -0.152 -3.707 21.149 1.00 97.44 390 GLN A O 1
ATOM 3100 N N . VAL A 1 391 ? -0.647 -1.534 20.897 1.00 97.88 391 VAL A N 1
ATOM 3101 C CA . VAL A 1 391 ? -0.372 -1.478 19.450 1.00 97.88 391 VAL A CA 1
ATOM 3102 C C . VAL A 1 391 ? 1.050 -1.941 19.142 1.00 97.88 391 VAL A C 1
ATOM 3104 O O . VAL A 1 391 ? 1.255 -2.714 18.206 1.00 97.88 391 VAL A O 1
ATOM 3107 N N . ARG A 1 392 ? 2.041 -1.521 19.940 1.00 97.25 392 ARG A N 1
ATOM 3108 C CA . ARG A 1 392 ? 3.430 -1.975 19.807 1.00 97.25 392 ARG A CA 1
ATOM 3109 C C . ARG A 1 392 ? 3.527 -3.495 19.934 1.00 97.25 392 ARG A C 1
ATOM 3111 O O . ARG A 1 392 ? 4.175 -4.114 19.095 1.00 97.25 392 ARG A O 1
ATOM 3118 N N . GLN A 1 393 ? 2.895 -4.083 20.950 1.00 96.25 393 GLN A N 1
ATOM 3119 C CA . GLN A 1 393 ? 2.907 -5.530 21.164 1.00 96.25 393 GLN A CA 1
ATOM 3120 C C . GLN A 1 393 ? 2.218 -6.272 20.010 1.00 96.25 393 GLN A C 1
ATOM 3122 O O . GLN A 1 393 ? 2.854 -7.116 19.384 1.00 96.25 393 GLN A O 1
ATOM 3127 N N . THR A 1 394 ? 0.988 -5.882 19.654 1.00 96.31 394 THR A N 1
ATOM 3128 C CA . THR A 1 394 ? 0.239 -6.462 18.526 1.00 96.31 394 THR A CA 1
ATOM 3129 C C . THR A 1 394 ? 1.050 -6.415 17.234 1.00 96.31 394 THR A C 1
ATOM 3131 O O . THR A 1 394 ? 1.138 -7.407 16.520 1.00 96.31 394 THR A O 1
ATOM 3134 N N . THR A 1 395 ? 1.684 -5.279 16.941 1.00 94.94 395 THR A N 1
ATOM 3135 C CA . THR A 1 395 ? 2.458 -5.092 15.708 1.00 94.94 395 THR A CA 1
ATOM 3136 C C . THR A 1 395 ? 3.703 -5.986 15.674 1.00 94.94 395 THR A C 1
ATOM 3138 O O . THR A 1 395 ? 3.990 -6.597 14.649 1.00 94.94 395 THR A O 1
ATOM 3141 N N . LEU A 1 396 ? 4.450 -6.087 16.780 1.00 94.12 396 LEU A N 1
ATOM 3142 C CA . LEU A 1 396 ? 5.646 -6.938 16.853 1.00 94.12 396 LEU A CA 1
ATOM 3143 C C . LEU A 1 396 ? 5.296 -8.427 16.764 1.00 94.12 396 LEU A C 1
ATOM 3145 O O . LEU A 1 396 ? 5.991 -9.187 16.082 1.00 94.12 396 LEU A O 1
ATOM 3149 N N . ASP A 1 397 ? 4.206 -8.834 17.411 1.00 94.44 397 ASP A N 1
ATOM 3150 C CA . ASP A 1 397 ? 3.728 -10.207 17.329 1.00 94.44 397 ASP A CA 1
ATOM 3151 C C . ASP A 1 397 ? 3.249 -10.519 15.903 1.00 94.44 397 ASP A C 1
ATOM 3153 O O . ASP A 1 397 ? 3.628 -11.547 15.348 1.00 94.44 397 ASP A O 1
ATOM 3157 N N . ALA A 1 398 ? 2.530 -9.598 15.255 1.00 93.25 398 ALA A N 1
ATOM 3158 C CA . ALA A 1 398 ? 2.090 -9.743 13.869 1.00 93.25 398 ALA A CA 1
ATOM 3159 C C . ALA A 1 398 ? 3.272 -9.849 12.892 1.00 93.25 398 ALA A C 1
ATOM 3161 O O . ALA A 1 398 ? 3.259 -10.694 12.001 1.00 93.25 398 ALA A O 1
ATOM 3162 N N . TYR A 1 399 ? 4.335 -9.059 13.084 1.00 89.75 399 TYR A N 1
ATOM 3163 C CA . TYR A 1 399 ? 5.567 -9.173 12.292 1.00 89.75 399 TYR A CA 1
ATOM 3164 C C . TYR A 1 399 ? 6.274 -10.518 12.470 1.00 89.75 399 TYR A C 1
ATOM 3166 O O . TYR A 1 399 ? 6.861 -11.035 11.521 1.00 89.75 399 TYR A O 1
ATOM 3174 N N . SER A 1 400 ? 6.203 -11.113 13.658 1.00 89.19 400 SER A N 1
ATOM 3175 C CA . SER A 1 400 ? 6.758 -12.452 13.896 1.00 89.19 400 SER A CA 1
ATOM 3176 C C . SER A 1 400 ? 5.961 -13.554 13.184 1.00 89.19 400 SER A C 1
ATOM 3178 O O . SER A 1 400 ? 6.485 -14.650 12.997 1.00 89.19 400 SER A O 1
ATOM 3180 N N . HIS A 1 401 ? 4.732 -13.248 12.749 1.00 90.88 401 HIS A N 1
ATOM 3181 C CA . HIS A 1 401 ? 3.829 -14.167 12.055 1.00 90.88 401 HIS A CA 1
ATOM 3182 C C . HIS A 1 401 ? 3.413 -13.660 10.660 1.00 90.88 401 HIS A C 1
ATOM 3184 O O . HIS A 1 401 ? 2.320 -13.944 10.161 1.00 90.88 401 HIS A O 1
ATOM 3190 N N . GLN A 1 402 ? 4.273 -12.852 10.035 1.00 87.06 402 GLN A N 1
ATOM 3191 C CA . GLN A 1 402 ? 3.953 -12.130 8.804 1.00 87.06 402 GLN A CA 1
ATOM 3192 C C . GLN A 1 402 ? 4.030 -12.981 7.530 1.00 87.06 402 GLN A C 1
ATOM 3194 O O . GLN A 1 402 ? 3.670 -12.513 6.450 1.00 87.06 402 GLN A O 1
ATOM 3199 N N . ASP A 1 403 ? 4.532 -14.211 7.648 1.00 85.69 403 ASP A N 1
ATOM 3200 C CA . ASP A 1 403 ? 4.792 -15.088 6.510 1.00 85.69 403 ASP A CA 1
ATOM 3201 C C . ASP A 1 403 ? 3.507 -15.695 5.937 1.00 85.69 403 ASP A C 1
ATOM 3203 O O . ASP A 1 403 ? 3.492 -16.074 4.764 1.00 85.69 403 ASP A O 1
ATOM 3207 N N . ILE A 1 404 ? 2.424 -15.756 6.732 1.00 86.25 404 ILE A N 1
ATOM 3208 C CA . ILE A 1 404 ? 1.107 -16.164 6.237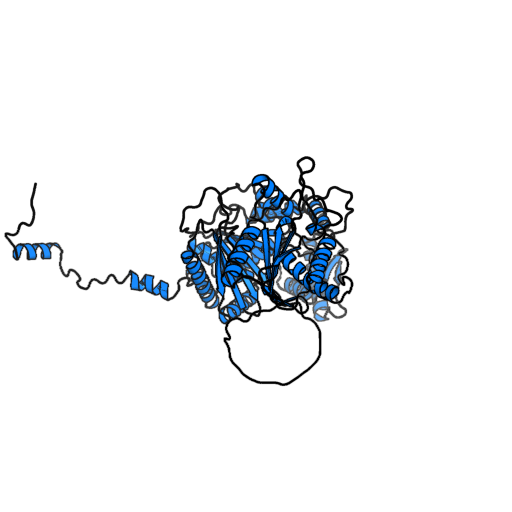 1.00 86.25 404 ILE A CA 1
ATOM 3209 C C . ILE A 1 404 ? 0.510 -15.058 5.363 1.00 86.25 404 ILE A C 1
ATOM 3211 O O . ILE A 1 404 ? 0.232 -13.964 5.858 1.00 86.25 404 ILE A O 1
ATOM 3215 N N . PRO A 1 405 ? 0.220 -15.353 4.087 1.00 85.12 405 PRO A N 1
ATOM 3216 C CA . PRO A 1 405 ? -0.516 -14.454 3.211 1.00 85.12 405 PRO A CA 1
ATOM 3217 C C . PRO A 1 405 ? -1.914 -14.164 3.758 1.00 85.12 405 PRO A C 1
ATOM 3219 O O . PRO A 1 405 ? -2.630 -15.090 4.160 1.00 85.12 405 PRO A O 1
ATOM 3222 N N . PHE A 1 406 ? -2.337 -12.903 3.697 1.00 86.94 406 PHE A N 1
ATOM 3223 C CA . PHE A 1 406 ? -3.648 -12.457 4.176 1.00 86.94 406 PHE A CA 1
ATOM 3224 C C . PHE A 1 406 ? -4.815 -13.327 3.683 1.00 86.94 406 PHE A C 1
ATOM 3226 O O . PHE A 1 406 ? -5.757 -13.619 4.413 1.00 86.94 406 PHE A O 1
ATOM 3233 N N . GLU A 1 407 ? -4.774 -13.793 2.442 1.00 76.19 407 GLU A N 1
ATOM 3234 C CA . GLU A 1 407 ? -5.900 -14.513 1.851 1.00 76.19 407 GLU A CA 1
ATOM 3235 C C . GLU A 1 407 ? -5.929 -15.984 2.224 1.00 76.19 407 GLU A C 1
ATOM 3237 O O . GLU A 1 407 ? -7.008 -16.576 2.292 1.00 76.19 407 GLU A O 1
ATOM 3242 N N . GLN A 1 408 ? -4.762 -16.554 2.523 1.00 80.94 408 GLN A N 1
ATOM 3243 C CA . GLN A 1 408 ? -4.696 -17.845 3.189 1.00 80.94 408 GLN A CA 1
ATOM 3244 C C . GLN A 1 408 ? -5.265 -17.719 4.602 1.00 80.94 408 GLN A C 1
ATOM 3246 O O . GLN A 1 408 ? -6.058 -18.562 5.006 1.00 80.94 408 GLN A O 1
ATOM 3251 N N . LEU A 1 409 ? -4.961 -16.626 5.306 1.00 87.69 409 LEU A N 1
ATOM 3252 C CA . LEU A 1 409 ? -5.537 -16.353 6.617 1.00 87.69 409 LEU A CA 1
ATOM 3253 C C . LEU A 1 409 ? -7.072 -16.242 6.569 1.00 87.69 409 LEU A C 1
ATOM 3255 O O . LEU A 1 409 ? -7.758 -16.917 7.330 1.00 87.69 409 LEU A O 1
ATOM 3259 N N . VAL A 1 410 ? -7.627 -15.464 5.635 1.00 85.62 410 VAL A N 1
ATOM 3260 C CA . VAL A 1 410 ? -9.085 -15.339 5.432 1.00 85.62 410 VAL A CA 1
ATOM 3261 C C . VAL A 1 410 ? -9.742 -16.697 5.160 1.00 85.62 410 VAL A C 1
ATOM 3263 O O . VAL A 1 410 ? -10.818 -16.974 5.694 1.00 85.62 410 VAL A O 1
ATOM 3266 N N . ALA A 1 411 ? -9.112 -17.539 4.334 1.00 81.62 411 ALA A N 1
ATOM 3267 C CA . ALA A 1 411 ? -9.620 -18.871 4.015 1.00 81.62 411 ALA A CA 1
ATOM 3268 C C . ALA A 1 411 ? -9.590 -19.807 5.235 1.00 81.62 411 ALA A C 1
ATOM 3270 O O . ALA A 1 411 ? -10.591 -20.450 5.533 1.00 81.62 411 ALA A O 1
ATOM 3271 N N . GLU A 1 412 ? -8.476 -19.842 5.965 1.00 85.06 412 GLU A N 1
ATOM 3272 C CA . GLU A 1 412 ? -8.279 -20.702 7.141 1.00 85.06 412 GLU A CA 1
ATOM 3273 C C . GLU A 1 412 ? -9.153 -20.297 8.337 1.00 85.06 412 GLU A C 1
ATOM 3275 O O . GLU A 1 412 ? -9.542 -21.146 9.142 1.00 85.06 412 GLU A O 1
ATOM 3280 N N . LEU A 1 413 ? -9.489 -19.009 8.451 1.00 85.44 413 LEU A N 1
ATOM 3281 C CA . LEU A 1 413 ? -10.420 -18.487 9.453 1.00 85.44 413 LEU A CA 1
ATOM 3282 C C . LEU A 1 413 ? -11.897 -18.624 9.047 1.00 85.44 413 LEU A C 1
ATOM 3284 O O . LEU A 1 413 ? -12.772 -18.281 9.836 1.00 85.44 413 LEU A O 1
ATOM 3288 N N . ASN A 1 414 ? -12.192 -19.132 7.843 1.00 83.31 414 ASN A N 1
ATOM 3289 C CA . ASN A 1 414 ? -13.549 -19.246 7.295 1.00 83.31 414 ASN A CA 1
ATOM 3290 C C . ASN A 1 414 ? -14.347 -17.928 7.353 1.00 83.31 414 ASN A C 1
ATOM 3292 O O . ASN A 1 414 ? -15.557 -17.933 7.592 1.00 83.31 414 ASN A O 1
ATOM 3296 N N . ILE A 1 415 ? -13.681 -16.790 7.130 1.00 83.62 415 ILE A N 1
ATOM 3297 C CA . ILE A 1 415 ? -14.351 -15.486 7.154 1.00 83.62 415 ILE A CA 1
ATOM 3298 C C . ILE A 1 415 ? -15.322 -15.400 5.964 1.00 83.62 415 ILE A C 1
ATOM 3300 O O . ILE A 1 415 ? -14.905 -15.638 4.821 1.00 83.62 415 ILE A O 1
ATOM 3304 N N . PRO A 1 416 ? -16.608 -15.058 6.184 1.00 78.62 416 PRO A N 1
ATOM 3305 C CA . PRO A 1 416 ? -17.580 -14.938 5.106 1.00 78.62 416 PRO A CA 1
ATOM 3306 C C . PRO A 1 416 ? -17.123 -13.924 4.058 1.00 78.62 416 PRO A C 1
ATOM 3308 O O . PRO A 1 416 ? -16.724 -12.806 4.381 1.00 78.62 416 PRO A O 1
ATOM 3311 N N . ARG A 1 417 ? -17.208 -14.302 2.781 1.00 78.19 417 ARG A N 1
ATOM 3312 C CA . ARG A 1 417 ? -16.960 -13.365 1.683 1.00 78.19 417 ARG A CA 1
ATOM 3313 C C . ARG A 1 417 ? -18.181 -12.480 1.484 1.00 78.19 417 ARG A C 1
ATOM 3315 O O . ARG A 1 417 ? -19.305 -12.975 1.431 1.00 78.19 417 ARG A O 1
ATOM 3322 N N . ASN A 1 418 ? -17.938 -11.189 1.306 1.00 83.00 418 ASN A N 1
ATOM 3323 C CA . ASN A 1 418 ? -18.948 -10.208 0.951 1.00 83.00 418 ASN A CA 1
ATOM 3324 C C . ASN A 1 418 ? -18.493 -9.466 -0.314 1.00 83.00 418 ASN A C 1
ATOM 3326 O O . ASN A 1 418 ? -17.305 -9.215 -0.486 1.00 83.00 418 ASN A O 1
ATOM 3330 N N . LEU A 1 419 ? -19.424 -9.156 -1.217 1.00 81.94 419 LEU A N 1
ATOM 3331 C CA . LEU A 1 419 ? -19.124 -8.400 -2.437 1.00 81.94 419 LEU A CA 1
ATOM 3332 C C . LEU A 1 419 ? -19.082 -6.884 -2.191 1.00 81.94 419 LEU A C 1
ATOM 3334 O O . LEU A 1 419 ? -18.575 -6.149 -3.029 1.00 81.94 419 LEU A O 1
ATOM 3338 N N . SER A 1 420 ? -19.622 -6.407 -1.067 1.00 84.69 420 SER A N 1
ATOM 3339 C CA . SER A 1 420 ? -19.719 -4.984 -0.720 1.00 84.69 420 SER A CA 1
ATOM 3340 C C . SER A 1 420 ? -18.521 -4.442 0.069 1.00 84.69 420 SER A C 1
ATOM 3342 O O . SER A 1 420 ? -18.442 -3.230 0.278 1.00 84.69 420 SER A O 1
ATOM 3344 N N . HIS A 1 421 ? -17.659 -5.314 0.605 1.00 84.69 421 HIS A N 1
ATOM 3345 C CA . HIS A 1 421 ? -16.506 -4.928 1.422 1.00 84.69 421 HIS A CA 1
ATOM 3346 C C . HIS A 1 421 ? -15.481 -6.058 1.568 1.00 84.69 421 HIS A C 1
ATOM 3348 O O . HIS A 1 421 ? -15.800 -7.243 1.450 1.00 84.69 421 HIS A O 1
ATOM 3354 N N . THR A 1 422 ? -14.250 -5.678 1.899 1.00 84.06 422 THR A N 1
ATOM 3355 C CA . THR A 1 422 ? -13.144 -6.593 2.188 1.00 84.06 422 THR A CA 1
ATOM 3356 C C . THR A 1 422 ? -13.331 -7.324 3.528 1.00 84.06 422 THR A C 1
ATOM 3358 O O . THR A 1 422 ? -13.862 -6.741 4.479 1.00 84.06 422 THR A O 1
ATOM 3361 N N . PRO A 1 423 ? -12.909 -8.601 3.635 1.00 86.12 423 PRO A N 1
ATOM 3362 C CA . PRO A 1 423 ? -12.988 -9.362 4.883 1.00 86.12 423 PRO A CA 1
ATOM 3363 C C . PRO A 1 423 ? -12.030 -8.799 5.946 1.00 86.12 423 PRO A C 1
ATOM 3365 O O . PRO A 1 423 ? -10.981 -8.262 5.603 1.00 86.12 423 PRO A O 1
ATOM 3368 N N . LEU A 1 424 ? -12.363 -8.995 7.228 1.00 89.62 424 LEU A N 1
ATOM 3369 C CA . LEU A 1 424 ? -11.602 -8.603 8.433 1.00 89.62 424 LEU A CA 1
ATOM 3370 C C . LEU A 1 424 ? -11.439 -7.098 8.683 1.00 89.62 424 LEU A C 1
ATOM 3372 O O . LEU A 1 424 ? -11.568 -6.677 9.823 1.00 89.62 424 LEU A O 1
ATOM 3376 N N . PHE A 1 425 ? -11.172 -6.287 7.664 1.00 92.88 425 PHE A N 1
ATOM 3377 C CA . PHE A 1 425 ? -11.040 -4.838 7.803 1.00 92.88 425 PHE A CA 1
ATOM 3378 C C . PHE A 1 425 ? -11.527 -4.128 6.548 1.00 92.88 425 PHE A C 1
ATOM 3380 O O . PHE A 1 425 ? -11.457 -4.672 5.448 1.00 92.88 425 PHE A O 1
ATOM 3387 N N . GLN A 1 426 ? -11.998 -2.894 6.714 1.00 94.56 426 GLN A N 1
ATOM 3388 C CA . GLN A 1 426 ? -12.455 -2.026 5.622 1.00 94.56 426 GLN A CA 1
ATOM 3389 C C . GLN A 1 426 ? -11.636 -0.741 5.517 1.00 94.56 426 GLN A C 1
ATOM 3391 O O . GLN A 1 426 ? -11.872 0.079 4.633 1.00 94.56 426 GLN A O 1
ATOM 3396 N N . VAL A 1 427 ? -10.670 -0.575 6.419 1.00 96.56 427 VAL A N 1
ATOM 3397 C CA . VAL A 1 427 ? -9.785 0.578 6.483 1.00 96.56 427 VAL A CA 1
ATOM 3398 C C . VAL A 1 427 ? -8.341 0.097 6.491 1.00 96.56 427 VAL A C 1
ATOM 3400 O O . VAL A 1 427 ? -8.021 -0.903 7.139 1.00 96.56 427 VAL A O 1
ATOM 3403 N N . MET A 1 428 ? -7.477 0.808 5.770 1.00 95.88 428 MET A N 1
ATOM 3404 C CA . MET A 1 428 ? -6.049 0.516 5.681 1.00 95.88 428 MET A CA 1
ATOM 3405 C C . MET A 1 428 ? -5.210 1.713 6.139 1.00 95.88 428 MET A C 1
ATOM 3407 O O . MET A 1 428 ? -5.596 2.866 5.952 1.00 95.88 428 MET A O 1
ATOM 3411 N N . ILE A 1 429 ? -4.045 1.443 6.722 1.00 96.50 429 ILE A N 1
ATOM 3412 C CA . ILE A 1 429 ? -2.989 2.434 6.936 1.00 96.50 429 ILE A CA 1
ATOM 3413 C C . ILE A 1 429 ? -1.694 1.930 6.309 1.00 96.50 429 ILE A C 1
ATOM 3415 O O . ILE A 1 429 ? -1.249 0.822 6.594 1.00 96.50 429 ILE A O 1
ATOM 3419 N N . ALA A 1 430 ? -1.080 2.747 5.461 1.00 90.94 430 ALA A N 1
ATOM 3420 C CA . ALA A 1 430 ? 0.194 2.454 4.825 1.00 90.94 430 ALA A CA 1
ATOM 3421 C C . ALA A 1 430 ? 1.213 3.539 5.178 1.00 90.94 430 ALA A C 1
ATOM 3423 O O . ALA A 1 430 ? 0.915 4.733 5.162 1.00 90.94 430 ALA A O 1
ATOM 3424 N N . PHE A 1 431 ? 2.431 3.118 5.512 1.00 89.88 431 PHE A N 1
ATOM 3425 C CA . PHE A 1 431 ? 3.510 4.020 5.896 1.00 89.88 431 PHE A CA 1
ATOM 3426 C C . PHE A 1 431 ? 4.726 3.797 5.003 1.00 89.88 431 PHE A C 1
ATOM 3428 O O . PHE A 1 431 ? 5.333 2.725 4.996 1.00 89.88 431 PHE A O 1
ATOM 3435 N N . HIS A 1 432 ? 5.083 4.834 4.256 1.00 81.81 432 HIS A N 1
ATOM 3436 C CA . HIS A 1 432 ? 6.094 4.806 3.212 1.00 81.81 432 HIS A CA 1
ATOM 3437 C C . HIS A 1 432 ? 7.316 5.609 3.651 1.00 81.81 432 HIS A C 1
ATOM 3439 O O . HIS A 1 432 ? 7.309 6.843 3.686 1.00 81.81 432 HIS A O 1
ATOM 3445 N N . ASN A 1 433 ? 8.401 4.895 3.946 1.00 69.19 433 ASN A N 1
ATOM 3446 C CA . ASN A 1 433 ? 9.711 5.494 4.179 1.00 69.19 433 ASN A CA 1
ATOM 3447 C C . ASN A 1 433 ? 10.444 5.660 2.849 1.00 69.19 433 ASN A C 1
ATOM 3449 O O . ASN A 1 433 ? 11.177 4.769 2.417 1.00 69.19 433 ASN A O 1
ATOM 3453 N N . ILE A 1 434 ? 10.294 6.818 2.204 1.00 55.12 434 ILE A N 1
ATOM 3454 C CA . ILE A 1 434 ? 11.113 7.157 1.038 1.00 55.12 434 ILE A CA 1
ATOM 3455 C C . ILE A 1 434 ? 12.465 7.645 1.563 1.00 55.12 434 ILE A C 1
ATOM 3457 O O . ILE A 1 434 ? 12.737 8.843 1.656 1.00 55.12 434 ILE A O 1
ATOM 3461 N N . THR A 1 435 ? 13.325 6.706 1.967 1.00 39.34 435 THR A N 1
ATOM 3462 C CA . THR A 1 435 ? 14.691 7.063 2.355 1.00 39.34 435 THR A CA 1
ATOM 3463 C C . THR A 1 435 ? 15.426 7.610 1.134 1.00 39.34 435 THR A C 1
ATOM 3465 O O . THR A 1 435 ? 15.529 6.966 0.093 1.00 39.34 435 THR A O 1
ATOM 3468 N N . THR A 1 436 ? 15.956 8.825 1.253 1.00 34.09 436 THR A N 1
ATOM 3469 C CA . THR A 1 436 ? 16.890 9.422 0.295 1.00 34.09 436 THR A CA 1
ATOM 3470 C C . THR A 1 436 ? 18.257 8.742 0.416 1.00 34.09 436 THR A C 1
ATOM 3472 O O . THR A 1 436 ? 19.245 9.389 0.747 1.00 34.09 436 THR A O 1
ATOM 3475 N N . ASN A 1 437 ? 18.332 7.431 0.200 1.00 27.42 437 ASN A N 1
ATOM 3476 C CA . ASN A 1 437 ? 19.590 6.692 0.130 1.00 27.42 437 ASN A CA 1
ATOM 3477 C C . ASN A 1 437 ? 19.880 6.306 -1.324 1.00 27.42 437 ASN A C 1
ATOM 3479 O O . ASN A 1 437 ? 19.911 5.141 -1.698 1.00 27.42 437 ASN A O 1
ATOM 3483 N N . SER A 1 438 ? 20.130 7.314 -2.161 1.00 31.61 438 SER A N 1
ATOM 3484 C CA . SER A 1 438 ? 20.776 7.131 -3.467 1.00 31.61 438 SER A CA 1
ATOM 3485 C C . SER A 1 438 ? 21.601 8.374 -3.799 1.00 31.61 438 SER A C 1
ATOM 3487 O O . SER A 1 438 ? 21.166 9.270 -4.517 1.00 31.61 438 SER A O 1
ATOM 3489 N N . GLY A 1 439 ? 22.791 8.456 -3.204 1.00 26.77 439 GLY A N 1
ATOM 3490 C CA . GLY A 1 439 ? 23.731 9.553 -3.425 1.00 26.77 439 GLY A CA 1
ATOM 3491 C C . GLY A 1 439 ? 24.992 9.457 -2.570 1.00 26.77 439 GLY A C 1
ATOM 3492 O O . GLY A 1 439 ? 25.464 10.471 -2.066 1.00 26.77 439 GLY A O 1
ATOM 3493 N N . ALA A 1 440 ? 25.529 8.253 -2.354 1.00 21.98 440 ALA A N 1
ATOM 3494 C CA . ALA A 1 440 ? 26.868 8.126 -1.797 1.00 21.98 440 ALA A CA 1
ATOM 3495 C C . ALA A 1 440 ? 27.915 8.365 -2.899 1.00 21.98 440 ALA A C 1
ATOM 3497 O O . ALA A 1 440 ? 27.924 7.679 -3.916 1.00 21.98 440 ALA A O 1
ATOM 3498 N N . ALA A 1 441 ? 28.819 9.302 -2.604 1.00 23.00 441 ALA A N 1
ATOM 3499 C CA . ALA A 1 441 ? 30.150 9.502 -3.176 1.00 23.00 441 ALA A CA 1
ATOM 3500 C C . ALA A 1 441 ? 30.280 10.139 -4.578 1.00 23.00 441 ALA A C 1
ATOM 3502 O O . ALA A 1 441 ? 30.471 9.467 -5.584 1.00 23.00 441 ALA A O 1
ATOM 3503 N N . SER A 1 442 ? 30.461 11.464 -4.584 1.00 24.92 442 SER A N 1
ATOM 3504 C CA . SER A 1 442 ? 31.627 12.053 -5.258 1.00 24.92 442 SER A CA 1
ATOM 3505 C C . SER A 1 442 ? 32.108 13.298 -4.505 1.00 24.92 442 SER A C 1
ATOM 3507 O O . SER A 1 442 ? 31.404 14.302 -4.416 1.00 24.92 442 SER A O 1
ATOM 3509 N N . ASN A 1 443 ? 33.313 13.205 -3.942 1.00 24.78 443 ASN A N 1
ATOM 3510 C CA . ASN A 1 443 ? 34.083 14.314 -3.379 1.00 24.78 443 ASN A CA 1
ATOM 3511 C C . ASN A 1 443 ? 34.342 15.414 -4.425 1.00 24.78 443 ASN A C 1
ATOM 3513 O O . ASN A 1 443 ? 34.617 15.095 -5.578 1.00 24.78 443 ASN A O 1
ATOM 3517 N N . GLY A 1 444 ? 34.417 16.678 -3.988 1.00 21.14 444 GLY A N 1
ATOM 3518 C CA . GLY A 1 444 ? 35.159 17.718 -4.715 1.00 21.14 444 GLY A CA 1
ATOM 3519 C C . GLY A 1 444 ? 34.544 19.118 -4.683 1.00 21.14 444 GLY A C 1
ATOM 3520 O O . GLY A 1 444 ? 33.636 19.421 -5.439 1.00 21.14 444 GLY A O 1
ATOM 3521 N N . ALA A 1 445 ? 35.091 19.959 -3.806 1.00 22.30 445 ALA A N 1
ATOM 3522 C CA . ALA A 1 445 ? 34.991 21.417 -3.698 1.00 22.30 445 ALA A CA 1
ATOM 3523 C C . ALA A 1 445 ? 34.465 22.236 -4.903 1.00 22.30 445 ALA A C 1
ATOM 3525 O O . ALA A 1 445 ? 34.990 22.130 -6.004 1.00 22.30 445 ALA A O 1
ATOM 3526 N N . SER A 1 446 ? 33.627 23.246 -4.623 1.00 24.05 446 SER A N 1
ATOM 3527 C CA . SER A 1 446 ? 33.996 24.647 -4.897 1.00 24.05 446 SER A CA 1
ATOM 3528 C C . SER A 1 446 ? 33.076 25.638 -4.172 1.00 24.05 446 SER A C 1
ATOM 3530 O O . SER A 1 446 ? 31.865 25.455 -4.084 1.00 24.05 446 SER A O 1
ATOM 3532 N N . LYS A 1 447 ? 33.697 26.686 -3.629 1.00 27.02 447 LYS A N 1
ATOM 3533 C CA . LYS A 1 447 ? 33.089 27.838 -2.959 1.00 27.02 447 LYS A CA 1
ATOM 3534 C C . LYS A 1 447 ? 32.626 28.892 -3.980 1.00 27.02 447 LYS A C 1
ATOM 3536 O O . LYS A 1 447 ? 33.214 29.019 -5.047 1.00 27.02 447 LYS A O 1
ATOM 3541 N N . ASN A 1 448 ? 31.728 29.753 -3.491 1.00 24.05 448 ASN A N 1
ATOM 3542 C CA . ASN A 1 448 ? 31.403 31.125 -3.917 1.00 24.05 448 ASN A CA 1
ATOM 3543 C C . ASN A 1 448 ? 30.311 31.320 -4.978 1.00 24.05 448 ASN A C 1
ATOM 3545 O O . ASN A 1 448 ? 30.389 30.804 -6.085 1.00 24.05 448 ASN A O 1
ATOM 3549 N N . GLY A 1 449 ? 29.375 32.223 -4.653 1.00 23.20 449 GLY A N 1
ATOM 3550 C CA . GLY A 1 449 ? 28.591 32.957 -5.648 1.00 23.20 449 GLY A CA 1
ATOM 3551 C C . GLY A 1 449 ? 27.166 33.286 -5.220 1.00 23.20 449 GLY A C 1
ATOM 3552 O O . GLY A 1 449 ? 26.223 32.682 -5.710 1.00 23.20 449 GLY A O 1
ATOM 3553 N N . ALA A 1 450 ? 26.994 34.263 -4.330 1.00 22.94 450 ALA A N 1
ATOM 3554 C CA . ALA A 1 450 ? 25.698 34.895 -4.115 1.00 22.94 450 ALA A CA 1
ATOM 3555 C C . ALA A 1 450 ? 25.329 35.760 -5.332 1.00 22.94 450 ALA A C 1
ATOM 3557 O O . ALA A 1 450 ? 26.103 36.642 -5.690 1.00 22.94 450 ALA A O 1
ATOM 3558 N N . SER A 1 451 ? 24.133 35.590 -5.900 1.00 24.61 451 SER A N 1
ATOM 3559 C CA . SER A 1 451 ? 23.346 36.730 -6.383 1.00 24.61 451 SER A CA 1
ATOM 3560 C C . SER A 1 451 ? 21.874 36.372 -6.575 1.00 24.61 451 SER A C 1
ATOM 3562 O O . SER A 1 451 ? 21.511 35.282 -7.006 1.00 24.61 451 SER A O 1
ATOM 3564 N N . LYS A 1 452 ? 21.052 37.339 -6.182 1.00 28.41 452 LYS A N 1
ATOM 3565 C CA . LYS A 1 452 ? 19.595 37.365 -6.112 1.00 28.41 452 LYS A CA 1
ATOM 3566 C C . LYS A 1 452 ? 19.000 37.567 -7.507 1.00 28.41 452 LYS A C 1
ATOM 3568 O O . LYS A 1 452 ? 19.522 38.379 -8.259 1.00 28.41 452 LYS A O 1
ATOM 3573 N N . ASN A 1 453 ? 17.869 36.921 -7.786 1.00 26.55 453 ASN A N 1
ATOM 3574 C CA . ASN A 1 453 ? 16.672 37.584 -8.319 1.00 26.55 453 ASN A CA 1
ATOM 3575 C C . ASN A 1 453 ? 15.457 36.651 -8.251 1.00 26.55 453 ASN A C 1
ATOM 3577 O O . ASN A 1 453 ? 15.564 35.442 -8.435 1.00 26.55 453 ASN A O 1
ATOM 3581 N N . GLY A 1 454 ? 14.324 37.238 -7.866 1.00 25.48 454 GLY A N 1
ATOM 3582 C CA . GLY A 1 454 ? 13.113 36.541 -7.464 1.00 25.48 454 GLY A CA 1
ATOM 3583 C C . GLY A 1 454 ? 12.200 36.142 -8.619 1.00 25.48 454 GLY A C 1
ATOM 3584 O O . GLY A 1 454 ? 11.954 36.923 -9.531 1.00 25.48 454 GLY A O 1
ATOM 3585 N N . ALA A 1 455 ? 11.637 34.946 -8.480 1.00 24.19 455 ALA A N 1
ATOM 3586 C CA . ALA A 1 455 ? 10.293 34.574 -8.896 1.00 24.19 455 ALA A CA 1
ATOM 3587 C C . ALA A 1 455 ? 9.872 33.386 -8.010 1.00 24.19 455 ALA A C 1
ATOM 3589 O O . ALA A 1 455 ? 10.630 32.434 -7.862 1.00 24.19 455 ALA A O 1
ATOM 3590 N N . SER A 1 456 ? 8.719 33.522 -7.351 1.00 25.86 456 SER A N 1
ATOM 3591 C CA . SER A 1 456 ? 7.922 32.498 -6.654 1.00 25.86 456 SER A CA 1
ATOM 3592 C C . SER A 1 456 ? 8.665 31.304 -6.017 1.00 25.86 456 SER A C 1
ATOM 3594 O O . SER A 1 456 ? 8.908 30.279 -6.646 1.00 25.86 456 SER A O 1
ATOM 3596 N N . LYS A 1 457 ? 8.965 31.408 -4.715 1.00 26.94 457 LYS A N 1
ATOM 3597 C CA . LYS A 1 457 ? 9.320 30.263 -3.864 1.00 26.94 457 LYS A CA 1
ATOM 3598 C C . LYS A 1 457 ? 8.053 29.753 -3.181 1.00 26.94 457 LYS A C 1
ATOM 3600 O O . LYS A 1 457 ? 7.725 30.249 -2.114 1.00 26.94 457 LYS A O 1
ATOM 3605 N N . ASN A 1 458 ? 7.371 28.790 -3.789 1.00 28.17 458 ASN A N 1
ATOM 3606 C CA . ASN A 1 458 ? 6.478 27.855 -3.102 1.00 28.17 458 ASN A CA 1
ATOM 3607 C C . ASN A 1 458 ? 6.442 26.562 -3.923 1.00 28.17 458 ASN A C 1
ATOM 3609 O O . ASN A 1 458 ? 6.025 26.572 -5.075 1.00 28.17 458 ASN A O 1
ATOM 3613 N N . GLY A 1 459 ? 6.933 25.475 -3.325 1.00 27.69 459 GLY A N 1
ATOM 3614 C CA . GLY A 1 459 ? 7.083 24.164 -3.955 1.00 27.69 459 GLY A CA 1
ATOM 3615 C C . GLY A 1 459 ? 8.551 23.779 -4.106 1.00 27.69 459 GLY A C 1
ATOM 3616 O O . GLY A 1 459 ? 9.161 24.013 -5.145 1.00 27.69 459 GLY A O 1
ATOM 3617 N N . ALA A 1 460 ? 9.142 23.185 -3.067 1.00 28.25 460 ALA A N 1
ATOM 3618 C CA . ALA A 1 460 ? 10.379 22.431 -3.232 1.00 28.25 460 ALA A CA 1
ATOM 3619 C C . ALA A 1 460 ? 10.079 21.238 -4.159 1.00 28.25 460 ALA A C 1
ATOM 3621 O O . ALA A 1 460 ? 9.573 20.208 -3.717 1.00 28.25 460 ALA A O 1
ATOM 3622 N N . SER A 1 461 ? 10.306 21.423 -5.461 1.00 35.81 461 SER A N 1
ATOM 3623 C CA . SER A 1 461 ? 10.283 20.350 -6.451 1.00 35.81 461 SER A CA 1
ATOM 3624 C C . SER A 1 461 ? 11.488 19.450 -6.185 1.00 35.81 461 SER A C 1
ATOM 3626 O O . SER A 1 461 ? 12.635 19.819 -6.439 1.00 35.81 461 SER A O 1
ATOM 3628 N N . ASN A 1 462 ? 11.232 18.290 -5.586 1.00 42.88 462 ASN A N 1
ATOM 3629 C CA . ASN A 1 462 ? 12.238 17.272 -5.315 1.00 42.88 462 ASN A CA 1
ATOM 3630 C C . ASN A 1 462 ? 12.567 16.541 -6.624 1.00 42.88 462 ASN A C 1
ATOM 3632 O O . ASN A 1 462 ? 11.943 15.527 -6.932 1.00 42.88 462 ASN A O 1
ATOM 3636 N N . SER A 1 463 ? 13.533 17.036 -7.406 1.00 46.91 463 SER A N 1
ATOM 3637 C CA . SER A 1 463 ? 13.957 16.327 -8.618 1.00 46.91 463 SER A CA 1
ATOM 3638 C C . SER A 1 463 ? 14.824 15.114 -8.249 1.00 46.91 463 SER A C 1
ATOM 3640 O O . SER A 1 463 ? 16.001 15.261 -7.902 1.00 46.91 463 SER A O 1
ATOM 3642 N N . ARG A 1 464 ? 14.272 13.901 -8.354 1.00 69.25 464 ARG A N 1
ATOM 3643 C CA . ARG A 1 464 ? 15.076 12.675 -8.503 1.00 69.25 464 ARG A CA 1
ATOM 3644 C C . ARG A 1 464 ? 15.819 12.769 -9.845 1.00 69.25 464 ARG A C 1
ATOM 3646 O O . ARG A 1 464 ? 15.404 13.525 -10.719 1.00 69.25 464 ARG A O 1
ATOM 3653 N N . ARG A 1 465 ? 16.929 12.050 -10.035 1.00 81.56 465 ARG A N 1
ATOM 3654 C CA . ARG A 1 465 ? 17.640 12.039 -11.327 1.00 81.56 465 ARG A CA 1
ATOM 3655 C C . ARG A 1 465 ? 17.652 10.658 -11.964 1.00 81.56 465 ARG A C 1
ATOM 3657 O O . ARG A 1 465 ? 17.942 9.665 -11.298 1.00 81.56 465 ARG A O 1
ATOM 3664 N N . ILE A 1 466 ? 17.388 10.626 -13.267 1.00 85.88 466 ILE A N 1
ATOM 3665 C CA . ILE A 1 466 ? 17.672 9.491 -14.154 1.00 85.88 466 ILE A CA 1
ATOM 3666 C C . ILE A 1 466 ? 18.789 9.959 -15.082 1.00 85.88 466 ILE A C 1
ATOM 3668 O O . ILE A 1 466 ? 18.563 10.682 -16.051 1.00 85.88 466 ILE A O 1
ATOM 3672 N N . GLY A 1 467 ? 20.027 9.640 -14.708 1.00 84.19 467 GLY A N 1
ATOM 3673 C CA . GLY A 1 467 ? 21.202 10.240 -15.337 1.00 84.19 467 GLY A CA 1
ATOM 3674 C C . GLY A 1 467 ? 21.216 11.759 -15.238 1.00 84.19 467 GLY A C 1
ATOM 3675 O O . GLY A 1 467 ? 21.192 12.340 -14.151 1.00 84.19 467 GLY A O 1
ATOM 3676 N N . ASP A 1 468 ? 21.271 12.413 -16.389 1.00 87.44 468 ASP A N 1
ATOM 3677 C CA . ASP A 1 468 ? 21.256 13.864 -16.484 1.00 87.44 468 ASP A CA 1
ATOM 3678 C C . ASP A 1 468 ? 19.848 14.473 -16.432 1.00 87.44 468 ASP A C 1
ATOM 3680 O O . ASP A 1 468 ? 19.744 15.684 -16.245 1.00 87.44 468 ASP A O 1
ATOM 3684 N N . LEU A 1 469 ? 18.790 13.660 -16.509 1.00 92.75 469 LEU A N 1
ATOM 3685 C CA . LEU A 1 469 ? 17.401 14.113 -16.476 1.00 92.75 469 LEU A CA 1
ATOM 3686 C C . LEU A 1 469 ? 16.956 14.455 -15.056 1.00 92.75 469 LEU A C 1
ATOM 3688 O O . LEU A 1 469 ? 17.243 13.715 -14.110 1.00 92.75 469 LEU A O 1
ATOM 3692 N N . GLN A 1 470 ? 16.208 15.545 -14.925 1.00 91.62 470 GLN A N 1
ATOM 3693 C CA . GLN A 1 470 ? 15.421 15.834 -13.732 1.00 91.62 470 GLN A CA 1
ATOM 3694 C C . GLN A 1 470 ? 14.107 15.056 -13.803 1.00 91.62 470 GLN A C 1
ATOM 3696 O O . GLN A 1 470 ? 13.481 14.972 -14.858 1.00 91.62 470 GLN A O 1
ATOM 3701 N N . VAL A 1 471 ? 13.716 14.459 -12.683 1.00 87.62 471 VAL A N 1
ATOM 3702 C CA . VAL A 1 471 ? 12.561 13.569 -12.583 1.00 87.62 471 VAL A CA 1
ATOM 3703 C C . VAL A 1 471 ? 11.679 14.014 -11.436 1.00 87.62 471 VAL A C 1
ATOM 3705 O O . VAL A 1 471 ? 12.135 14.085 -10.293 1.00 87.62 471 VAL A O 1
ATOM 3708 N N . SER A 1 472 ? 10.411 14.259 -11.731 1.00 80.38 472 SER A N 1
ATOM 3709 C CA . SER A 1 472 ? 9.385 14.535 -10.729 1.00 80.38 472 SER A CA 1
ATOM 3710 C C . SER A 1 472 ? 8.175 13.625 -10.947 1.00 80.38 472 SER A C 1
ATOM 3712 O O . SER A 1 472 ? 7.857 13.287 -12.090 1.00 80.38 472 SER A O 1
ATOM 3714 N N . PRO A 1 473 ? 7.510 13.166 -9.874 1.00 75.88 473 PRO A N 1
ATOM 3715 C CA . PRO A 1 473 ? 6.245 12.463 -10.018 1.00 75.88 473 PRO A CA 1
ATOM 3716 C C . PRO A 1 473 ? 5.194 13.414 -10.599 1.00 75.88 473 PRO A C 1
ATOM 3718 O O . PRO A 1 473 ? 5.188 14.608 -10.293 1.00 75.88 473 PRO A O 1
ATOM 3721 N N . VAL A 1 474 ? 4.306 12.884 -11.435 1.00 72.38 474 VAL A N 1
ATOM 3722 C CA . VAL A 1 474 ? 3.084 13.589 -11.830 1.00 72.38 474 VAL A CA 1
ATOM 3723 C C . VAL A 1 474 ? 1.967 13.048 -10.955 1.00 72.38 474 VAL A C 1
ATOM 3725 O O . VAL A 1 474 ? 1.571 11.894 -11.113 1.00 72.38 474 VAL A O 1
ATOM 3728 N N . GLU A 1 475 ? 1.504 13.864 -10.011 1.00 60.38 475 GLU A N 1
ATOM 3729 C CA . GLU A 1 475 ? 0.325 13.537 -9.214 1.00 60.38 475 GLU A CA 1
ATOM 3730 C C . GLU A 1 475 ? -0.899 13.530 -10.132 1.00 60.38 475 GLU A C 1
ATOM 3732 O O . GLU A 1 475 ? -1.130 14.459 -10.910 1.00 60.38 475 GLU A O 1
ATOM 3737 N N . PHE A 1 476 ? -1.650 12.441 -10.063 1.00 58.06 476 PHE A N 1
ATOM 3738 C CA . PHE A 1 476 ? -2.914 12.277 -10.748 1.00 58.06 476 PHE A CA 1
ATOM 3739 C C . PHE A 1 476 ? -3.920 11.813 -9.701 1.00 58.06 476 PHE A C 1
ATOM 3741 O O . PHE A 1 476 ? -3.624 10.878 -8.955 1.00 58.06 476 PHE A O 1
ATOM 3748 N N . GLU A 1 477 ? -5.067 12.485 -9.612 1.00 53.75 477 GLU A N 1
ATOM 3749 C CA . GLU A 1 477 ? -6.153 12.066 -8.726 1.00 53.75 477 GLU A CA 1
ATOM 3750 C C . GLU A 1 477 ? -6.601 10.666 -9.161 1.00 53.75 477 GLU A C 1
ATOM 3752 O O . GLU A 1 477 ? -7.084 10.458 -10.272 1.00 53.75 477 GLU A O 1
ATOM 3757 N N . GLY A 1 478 ? -6.310 9.670 -8.327 1.00 53.34 478 GLY A N 1
ATOM 3758 C CA . GLY A 1 478 ? -6.669 8.290 -8.607 1.00 53.34 478 GLY A CA 1
ATOM 3759 C C . GLY A 1 478 ? -8.160 8.076 -8.374 1.00 53.34 478 GLY A C 1
ATOM 3760 O O . GLY A 1 478 ? -8.639 8.278 -7.264 1.00 53.34 478 GLY A O 1
ATOM 3761 N N . ASP A 1 479 ? -8.862 7.580 -9.391 1.00 65.50 479 ASP A N 1
ATOM 3762 C CA . ASP A 1 479 ? -10.280 7.194 -9.309 1.00 65.50 479 ASP A CA 1
ATOM 3763 C C . ASP A 1 479 ? -10.499 5.839 -8.591 1.00 65.50 479 ASP A C 1
ATOM 3765 O O . ASP A 1 479 ? -11.581 5.261 -8.712 1.00 65.50 479 ASP A O 1
ATOM 3769 N N . ILE A 1 480 ? -9.490 5.263 -7.917 1.00 66.88 480 ILE A N 1
ATOM 3770 C CA . ILE A 1 480 ? -9.541 3.884 -7.392 1.00 66.88 480 ILE A CA 1
ATOM 3771 C C . ILE A 1 480 ? -9.366 3.854 -5.869 1.00 66.88 480 ILE A C 1
ATOM 3773 O O . ILE A 1 480 ? -8.352 4.305 -5.345 1.00 66.88 480 ILE A O 1
ATOM 3777 N N . ALA A 1 481 ? -10.329 3.251 -5.169 1.00 78.44 481 ALA A N 1
ATOM 3778 C CA . ALA A 1 481 ? -10.282 2.962 -3.738 1.00 78.44 481 ALA A CA 1
ATOM 3779 C C . ALA A 1 481 ? -10.543 1.468 -3.473 1.00 78.44 481 ALA A C 1
ATOM 3781 O O . ALA A 1 481 ? -11.650 0.961 -3.670 1.00 78.44 481 ALA A O 1
ATOM 3782 N N . HIS A 1 482 ? -9.514 0.756 -2.999 1.00 79.31 482 HIS A N 1
ATOM 3783 C CA . HIS A 1 482 ? -9.595 -0.669 -2.635 1.00 79.31 482 HIS A CA 1
ATOM 3784 C C . HIS A 1 482 ? -10.329 -0.929 -1.316 1.00 79.31 482 HIS A C 1
ATOM 3786 O O . HIS A 1 482 ? -10.890 -2.006 -1.116 1.00 79.31 482 HIS A O 1
ATOM 3792 N N . PHE A 1 483 ? -10.337 0.068 -0.440 1.00 89.19 483 PHE A N 1
ATOM 3793 C CA . PHE A 1 483 ? -10.918 0.035 0.896 1.00 89.19 483 PHE A CA 1
ATOM 3794 C C . PHE A 1 483 ? -11.892 1.202 1.047 1.00 89.19 483 PHE A C 1
ATOM 3796 O O . PHE A 1 483 ? -11.885 2.124 0.230 1.00 89.19 483 PHE A O 1
ATOM 3803 N N . ASP A 1 484 ? -12.712 1.188 2.094 1.00 94.12 484 ASP A N 1
ATOM 3804 C CA . ASP A 1 484 ? -13.610 2.310 2.374 1.00 94.12 484 ASP A CA 1
ATOM 3805 C C . ASP A 1 484 ? -12.807 3.590 2.634 1.00 94.12 484 ASP A C 1
ATOM 3807 O O . ASP A 1 484 ? -13.160 4.660 2.138 1.00 94.12 484 ASP A O 1
ATOM 3811 N N . LEU A 1 485 ? -11.706 3.451 3.379 1.00 95.75 485 LEU A N 1
ATOM 3812 C CA . LEU A 1 485 ? -10.770 4.518 3.707 1.00 95.75 485 LEU A CA 1
ATOM 3813 C C . LEU A 1 485 ? -9.340 3.962 3.773 1.00 95.75 485 LEU A C 1
ATOM 3815 O O . LEU A 1 485 ? -9.101 2.897 4.336 1.00 95.75 485 LEU A O 1
ATOM 3819 N N . THR A 1 486 ? -8.371 4.681 3.223 1.00 95.38 486 THR A N 1
ATOM 3820 C CA . THR A 1 486 ? -6.942 4.360 3.310 1.00 95.38 486 THR A CA 1
ATOM 3821 C C . THR A 1 486 ? -6.178 5.596 3.747 1.00 95.38 486 THR A C 1
ATOM 3823 O O . THR A 1 486 ? -6.263 6.628 3.089 1.00 95.38 486 THR A O 1
ATOM 3826 N N . LEU A 1 487 ? -5.433 5.495 4.846 1.00 96.81 487 LEU A N 1
ATOM 3827 C CA . LEU A 1 487 ? -4.478 6.512 5.268 1.00 96.81 487 LEU A CA 1
ATOM 3828 C C . LEU A 1 487 ? -3.087 6.145 4.747 1.00 96.81 487 LEU A C 1
ATOM 3830 O O . LEU A 1 487 ? -2.425 5.267 5.297 1.00 96.81 487 LEU A O 1
ATOM 3834 N N . ASP A 1 488 ? -2.631 6.844 3.717 1.00 92.00 488 ASP A N 1
ATOM 3835 C CA . ASP A 1 488 ? -1.251 6.768 3.250 1.00 92.00 488 ASP A CA 1
ATOM 3836 C C . ASP A 1 488 ? -0.419 7.862 3.911 1.00 92.00 488 ASP A C 1
ATOM 3838 O O . ASP A 1 488 ? -0.802 9.031 3.935 1.00 92.00 488 ASP A O 1
ATOM 3842 N N . VAL A 1 489 ? 0.744 7.489 4.435 1.00 92.25 489 VAL A N 1
ATOM 3843 C CA . VAL A 1 489 ? 1.686 8.407 5.070 1.00 92.25 489 VAL A CA 1
ATOM 3844 C C . VAL A 1 489 ? 3.047 8.279 4.407 1.00 92.25 489 VAL A C 1
ATOM 3846 O O . VAL A 1 489 ? 3.613 7.193 4.343 1.00 92.25 489 VAL A O 1
ATOM 3849 N N . TYR A 1 490 ? 3.603 9.402 3.969 1.00 87.69 490 TYR A N 1
ATOM 3850 C CA . TYR A 1 490 ? 4.899 9.502 3.314 1.00 87.69 490 TYR A CA 1
ATOM 3851 C C . TYR A 1 490 ? 5.841 10.358 4.156 1.00 87.69 490 TYR A C 1
ATOM 3853 O O . TYR A 1 490 ? 5.606 11.554 4.359 1.00 87.69 490 TYR A O 1
ATOM 3861 N N . GLU A 1 491 ? 6.940 9.762 4.616 1.00 83.56 491 GLU A N 1
ATOM 3862 C CA . GLU A 1 491 ? 8.025 10.504 5.254 1.00 83.56 491 GLU A CA 1
ATOM 3863 C C . GLU A 1 491 ? 9.077 10.889 4.204 1.00 83.56 491 GLU A C 1
ATOM 3865 O O . GLU A 1 491 ? 9.737 10.029 3.618 1.00 83.56 491 GLU A O 1
ATOM 3870 N N . GLN A 1 492 ? 9.244 12.195 3.961 1.00 72.75 492 GLN A N 1
ATOM 3871 C CA . GLN A 1 492 ? 10.194 12.715 2.977 1.00 72.75 492 GLN A CA 1
ATOM 3872 C C . GLN A 1 492 ? 10.847 14.013 3.462 1.00 72.75 492 GLN A C 1
ATOM 3874 O O . GLN A 1 492 ? 10.171 14.985 3.788 1.00 72.75 492 GLN A O 1
ATOM 3879 N N . ALA A 1 493 ? 12.184 14.051 3.467 1.00 69.44 493 ALA A N 1
ATOM 3880 C CA . ALA A 1 493 ? 12.977 15.241 3.808 1.00 69.44 493 ALA A CA 1
ATOM 3881 C C . ALA A 1 493 ? 12.588 15.905 5.153 1.00 69.44 493 ALA A C 1
ATOM 3883 O O . ALA A 1 493 ? 12.620 17.127 5.288 1.00 69.44 493 ALA A O 1
ATOM 3884 N N . GLY A 1 494 ? 12.204 15.100 6.150 1.00 71.81 494 GLY A N 1
ATOM 3885 C CA . GLY A 1 494 ? 11.782 15.576 7.473 1.00 71.81 494 GLY A CA 1
ATOM 3886 C C . GLY A 1 494 ? 10.338 16.085 7.547 1.00 71.81 494 GLY A C 1
ATOM 3887 O O . GLY A 1 494 ? 9.882 16.408 8.640 1.00 71.81 494 GLY A O 1
ATOM 3888 N N . GLN A 1 495 ? 9.614 16.118 6.426 1.00 82.69 495 GLN A N 1
ATOM 3889 C CA . GLN A 1 495 ? 8.175 16.363 6.379 1.00 82.69 495 GLN A CA 1
ATOM 3890 C C . GLN A 1 495 ? 7.412 15.041 6.341 1.00 82.69 495 GLN A C 1
ATOM 3892 O O . GLN A 1 495 ? 7.886 14.050 5.782 1.00 82.69 495 GLN A O 1
ATOM 3897 N N . LEU A 1 496 ? 6.211 15.050 6.911 1.00 90.25 496 LEU A N 1
ATOM 3898 C CA . LEU A 1 496 ? 5.300 13.919 6.878 1.00 90.25 496 LEU A CA 1
ATOM 3899 C C . LEU A 1 496 ? 4.040 14.356 6.131 1.00 90.25 496 LEU A C 1
ATOM 3901 O O . LEU A 1 496 ? 3.253 15.171 6.618 1.00 90.25 496 LEU A O 1
ATOM 3905 N N . ARG A 1 497 ? 3.923 13.881 4.892 1.00 91.38 497 ARG A N 1
ATOM 3906 C CA . ARG A 1 497 ? 2.754 14.101 4.038 1.00 91.38 497 ARG A CA 1
ATOM 3907 C C . ARG A 1 497 ? 1.808 12.934 4.235 1.00 91.38 497 ARG A C 1
ATOM 3909 O O . ARG A 1 497 ? 2.266 11.800 4.337 1.00 91.38 497 ARG A O 1
ATOM 3916 N N . ALA A 1 498 ? 0.518 13.202 4.287 1.00 92.62 498 ALA A N 1
ATOM 3917 C CA . ALA A 1 498 ? -0.487 12.169 4.431 1.00 92.62 498 ALA A CA 1
ATOM 3918 C C . ALA A 1 498 ? -1.610 12.383 3.422 1.00 92.62 498 ALA A C 1
ATOM 3920 O O . ALA A 1 498 ? -1.871 13.506 2.990 1.00 92.62 498 ALA A O 1
ATOM 3921 N N . SER A 1 499 ? -2.277 11.302 3.054 1.00 91.94 499 SER A N 1
ATOM 3922 C CA . SER A 1 499 ? -3.454 11.353 2.204 1.00 91.94 499 SER A CA 1
ATOM 3923 C C . SER A 1 499 ? -4.490 10.336 2.654 1.00 91.94 499 SER A C 1
ATOM 3925 O O . SER A 1 499 ? -4.145 9.215 3.021 1.00 91.94 499 SER A O 1
ATOM 3927 N N . LEU A 1 500 ? -5.760 10.735 2.619 1.00 95.00 500 LEU A N 1
ATOM 3928 C CA . LEU A 1 500 ? -6.901 9.848 2.804 1.00 95.00 500 LEU A CA 1
ATOM 3929 C C . LEU A 1 500 ? -7.482 9.508 1.434 1.00 95.00 500 LEU A C 1
ATOM 3931 O O . LEU A 1 500 ? -8.140 10.350 0.826 1.00 95.00 500 LEU A O 1
ATOM 3935 N N . GLY A 1 501 ? -7.223 8.295 0.951 1.00 91.62 501 GLY A N 1
ATOM 3936 C CA . GLY A 1 501 ? -7.951 7.710 -0.173 1.00 91.62 501 GLY A CA 1
ATOM 3937 C C . GLY A 1 501 ? -9.279 7.147 0.323 1.00 91.62 501 GLY A C 1
ATOM 3938 O O . GLY A 1 501 ? -9.301 6.460 1.341 1.00 91.62 501 GLY A O 1
ATOM 3939 N N . TYR A 1 502 ? -10.388 7.439 -0.344 1.00 93.56 502 TYR A N 1
ATOM 3940 C CA . TYR A 1 502 ? -11.723 7.069 0.132 1.00 93.56 502 TYR A CA 1
ATOM 3941 C C . TYR A 1 502 ? -12.632 6.617 -0.999 1.00 93.56 502 TYR A C 1
ATOM 3943 O O . TYR A 1 502 ? -12.500 7.081 -2.130 1.00 93.56 502 TYR A O 1
ATOM 3951 N N . ASN A 1 503 ? -13.576 5.733 -0.677 1.00 91.94 503 ASN A N 1
ATOM 3952 C CA . ASN A 1 503 ? -14.590 5.276 -1.618 1.00 91.94 503 ASN A CA 1
ATOM 3953 C C . ASN A 1 503 ? -15.679 6.346 -1.813 1.00 91.94 503 ASN A C 1
ATOM 3955 O O . ASN A 1 503 ? -16.396 6.693 -0.871 1.00 91.94 503 ASN A O 1
ATOM 3959 N N . THR A 1 504 ? -15.824 6.849 -3.039 1.00 92.75 504 THR A N 1
ATOM 3960 C CA . THR A 1 504 ? -16.781 7.920 -3.374 1.00 92.75 504 THR A CA 1
ATOM 3961 C C . THR A 1 504 ? -18.230 7.442 -3.455 1.00 92.75 504 THR A C 1
ATOM 3963 O O . THR A 1 504 ? -19.139 8.266 -3.419 1.00 92.75 504 THR A O 1
ATOM 3966 N N . ASP A 1 505 ? -18.478 6.128 -3.480 1.00 92.81 505 ASP A N 1
ATOM 3967 C CA . ASP A 1 505 ? -19.826 5.581 -3.283 1.00 92.81 505 ASP A CA 1
ATOM 3968 C C . ASP A 1 505 ? -20.268 5.650 -1.805 1.00 92.81 505 ASP A C 1
ATOM 3970 O O . ASP A 1 505 ? -21.430 5.378 -1.511 1.00 92.81 505 ASP A O 1
ATOM 3974 N N . LEU A 1 506 ? -19.357 5.963 -0.870 1.00 95.62 506 LEU A N 1
ATOM 3975 C CA . LEU A 1 506 ? -19.618 5.986 0.576 1.00 95.62 506 LEU A CA 1
ATOM 3976 C C . LEU A 1 506 ? -19.469 7.373 1.208 1.00 95.62 506 LEU A C 1
ATOM 3978 O O . LEU A 1 506 ? -20.228 7.694 2.124 1.00 95.62 506 LEU A O 1
ATOM 3982 N N . PHE A 1 507 ? -18.490 8.165 0.765 1.00 96.94 507 PHE A N 1
ATOM 3983 C CA . PHE A 1 507 ? -18.121 9.425 1.412 1.00 96.94 507 PHE A CA 1
ATOM 3984 C C . PHE A 1 507 ? -18.070 10.597 0.432 1.00 96.94 507 PHE A C 1
ATOM 3986 O O . PHE A 1 507 ? -17.566 10.478 -0.686 1.00 96.94 507 PHE A O 1
ATOM 3993 N N . GLU A 1 508 ? -18.508 11.759 0.908 1.00 96.69 508 GLU A N 1
ATOM 3994 C CA . GLU A 1 508 ? -18.266 13.051 0.280 1.00 96.69 508 GLU A CA 1
ATOM 3995 C C . GLU A 1 508 ? -16.887 13.604 0.680 1.00 96.69 508 GLU A C 1
ATOM 3997 O O . GLU A 1 508 ? -16.384 13.379 1.785 1.00 96.69 508 GLU A O 1
ATOM 4002 N N . ALA A 1 509 ? -16.284 14.406 -0.204 1.00 94.50 509 ALA A N 1
ATOM 4003 C CA . ALA A 1 509 ? -14.973 15.017 0.031 1.00 94.50 509 ALA A CA 1
ATOM 4004 C C . ALA A 1 509 ? -14.913 15.837 1.334 1.00 94.50 509 ALA A C 1
ATOM 4006 O O . ALA A 1 509 ? -13.913 15.800 2.049 1.00 94.50 509 ALA A O 1
ATOM 4007 N N . THR A 1 510 ? -16.002 16.532 1.674 1.00 96.31 510 THR A N 1
ATOM 4008 C CA . THR A 1 510 ? -16.124 17.359 2.886 1.00 96.31 510 THR A CA 1
ATOM 4009 C C . THR A 1 510 ? -16.071 16.523 4.169 1.00 96.31 510 THR A C 1
ATOM 4011 O O . THR A 1 510 ? -15.502 16.960 5.173 1.00 96.31 510 THR A O 1
ATOM 4014 N N . THR A 1 511 ? -16.613 15.301 4.153 1.00 96.75 511 THR A N 1
ATOM 4015 C CA . THR A 1 511 ? -16.533 14.364 5.280 1.00 96.75 511 THR A CA 1
ATOM 4016 C C . THR A 1 511 ? -15.096 13.902 5.503 1.00 96.75 511 THR A C 1
ATOM 4018 O O . THR A 1 511 ? -14.633 13.866 6.646 1.00 96.75 511 THR A O 1
ATOM 4021 N N . ILE A 1 512 ? -14.356 13.630 4.429 1.00 97.06 512 ILE A N 1
ATOM 4022 C CA . ILE A 1 512 ? -12.959 13.187 4.503 1.00 97.06 512 ILE A CA 1
ATOM 4023 C C . ILE A 1 512 ? -12.017 14.322 4.908 1.00 97.06 512 ILE A C 1
ATOM 4025 O O . ILE A 1 512 ? -11.147 14.121 5.757 1.00 97.06 512 ILE A O 1
ATOM 4029 N N . GLU A 1 513 ? -12.227 15.529 4.384 1.00 95.88 513 GLU A N 1
ATOM 4030 C CA . GLU A 1 513 ? -11.510 16.734 4.813 1.00 95.88 513 GLU A CA 1
ATOM 4031 C C . GLU A 1 513 ? -11.680 16.969 6.325 1.00 95.88 513 GLU A C 1
ATOM 4033 O O . GLU A 1 513 ? -10.701 17.187 7.047 1.00 95.88 513 GLU A O 1
ATOM 4038 N N . ARG A 1 514 ? -12.908 16.817 6.840 1.00 95.62 514 ARG A N 1
ATOM 4039 C CA . ARG A 1 514 ? -13.195 16.895 8.279 1.00 95.62 514 ARG A CA 1
ATOM 4040 C C . ARG A 1 514 ? -12.481 15.795 9.071 1.00 95.62 514 ARG A C 1
ATOM 4042 O O . ARG A 1 514 ? -11.879 16.082 10.106 1.00 95.62 514 ARG A O 1
ATOM 4049 N N . MET A 1 515 ? -12.488 14.545 8.596 1.00 97.50 515 MET A N 1
ATOM 4050 C CA . MET A 1 515 ? -11.730 13.449 9.223 1.00 97.50 515 MET A CA 1
ATOM 4051 C C . MET A 1 515 ? -10.221 13.738 9.274 1.00 97.50 515 MET A C 1
ATOM 4053 O O . MET A 1 515 ? -9.596 13.492 10.307 1.00 97.50 515 MET A O 1
ATOM 4057 N N . ALA A 1 516 ? -9.638 14.314 8.217 1.00 96.69 516 ALA A N 1
ATOM 4058 C CA . ALA A 1 516 ? -8.231 14.715 8.193 1.00 96.69 516 ALA A CA 1
ATOM 4059 C C . ALA A 1 516 ? -7.921 15.833 9.206 1.00 96.69 516 ALA A C 1
ATOM 4061 O O . ALA A 1 516 ? -6.893 15.791 9.889 1.00 96.69 516 ALA A O 1
ATOM 4062 N N . GLY A 1 517 ? -8.806 16.826 9.342 1.00 96.12 517 GLY A N 1
ATOM 4063 C CA . GLY A 1 517 ? -8.689 17.880 10.357 1.00 96.12 517 GLY A CA 1
ATOM 4064 C C . GLY A 1 517 ? -8.786 17.339 11.789 1.00 96.12 517 GLY A C 1
ATOM 4065 O O . GLY A 1 517 ? -7.981 17.695 12.658 1.00 96.12 517 GLY A O 1
ATOM 4066 N N . HIS A 1 518 ? -9.719 16.414 12.024 1.00 97.69 518 HIS A N 1
ATOM 4067 C CA . HIS A 1 518 ? -9.857 15.713 13.300 1.00 97.69 518 HIS A CA 1
ATOM 4068 C C . HIS A 1 518 ? -8.625 14.874 13.636 1.00 97.69 518 HIS A C 1
ATOM 4070 O O . HIS A 1 518 ? -8.164 14.916 14.774 1.00 97.69 518 HIS A O 1
ATOM 4076 N N . LEU A 1 519 ? -8.052 14.155 12.664 1.00 97.88 519 LEU A N 1
ATOM 4077 C CA . LEU A 1 519 ? -6.833 13.374 12.873 1.00 97.88 519 LEU A CA 1
ATOM 4078 C C . LEU A 1 519 ? -5.668 14.267 13.312 1.00 97.88 519 LEU A C 1
ATOM 4080 O O . LEU A 1 519 ? -4.985 13.950 14.280 1.00 97.88 519 LEU A O 1
ATOM 4084 N N . GLN A 1 520 ? -5.462 15.406 12.646 1.00 96.75 520 GLN A N 1
ATOM 4085 C CA . GLN A 1 520 ? -4.401 16.352 13.009 1.00 96.75 520 GLN A CA 1
ATOM 4086 C C . GLN A 1 520 ? -4.598 16.928 14.417 1.00 96.75 520 GLN A C 1
ATOM 4088 O O . GLN A 1 520 ? -3.654 16.970 15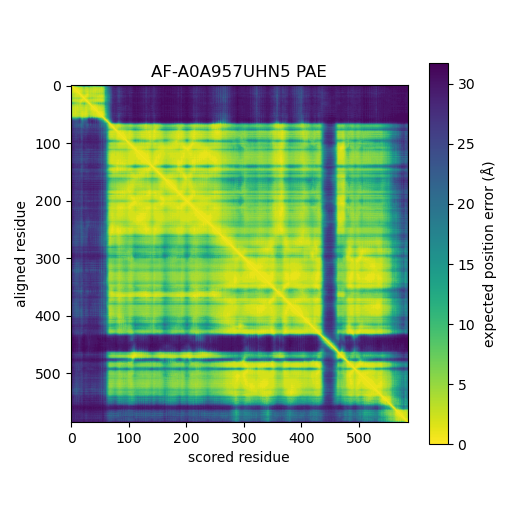.206 1.00 96.75 520 GLN A O 1
ATOM 4093 N N . THR A 1 521 ? -5.829 17.321 14.755 1.00 96.81 521 THR A N 1
ATOM 4094 C CA . THR A 1 521 ? -6.167 17.851 16.086 1.00 96.81 521 THR A CA 1
ATOM 4095 C C . THR A 1 521 ? -5.966 16.793 17.171 1.00 96.81 521 THR A C 1
ATOM 4097 O O . THR A 1 521 ? -5.378 17.073 18.216 1.00 96.81 521 THR A O 1
ATOM 4100 N N . LEU A 1 522 ? -6.386 15.558 16.895 1.00 97.69 522 LEU A N 1
ATOM 4101 C CA . LEU A 1 522 ? -6.224 14.421 17.791 1.00 97.69 522 LEU A CA 1
ATOM 4102 C C . LEU A 1 522 ? -4.745 14.097 18.030 1.00 97.69 522 LEU A C 1
ATOM 4104 O O . LEU A 1 522 ? -4.337 13.938 19.178 1.00 97.69 522 LEU A O 1
ATOM 4108 N N . LEU A 1 523 ? -3.924 14.060 16.976 1.00 97.62 523 LEU A N 1
ATOM 4109 C CA . LEU A 1 523 ? -2.477 13.851 17.089 1.00 97.62 523 LEU A CA 1
ATOM 4110 C C . LEU A 1 523 ? -1.804 14.958 17.914 1.00 97.62 523 LEU A C 1
ATOM 4112 O O . LEU A 1 523 ? -0.950 14.654 18.746 1.00 97.62 523 LEU A O 1
ATOM 4116 N N . ALA A 1 524 ? -2.225 16.216 17.752 1.00 96.81 524 ALA A N 1
ATOM 4117 C CA . ALA A 1 524 ? -1.758 17.324 18.586 1.00 96.81 524 ALA A CA 1
ATOM 4118 C C . ALA A 1 524 ? -2.179 17.166 20.062 1.00 96.81 524 ALA A C 1
ATOM 4120 O O . ALA A 1 524 ? -1.383 17.403 20.971 1.00 96.81 524 ALA A O 1
ATOM 4121 N N . SER A 1 525 ? -3.407 16.706 20.328 1.00 96.88 525 SER A N 1
ATOM 4122 C CA . SER A 1 525 ? -3.865 16.417 21.695 1.00 96.88 525 SER A CA 1
ATOM 4123 C C . SER A 1 525 ? -3.083 15.268 22.339 1.00 96.88 525 SER A C 1
ATOM 4125 O O . SER A 1 525 ? -2.814 15.309 23.539 1.00 96.88 525 SER A O 1
ATOM 4127 N N . ILE A 1 526 ? -2.713 14.253 21.554 1.00 97.44 526 ILE A N 1
ATOM 4128 C CA . ILE A 1 526 ? -1.943 13.089 22.004 1.00 97.44 526 ILE A CA 1
ATOM 4129 C C . ILE A 1 526 ? -0.553 13.502 22.494 1.00 97.44 526 ILE A C 1
ATOM 4131 O O . ILE A 1 526 ? -0.142 13.093 23.580 1.00 97.44 526 ILE A O 1
ATOM 4135 N N . VAL A 1 527 ? 0.173 14.312 21.716 1.00 96.94 527 VAL A N 1
ATOM 4136 C CA . VAL A 1 527 ? 1.524 14.752 22.103 1.00 96.94 527 VAL A CA 1
ATOM 4137 C C . VAL A 1 527 ? 1.500 15.704 23.299 1.00 96.94 527 VAL A C 1
ATOM 4139 O O . VAL A 1 527 ? 2.417 15.667 24.117 1.00 96.94 527 VAL A O 1
ATOM 4142 N N . ALA A 1 528 ? 0.428 16.490 23.458 1.00 96.12 528 ALA A N 1
ATOM 4143 C CA . ALA A 1 528 ? 0.260 17.391 24.594 1.00 96.12 528 ALA A CA 1
ATOM 4144 C C . ALA A 1 528 ? 0.067 16.646 25.929 1.00 96.12 528 ALA A C 1
ATOM 4146 O O . ALA A 1 528 ? 0.564 17.100 26.961 1.00 96.12 528 ALA A O 1
ATOM 4147 N N . ASN A 1 529 ? -0.646 15.511 25.933 1.00 95.38 529 ASN A N 1
ATOM 4148 C CA . ASN A 1 529 ? -0.822 14.693 27.135 1.00 95.38 529 ASN A CA 1
ATOM 4149 C C . ASN A 1 529 ? -1.038 13.197 26.816 1.00 95.38 529 ASN A C 1
ATOM 4151 O O . ASN A 1 529 ? -2.174 12.716 26.812 1.00 95.38 529 ASN A O 1
ATOM 4155 N N . PRO A 1 530 ? 0.038 12.407 26.644 1.00 93.88 530 PRO A N 1
ATOM 4156 C CA . PRO A 1 530 ? -0.075 10.985 26.306 1.00 93.88 530 PRO A CA 1
ATOM 4157 C C . PRO A 1 530 ? -0.640 10.113 27.442 1.00 93.88 530 PRO A C 1
ATOM 4159 O O . PRO A 1 530 ? -0.980 8.952 27.219 1.00 93.88 530 PRO A O 1
ATOM 4162 N N . ASN A 1 531 ? -0.752 10.642 28.665 1.00 96.25 531 ASN A N 1
ATOM 4163 C CA . ASN A 1 531 ? -1.344 9.934 29.805 1.00 96.25 531 ASN A CA 1
ATOM 4164 C C . ASN A 1 531 ? -2.847 10.211 29.963 1.00 96.25 531 ASN A C 1
ATOM 4166 O O . ASN A 1 531 ? -3.463 9.706 30.898 1.00 96.25 531 ASN A O 1
ATOM 4170 N N . GLN A 1 532 ? -3.441 11.007 29.075 1.00 96.12 532 GLN A N 1
ATOM 4171 C CA . GLN A 1 532 ? -4.878 11.246 29.054 1.00 96.12 532 GLN A CA 1
ATOM 4172 C C . GLN A 1 532 ? -5.629 10.018 28.521 1.00 96.12 532 GLN A C 1
ATOM 4174 O O . GLN A 1 532 ? -5.128 9.316 27.636 1.00 96.12 532 GLN A O 1
ATOM 4179 N N . ALA A 1 533 ? -6.826 9.762 29.058 1.00 97.31 533 ALA A N 1
ATOM 4180 C CA . ALA A 1 533 ? -7.737 8.752 28.528 1.00 97.31 533 ALA A CA 1
ATOM 4181 C C . ALA A 1 533 ? -8.127 9.099 27.085 1.00 97.31 533 ALA A C 1
ATOM 4183 O O . ALA A 1 533 ? -8.405 10.259 26.774 1.00 97.31 533 ALA A O 1
ATOM 4184 N N . ILE A 1 534 ? -8.173 8.100 26.202 1.00 96.69 534 ILE A N 1
ATOM 4185 C CA . ILE A 1 534 ? -8.433 8.318 24.770 1.00 96.69 534 ILE A CA 1
ATOM 4186 C C . ILE A 1 534 ? -9.793 8.987 24.486 1.00 96.69 534 ILE A C 1
ATOM 4188 O O . ILE A 1 534 ? -9.942 9.697 23.490 1.00 96.69 534 ILE A O 1
ATOM 4192 N N . GLY A 1 535 ? -10.770 8.815 25.382 1.00 93.62 535 GLY A N 1
ATOM 4193 C CA . GLY A 1 535 ? -12.089 9.451 25.327 1.00 93.62 535 GLY A CA 1
ATOM 4194 C C . GLY A 1 535 ? -1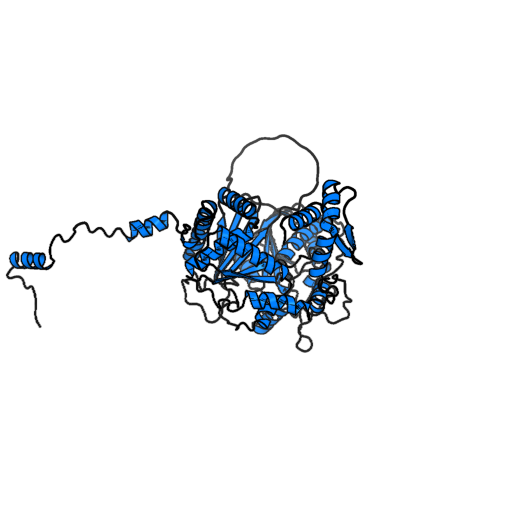2.061 10.965 25.555 1.00 93.62 535 GLY A C 1
ATOM 4195 O O . GLY A 1 535 ? -12.870 11.698 24.980 1.00 93.62 535 GLY A O 1
ATOM 4196 N N . ASP A 1 536 ? -11.077 11.450 26.308 1.00 94.50 536 ASP A N 1
ATOM 4197 C CA . ASP A 1 536 ? -10.969 12.860 26.687 1.00 94.50 536 ASP A CA 1
ATOM 4198 C C . ASP A 1 536 ? -10.046 13.660 25.760 1.00 94.50 536 ASP A C 1
ATOM 4200 O O . ASP A 1 536 ? -9.996 14.889 25.849 1.00 94.50 536 ASP A O 1
ATOM 4204 N N . LEU A 1 537 ? -9.308 12.984 24.872 1.00 95.94 537 LEU A N 1
ATOM 4205 C CA . LEU A 1 537 ? -8.463 13.642 23.879 1.00 95.94 537 LEU A CA 1
ATOM 4206 C C . LEU A 1 537 ? -9.305 14.540 22.963 1.00 95.94 537 LEU A C 1
ATOM 4208 O O . LEU A 1 537 ? -10.370 14.153 22.468 1.00 95.94 537 LEU A O 1
ATOM 4212 N N . GLN A 1 538 ? -8.811 15.753 22.721 1.00 94.25 538 GLN A N 1
ATOM 4213 C CA . GLN A 1 538 ? -9.497 16.734 21.892 1.00 94.25 538 GLN A CA 1
ATOM 4214 C C . GLN A 1 538 ? -9.398 16.317 20.419 1.00 94.25 538 GLN A C 1
ATOM 4216 O O . GLN A 1 538 ? -8.312 16.273 19.852 1.00 94.25 538 GLN A O 1
ATOM 4221 N N . MET A 1 539 ? -10.547 16.045 19.799 1.00 93.94 539 MET A N 1
ATOM 4222 C CA . MET A 1 539 ? -10.645 15.705 18.372 1.00 93.94 539 MET A CA 1
ATOM 4223 C C . MET A 1 539 ? -11.178 16.869 17.524 1.00 93.94 539 MET A C 1
ATOM 4225 O O . MET A 1 539 ? -10.758 17.046 16.387 1.00 93.94 539 MET A O 1
ATOM 4229 N N . LEU A 1 540 ? -12.099 17.665 18.075 1.00 91.69 540 LEU A N 1
ATOM 4230 C CA . LEU A 1 540 ? -12.737 18.770 17.354 1.00 91.69 540 LEU A CA 1
ATOM 4231 C C . LEU A 1 540 ? -11.803 19.974 17.268 1.00 91.69 540 LEU A C 1
ATOM 4233 O O . LEU A 1 540 ? -11.171 20.336 18.268 1.00 91.69 540 LEU A O 1
ATOM 4237 N N . SER A 1 541 ? -11.789 20.653 16.126 1.00 84.94 541 SER A N 1
ATOM 4238 C CA . SER A 1 541 ? -11.088 21.928 15.993 1.00 84.94 541 SER A CA 1
ATOM 4239 C C . SER A 1 541 ? -11.696 23.000 16.912 1.00 84.94 541 SER A C 1
ATOM 4241 O O . SER A 1 541 ? -12.844 22.912 17.362 1.00 84.94 541 SER A O 1
ATOM 4243 N N . ALA A 1 542 ? -10.944 24.072 17.181 1.00 79.94 542 ALA A N 1
ATOM 4244 C CA . ALA A 1 542 ? -11.463 25.206 17.949 1.00 79.94 542 ALA A CA 1
ATOM 4245 C C . ALA A 1 542 ? -12.692 25.858 17.279 1.00 79.94 542 ALA A C 1
ATOM 4247 O O . ALA A 1 542 ? -13.579 26.352 17.978 1.00 79.94 542 ALA A O 1
ATOM 4248 N N . GLY A 1 543 ? -12.749 25.837 15.941 1.00 80.19 543 GLY A N 1
ATOM 4249 C CA . GLY A 1 543 ? -13.883 26.323 15.154 1.00 80.19 543 GLY A CA 1
ATOM 4250 C C . GLY A 1 543 ? -15.130 25.467 15.358 1.00 80.19 543 GLY A C 1
ATOM 4251 O O . GLY A 1 543 ? -16.162 25.993 15.761 1.00 80.19 543 GLY A O 1
ATOM 4252 N N . GLU A 1 544 ? -15.019 24.149 15.192 1.00 84.44 544 GLU A N 1
ATOM 4253 C CA . GLU A 1 544 ? -16.140 23.215 15.394 1.00 84.44 544 GLU A CA 1
ATOM 4254 C C . GLU A 1 544 ? -16.634 23.224 16.838 1.00 84.44 544 GLU A C 1
ATOM 4256 O O . GLU A 1 544 ? -17.835 23.219 17.093 1.00 84.44 544 GLU A O 1
ATOM 4261 N N . ARG A 1 545 ? -15.717 23.303 17.808 1.00 85.06 545 ARG A N 1
ATOM 4262 C CA . ARG A 1 545 ? -16.086 23.417 19.221 1.00 85.06 545 ARG A CA 1
ATOM 4263 C C . ARG A 1 545 ? -16.860 24.705 19.498 1.00 85.06 545 ARG A C 1
ATOM 4265 O O . ARG A 1 545 ? -17.826 24.665 20.255 1.00 85.06 545 ARG A O 1
ATOM 4272 N N . ARG A 1 546 ? -16.469 25.836 18.900 1.00 83.06 546 ARG A N 1
ATOM 4273 C CA . ARG A 1 546 ? -17.246 27.083 18.984 1.00 83.06 546 ARG A CA 1
ATOM 4274 C C . ARG A 1 546 ? -18.609 26.916 18.323 1.00 83.06 546 ARG A C 1
ATOM 4276 O O . ARG A 1 546 ? -19.604 27.279 18.935 1.00 83.06 546 ARG A O 1
ATOM 4283 N N . GLN A 1 547 ? -18.662 26.319 17.140 1.00 84.19 547 GLN A N 1
ATOM 4284 C CA . GLN A 1 547 ? -19.914 26.114 16.426 1.00 84.19 547 GLN A CA 1
ATOM 4285 C C . GLN A 1 547 ? -20.903 25.266 17.237 1.00 84.19 547 GLN A C 1
ATOM 4287 O O . GLN A 1 547 ? -22.051 25.659 17.420 1.00 84.19 547 GLN A O 1
ATOM 4292 N N . LEU A 1 548 ? -20.433 24.152 17.800 1.00 85.06 548 LEU A N 1
ATOM 4293 C CA . LEU A 1 548 ? -21.234 23.235 18.611 1.00 85.06 548 LEU A CA 1
ATOM 4294 C C . LEU A 1 548 ? -21.654 23.828 19.956 1.00 85.06 548 LEU A C 1
ATOM 4296 O O . LEU A 1 548 ? -22.774 23.598 20.400 1.00 85.06 548 LEU A O 1
ATOM 4300 N N . LEU A 1 549 ? -20.752 24.540 20.640 1.00 86.12 549 LEU A N 1
ATOM 4301 C CA . LEU A 1 549 ? -21.008 25.029 21.997 1.00 86.12 549 LEU A CA 1
ATOM 4302 C C . LEU A 1 549 ? -21.659 26.410 22.030 1.00 86.12 549 LEU A C 1
ATOM 4304 O O . LEU A 1 549 ? -22.378 26.694 22.984 1.00 86.12 549 LEU A O 1
ATOM 4308 N N . MET A 1 550 ? -21.401 27.253 21.031 1.00 82.75 550 MET A N 1
ATOM 4309 C CA . MET A 1 550 ? -21.846 28.646 20.979 1.00 82.75 550 MET A CA 1
ATOM 4310 C C . MET A 1 550 ? -22.806 28.885 19.817 1.00 82.75 550 MET A C 1
ATOM 4312 O O . MET A 1 550 ? -23.941 29.267 20.072 1.00 82.75 550 MET A O 1
ATOM 4316 N N . ASP A 1 551 ? -22.402 28.644 18.567 1.00 84.44 551 ASP A N 1
ATOM 4317 C CA . ASP A 1 551 ? -23.165 29.138 17.407 1.00 84.44 551 ASP A CA 1
ATOM 4318 C C . ASP A 1 551 ? -24.512 28.414 17.237 1.00 84.44 551 ASP A C 1
ATOM 4320 O O . ASP A 1 551 ? -25.545 29.060 17.067 1.00 84.44 551 ASP A O 1
ATOM 4324 N N . TRP A 1 552 ? -24.534 27.082 17.355 1.00 88.00 552 TRP A N 1
ATOM 4325 C CA . TRP A 1 552 ? -25.772 26.289 17.349 1.00 88.00 552 TRP A CA 1
ATOM 4326 C C . TRP A 1 552 ? -26.588 26.435 18.636 1.00 88.00 552 TRP A C 1
ATOM 4328 O O . TRP A 1 552 ? -27.803 26.254 18.611 1.00 88.00 552 TRP A O 1
ATOM 4338 N N . ASN A 1 553 ? -25.940 26.809 19.743 1.00 83.31 553 ASN A N 1
ATOM 4339 C CA . ASN A 1 553 ? -26.596 27.052 21.030 1.00 83.31 553 ASN A CA 1
ATOM 4340 C C . ASN A 1 553 ? -26.929 28.531 21.260 1.00 83.31 553 ASN A C 1
ATOM 4342 O O . ASN A 1 553 ? -27.313 28.904 22.370 1.00 83.31 553 ASN A O 1
ATOM 4346 N N . ASN A 1 554 ? -26.816 29.387 20.240 1.00 81.44 554 ASN A N 1
ATOM 4347 C CA . ASN A 1 554 ? -27.221 30.786 20.321 1.00 81.44 554 ASN A CA 1
ATOM 4348 C C . ASN A 1 554 ? -28.753 30.912 20.224 1.00 81.44 554 ASN A C 1
ATOM 4350 O O . ASN A 1 554 ? -29.300 31.575 19.348 1.00 81.44 554 ASN A O 1
ATOM 4354 N N . THR A 1 555 ? -29.456 30.220 21.120 1.00 80.62 555 THR A N 1
ATOM 4355 C CA . THR A 1 555 ? -30.919 30.140 21.194 1.00 80.62 555 THR A CA 1
ATOM 4356 C C . THR A 1 555 ? -31.499 31.156 22.174 1.00 80.62 555 THR A C 1
ATOM 4358 O O . THR A 1 555 ? -32.648 31.014 22.597 1.00 80.62 555 THR A O 1
ATOM 4361 N N . GLN A 1 556 ? -30.716 32.156 22.598 1.00 72.75 556 GLN A N 1
ATOM 4362 C CA . GLN A 1 556 ? -31.246 33.244 23.413 1.00 72.75 556 GLN A CA 1
ATOM 4363 C C . GLN A 1 556 ? -32.254 34.037 22.577 1.00 72.75 556 GLN A C 1
ATOM 4365 O O . GLN A 1 556 ? -31.893 34.779 21.668 1.00 72.75 556 GLN A O 1
ATOM 4370 N N . ALA A 1 557 ? -33.537 33.862 22.884 1.00 68.50 557 ALA A N 1
ATOM 4371 C CA . ALA A 1 557 ? -34.585 34.734 22.385 1.00 68.50 557 ALA A CA 1
ATOM 4372 C C . ALA A 1 557 ? -34.501 36.084 23.114 1.00 68.50 557 ALA A C 1
ATOM 4374 O O . ALA A 1 557 ? -34.353 36.117 24.335 1.00 68.50 557 ALA A O 1
ATOM 4375 N N . ASN A 1 558 ? -34.621 37.189 22.370 1.00 63.69 558 ASN A N 1
ATOM 4376 C CA . ASN A 1 558 ? -34.550 38.552 22.919 1.00 63.69 558 ASN A CA 1
ATOM 4377 C C . ASN A 1 558 ? -35.654 38.867 23.939 1.00 63.69 558 ASN A C 1
ATOM 4379 O O . ASN A 1 558 ? -35.514 39.815 24.705 1.00 63.69 558 ASN A O 1
ATOM 4383 N N . GLU A 1 559 ? -36.726 38.077 23.969 1.00 62.75 559 GLU A N 1
ATOM 4384 C CA . GLU A 1 559 ? -37.777 38.207 24.967 1.00 62.75 559 GLU A CA 1
ATOM 4385 C C . GLU A 1 559 ? -38.068 36.836 25.584 1.00 62.75 559 GLU A C 1
ATOM 4387 O O . GLU A 1 559 ? -38.676 35.981 24.931 1.00 62.75 559 GLU A O 1
ATOM 4392 N N . PRO A 1 560 ? -37.654 36.580 26.837 1.00 60.25 560 PRO A N 1
ATOM 4393 C CA . PRO A 1 560 ? -38.312 35.542 27.605 1.00 60.25 560 PRO A CA 1
ATOM 4394 C C . PRO A 1 560 ? -39.790 35.929 27.708 1.00 60.25 560 PRO A C 1
ATOM 4396 O O . PRO A 1 560 ? -40.109 37.077 28.016 1.00 60.25 560 PRO A O 1
ATOM 4399 N N . ILE A 1 561 ? -40.700 34.987 27.442 1.00 64.38 561 ILE A N 1
ATOM 4400 C CA . ILE A 1 561 ? -42.108 35.162 27.806 1.00 64.38 561 ILE A CA 1
ATOM 4401 C C . ILE A 1 561 ? -42.138 35.276 29.332 1.00 64.38 561 ILE A C 1
ATOM 4403 O O . ILE A 1 561 ? -42.133 34.269 30.042 1.00 64.38 561 ILE A O 1
ATOM 4407 N N . ASP A 1 562 ? -42.094 36.505 29.838 1.00 63.84 562 ASP A N 1
ATOM 4408 C CA . ASP A 1 562 ? -42.077 36.785 31.266 1.00 63.84 562 ASP A CA 1
ATOM 4409 C C . ASP A 1 562 ? -43.521 36.742 31.774 1.00 63.84 562 ASP A C 1
ATOM 4411 O O . ASP A 1 562 ? -44.218 37.744 31.928 1.00 63.84 562 ASP A O 1
ATOM 4415 N N . GLY A 1 563 ? -44.041 35.521 31.897 1.00 65.88 563 GLY A N 1
ATOM 4416 C CA . GLY A 1 563 ? -45.428 35.286 32.260 1.00 65.88 563 GLY A CA 1
ATOM 4417 C C . GLY A 1 563 ? -45.868 33.846 32.045 1.00 65.88 563 GLY A C 1
ATOM 4418 O O . GLY A 1 563 ? -45.338 33.099 31.227 1.00 65.88 563 GLY A O 1
ATOM 4419 N N . ARG A 1 564 ? -46.894 33.427 32.787 1.00 79.06 564 ARG A N 1
ATOM 4420 C CA . ARG A 1 564 ? -47.579 32.164 32.492 1.00 79.06 564 ARG A CA 1
ATOM 4421 C C . ARG A 1 564 ? -48.353 32.364 31.188 1.00 79.06 564 ARG A C 1
ATOM 4423 O O . ARG A 1 564 ? -49.064 33.355 31.084 1.00 79.06 564 ARG A O 1
ATOM 4430 N N . LEU A 1 565 ? -48.269 31.437 30.231 1.00 81.44 565 LEU A N 1
ATOM 4431 C CA . LEU A 1 565 ? -48.892 31.577 28.899 1.00 81.44 565 LEU A CA 1
ATOM 4432 C C . LEU A 1 565 ? -50.382 31.981 28.955 1.00 81.44 565 LEU A C 1
ATOM 4434 O O . LEU A 1 565 ? -50.851 32.752 28.124 1.00 81.44 565 LEU A O 1
ATOM 4438 N N . HIS A 1 566 ? -51.114 31.524 29.978 1.00 83.94 566 HIS A N 1
ATOM 4439 C CA . HIS A 1 566 ? -52.508 31.922 30.194 1.00 83.94 566 HIS A CA 1
ATOM 4440 C C . HIS A 1 566 ? -52.694 33.415 30.488 1.00 83.94 566 HIS A C 1
ATOM 4442 O O . HIS A 1 566 ? -53.721 33.955 30.112 1.00 83.94 566 HIS A O 1
ATOM 4448 N N . ARG A 1 567 ? -51.725 34.107 31.101 1.00 82.12 567 ARG A N 1
ATOM 4449 C CA . ARG A 1 567 ? -51.821 35.552 31.355 1.00 82.12 567 ARG A CA 1
ATOM 4450 C C . ARG A 1 567 ? -51.712 36.373 30.085 1.00 82.12 567 ARG A C 1
ATOM 4452 O O . ARG A 1 567 ? -52.473 37.310 29.923 1.00 82.12 567 ARG A O 1
ATOM 4459 N N . LEU A 1 568 ? -50.842 35.980 29.155 1.00 84.25 568 LEU A N 1
ATOM 4460 C CA . LEU A 1 568 ? -50.800 36.614 27.834 1.00 84.25 568 LEU A CA 1
ATOM 4461 C C . LEU A 1 568 ? -52.128 36.425 27.091 1.00 84.25 568 LEU A C 1
ATOM 4463 O O . LEU A 1 568 ? -52.606 37.331 26.412 1.00 84.25 568 LEU A O 1
ATOM 4467 N N . PHE A 1 569 ? -52.752 35.256 27.258 1.00 86.06 569 PHE A N 1
ATOM 4468 C CA . PHE A 1 569 ? -54.082 34.990 26.721 1.00 86.06 569 PHE A CA 1
ATOM 4469 C C . PHE A 1 569 ? -55.167 35.842 27.408 1.00 86.06 569 PHE A C 1
ATOM 4471 O O . PHE A 1 569 ? -55.999 36.431 26.722 1.00 86.06 569 PHE A O 1
ATOM 4478 N N . GLU A 1 570 ? -55.141 35.964 28.739 1.00 88.69 570 GLU A N 1
ATOM 4479 C CA . GLU A 1 570 ? -56.045 36.819 29.526 1.00 88.69 570 GLU A CA 1
ATOM 4480 C C . GLU A 1 570 ? -55.892 38.305 29.169 1.00 88.69 570 GLU A C 1
ATOM 4482 O O . GLU A 1 570 ? -56.890 38.991 28.962 1.00 88.69 570 GLU A O 1
ATOM 4487 N N . GLU A 1 571 ? -54.662 38.805 29.044 1.00 87.44 571 GLU A N 1
ATOM 4488 C CA . GLU A 1 571 ? -54.361 40.178 28.630 1.00 87.44 571 GLU A CA 1
ATOM 4489 C C . GLU A 1 571 ? -54.856 40.452 27.210 1.00 87.44 571 GLU A C 1
ATOM 4491 O O . GLU A 1 571 ? -55.463 41.493 26.951 1.00 87.44 571 GLU A O 1
ATOM 4496 N N . GLN A 1 572 ? -54.665 39.505 26.288 1.00 89.75 572 GLN A N 1
ATOM 4497 C CA . GLN A 1 572 ? -55.175 39.624 24.926 1.00 89.75 572 GLN A CA 1
ATOM 4498 C C . GLN A 1 572 ? -56.713 39.599 24.889 1.00 89.75 572 GLN A C 1
ATOM 4500 O O . GLN A 1 572 ? -57.320 40.389 24.156 1.00 89.75 572 GLN A O 1
ATOM 4505 N N . ALA A 1 573 ? -57.349 38.753 25.704 1.00 90.69 573 ALA A N 1
ATOM 4506 C CA . ALA A 1 573 ? -58.800 38.725 25.863 1.00 90.69 573 ALA A CA 1
ATOM 4507 C C . ALA A 1 573 ? -59.328 40.036 26.474 1.00 90.69 573 ALA A C 1
ATOM 4509 O O . ALA A 1 573 ? -60.316 40.579 25.990 1.00 90.69 573 ALA A O 1
ATOM 4510 N N . ALA A 1 574 ? -58.642 40.608 27.468 1.00 92.19 574 ALA A N 1
ATOM 4511 C CA . ALA A 1 574 ? -59.003 41.894 28.063 1.00 92.19 574 ALA A CA 1
ATOM 4512 C C . ALA A 1 574 ? -58.809 43.070 27.089 1.00 92.19 574 ALA A C 1
ATOM 4514 O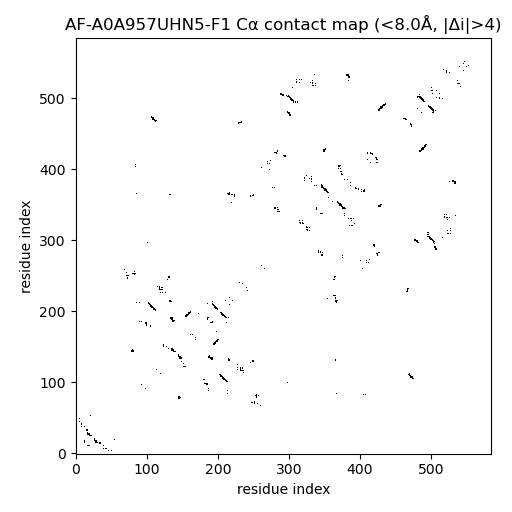 O . ALA A 1 574 ? -59.635 43.981 27.043 1.00 92.19 574 ALA A O 1
ATOM 4515 N N . ARG A 1 575 ? -57.738 43.051 26.286 1.00 94.31 575 ARG A N 1
ATOM 4516 C CA . ARG A 1 575 ? -57.436 44.095 25.295 1.00 94.31 575 ARG A CA 1
ATOM 4517 C C . ARG A 1 575 ? -58.418 44.087 24.126 1.00 94.31 575 ARG A C 1
ATOM 4519 O O . ARG A 1 575 ? -58.724 45.142 23.576 1.00 94.31 575 ARG A O 1
ATOM 4526 N N . THR A 1 576 ? -58.893 42.908 23.727 1.00 94.25 576 THR A N 1
ATOM 4527 C CA . THR A 1 576 ? -59.771 42.728 22.561 1.00 94.25 576 THR A CA 1
ATOM 4528 C C . THR A 1 576 ? -60.948 41.790 22.861 1.00 94.25 576 THR A C 1
ATOM 4530 O O . THR A 1 576 ? -61.055 40.726 22.257 1.00 94.25 576 THR A O 1
ATOM 4533 N N . PRO A 1 577 ? -61.874 42.172 23.760 1.00 91.44 577 PRO A N 1
ATOM 4534 C CA . PRO A 1 577 ? -62.865 41.248 24.326 1.00 91.44 577 PRO A CA 1
ATOM 4535 C C . PRO A 1 577 ? -63.896 40.728 23.321 1.00 91.44 577 PRO A C 1
ATOM 4537 O O . PRO A 1 577 ? -64.437 39.643 23.501 1.00 91.44 577 PRO A O 1
ATOM 4540 N N . ASN A 1 578 ? -64.156 41.485 22.253 1.00 92.69 578 ASN A N 1
ATOM 4541 C CA . ASN A 1 578 ? -65.144 41.135 21.229 1.00 92.69 578 ASN A CA 1
ATOM 4542 C C . ASN A 1 578 ? -64.504 40.614 19.932 1.00 92.69 578 ASN A C 1
ATOM 4544 O O . ASN A 1 578 ? -65.210 40.393 18.949 1.00 92.69 578 ASN A O 1
ATOM 4548 N N . ALA A 1 579 ? -63.174 40.473 19.890 1.00 94.19 579 ALA A N 1
ATOM 4549 C CA . ALA A 1 579 ? -62.507 39.878 18.741 1.00 94.19 579 ALA A CA 1
ATOM 4550 C C . ALA A 1 579 ? -62.779 38.369 18.716 1.00 94.19 579 ALA A C 1
ATOM 4552 O O . ALA A 1 579 ? -62.825 37.713 19.755 1.00 94.19 579 ALA A O 1
ATOM 4553 N N . ILE A 1 580 ? -62.956 37.810 17.521 1.00 90.94 580 ILE A N 1
ATOM 4554 C CA . ILE A 1 580 ? -63.179 36.373 17.355 1.00 90.94 580 ILE A CA 1
ATOM 4555 C C . ILE A 1 580 ? -61.907 35.637 17.787 1.00 90.94 580 ILE A C 1
ATOM 4557 O O . ILE A 1 580 ? -60.899 35.672 17.087 1.00 90.94 580 ILE A O 1
ATOM 4561 N N . ALA A 1 581 ? -61.960 34.976 18.942 1.00 89.69 581 ALA A N 1
ATOM 4562 C CA . ALA A 1 581 ? -60.858 34.160 19.451 1.00 89.69 581 ALA A CA 1
ATOM 4563 C C . ALA A 1 581 ? -60.918 32.709 18.943 1.00 89.69 581 ALA A C 1
ATOM 4565 O O . ALA A 1 581 ? -59.892 32.042 18.840 1.00 89.69 581 ALA A O 1
ATOM 4566 N N . LEU A 1 582 ? -62.119 32.220 18.625 1.00 90.94 582 LEU A N 1
ATOM 4567 C CA . LEU A 1 582 ? -62.364 30.856 18.171 1.00 90.94 582 LEU A CA 1
ATOM 4568 C C . LEU A 1 582 ? -63.596 30.834 17.259 1.00 90.94 582 LEU A C 1
ATOM 4570 O O . LEU A 1 582 ? -64.625 31.414 17.601 1.00 90.94 582 LEU A O 1
ATOM 4574 N N . VAL A 1 583 ? -63.502 30.145 16.123 1.00 90.31 583 VAL A N 1
ATOM 4575 C CA . VAL A 1 583 ? -64.651 29.804 15.273 1.00 90.31 583 VAL A CA 1
ATOM 4576 C C . VAL A 1 583 ? -64.835 28.300 15.378 1.00 90.31 583 VAL A C 1
ATOM 4578 O O . VAL A 1 583 ? -63.961 27.544 14.957 1.00 90.31 583 VAL A O 1
ATOM 4581 N N . LEU A 1 584 ? -65.933 27.874 15.995 1.00 81.38 584 LEU A N 1
ATOM 4582 C CA . LEU A 1 584 ? -66.305 26.465 16.023 1.00 81.38 584 LEU A CA 1
ATOM 4583 C C . LEU A 1 584 ? -67.097 26.144 14.744 1.00 81.38 584 LEU A C 1
ATOM 4585 O O . LEU A 1 584 ? -67.914 26.977 14.346 1.00 81.38 584 LEU A O 1
ATOM 4589 N N . PRO A 1 585 ? -66.816 25.007 14.087 1.00 72.75 585 PRO A N 1
ATOM 4590 C CA . PRO A 1 585 ? -67.500 24.605 12.863 1.00 72.75 585 PRO A CA 1
ATOM 4591 C C . PRO A 1 585 ? -68.993 24.333 13.065 1.00 72.75 585 PRO A C 1
ATOM 4593 O O . PRO A 1 585 ? -69.383 23.916 14.182 1.00 72.75 585 PRO A O 1
#

Foldseek 3Di:
DPPPVVVLVVLCVVLVWDWADDPLFIDIDDDDPSCDPVSVVVCVVCVNVVSVVRVVVVDPPDDPPPDQDDQAADDPPDWQAAAPVLQVVVVVCVVVPFWLQQKDKFKKKWFFQDDVVLLQQLQQVLCQQAQLLQWAWDQDPNHTTIDGDNGDRAAEAEAEPQPDDPVVSVVVVLVVVVVLSGDTADRHPDSQKHWYWYDNDSGIIMIMIMGGLQSFDPLLVVLSLVSSLQSSQQVVVVHDRPDDHQRYHVSSVRVSLVVSCDDPNVVVLLVLLCVQCPVADFEQAFQFPADQDQAAPQFKWKDKDWADLVLLVLLCVVCVVLVHHSLLLLVLLVLLLSCVRRVDQKAWAKEKDQQPPDPSCSNYGGNRIAIFGQIFGCPPQAFLSVRSVVSRVSVVVCVVSVSDHPVNSCVVSVFDDGRRADGNHQEYEYEDEPDPPDDPDDDDDDDDDDDDDDDDPDDPQPFDDSHVITMGTDDDTDRGDRGQWYWYWYDDPSIIMIMIMHRPNTHDPVVVVLSVQLSSQQSVQCSVDSRDGSVPRDRDDPVVCCCVVPVVPVPDDPDDPPDDPVVVVVVVCVVCVPDPPDDDD

Nearest PDB structures (foldseek):
  7kvw-assembly2_B  TM=8.412E-01  e=1.898E-44  Thermobifida fusca YX
  7kvw-assembly1_A  TM=8.483E-01  e=1.031E-43  Thermobifida fusca YX
  7kw0-assembly1_A  TM=8.436E-01  e=1.102E-42  Thermobifida fusca YX
  8g3i-assembly2_B  TM=8.288E-01  e=7.500E-42  Thermobifida fusca YX
  8rz6-assembly1_B  TM=8.902E-01  e=1.359E-38  Streptomyces regensis

Mean predicted aligned error: 13.07 Å

Solvent-accessible surface area (backbone atoms only — not comparable to full-atom values): 33596 Å² total; per-residue (Å²): 130,69,70,71,59,57,51,52,57,47,53,33,52,76,51,58,35,50,72,50,75,55,96,95,35,80,43,78,48,61,60,93,77,53,73,43,75,69,56,50,51,51,47,65,73,43,40,70,60,51,46,51,51,55,46,68,72,49,57,93,82,70,70,82,85,79,71,78,77,83,82,57,69,68,75,88,85,58,90,40,53,51,31,73,61,37,46,48,53,52,51,48,39,71,72,77,38,76,54,29,85,53,51,52,74,45,46,34,37,39,39,38,83,75,58,65,66,20,47,52,51,21,48,25,49,52,35,62,73,33,55,39,58,32,37,23,49,35,73,55,96,90,38,69,33,52,46,67,51,96,75,54,76,63,53,70,47,79,44,86,40,49,91,49,55,74,66,59,36,52,57,51,51,52,52,50,51,53,50,58,56,60,44,58,56,53,56,56,72,45,73,44,50,46,33,37,38,36,33,55,49,85,40,35,32,39,41,35,40,37,32,39,40,69,37,29,35,79,68,22,54,53,53,51,53,53,50,42,19,55,30,26,43,29,39,65,68,76,41,71,81,85,75,76,83,71,82,59,50,50,66,27,49,17,47,44,49,64,71,58,63,40,68,69,57,36,49,58,43,47,53,54,50,54,62,70,52,55,88,53,58,77,69,81,60,62,85,57,79,38,75,78,53,80,54,61,80,40,42,19,40,68,52,75,50,70,57,55,60,66,58,52,51,45,47,45,50,51,15,56,75,70,76,38,49,57,65,40,48,51,50,44,50,49,49,51,51,52,25,71,62,40,73,44,42,67,48,43,37,31,31,69,40,66,70,52,90,51,76,88,47,65,86,49,51,26,50,48,63,33,48,44,79,47,65,48,79,48,66,90,47,46,27,44,55,56,46,39,52,50,46,43,50,49,51,54,54,46,63,76,43,56,84,62,42,44,68,60,49,41,58,76,67,64,58,72,87,58,62,47,51,58,69,63,31,43,36,37,46,41,79,43,78,61,72,90,82,82,81,86,85,80,89,82,89,84,86,89,80,89,80,88,83,92,74,85,94,80,77,90,77,72,62,47,64,48,56,88,26,40,28,37,78,55,90,66,89,49,59,64,18,97,35,58,34,30,42,42,36,40,43,49,97,85,39,45,39,35,31,42,34,26,20,55,66,31,45,50,70,69,59,51,54,49,52,54,52,27,49,54,37,30,50,52,34,42,66,75,42,40,78,42,37,56,81,72,51,47,38,69,50,76,64,55,47,42,40,65,69,43,65,76,56,65,72,80,62,98,66,73,78,90,62,60,73,64,54,61,51,49,52,50,42,70,76,42,71,85,56,87,86,73,86,80,132

pLDDT: mean 84.95, std 17.05, range [21.14, 98.44]

Radius of gyration: 30.59 Å; Cα contacts (8 Å, |Δi|>4): 867; chains: 1; bounding box: 105×77×71 Å

Secondary structure (DSSP, 8-state):
--HHHHHHHHHHHHTT-EEEEETTEEEEE--TT-S-HHHHHHHHHTHHHHHHHHHHHS-TT---TT-PPPP----TTS--BPPHHHHHHHHHHHHH-S-STTEEEEEEEEES---HHHHHHHHHHHHHH-GGGGEE--EETTEEB-EE-S-----EEEEE-TTS-HHHHHHHHHHHHHHHHTPPP-TTT---EEEEEEESSSSEEEEEEEEEGGG--HHHHHHHHHHHHHHHHHHHTTPPP-PPPPSS-HHHHHHHHHHHSSHHHHHHHHHHHHHHTTT--S------SSPPPSS---BEEEEEEE--HHHHHHHHHHHHHTT--HHHHHHHHHHHHHHHHH--SEEEEEEEE----SGGGTT--S---EEEEEEEE-TT--BHHHHHHHHHHHHHHHHHTTTS-HHHHHHHTTPPP-SSS-SS-SEEEEEEE------------------------------EEETTEEEEE------B-SSSEEEEEEEETTEEEEEEEEETTT--HHHHHHHHHHHHHHHHHHHH-TTSBTTTS--S-HHHHHIIIIITT----SS---S-HHHHHHHHHHHSTTS------

Sequence (585 aa):
MSSPILNLLTDLQQSKIEFWVEDNKLRLRGNRGALSAALQAQLQKHKDEIIQILQKSARPGAQNHNIVPPITAVQRTQELPLSFAQQRLWFIDRFEGPSPTYNIPLTLRLEGALNTKALQQALNEIVARHEVLRTTFPSVNGQASQHICPTLQAPLHMVELQDLTIEERCQRLQSHLHESARHTFDLAKGPLIKATLYRLSATEHIFLLNQHHIISDGWSLGVLLEELSVLYQAFKADLPSPLPSLKIQYADFAIWQRGWLQGEVLAHQLDYWRSQLADAPTMLTLPTDHPRPPVQSFKGNTFSFVLDPNLVAELKQLSQTQGASLFMTLYAGFAILLARYSGQDDIVIGSPIANRHYQALEPLLGFFVNTLALRVDLAGQPTFAALLNQVRQTTLDAYSHQDIPFEQLVAELNIPRNLSHTPLFQVMIAFHNITTNSGAASNGASKNGASKNGASKNGASNSRRIGDLQVSPVEFEGDIAHFDLTLDVYEQAGQLRASLGYNTDLFEATTIERMAGHLQTLLASIVANPNQAIGDLQMLSAGERRQLLMDWNNTQANEPIDGRLHRLFEEQAARTPNAIALVLP